Protein AF-0000000074128323 (afdb_homodimer)

pLDDT: mean 73.06, std 26.94, range [18.28, 95.88]

Nearest PDB structures (foldseek):
  7c77-assembly1_B  TM=8.087E-01  e=1.047E-02  Mus musculus
  7cyn-assembly1_D  TM=7.073E-01  e=2.186E-02  Homo sapiens
  8tgk-assembly1_A  TM=5.324E-01  e=2.505E-01  Homo sapiens
  7c77-assembly1_B  TM=8.084E-01  e=1.020E-02  Mus musculus
  8tgk-assembly1_A  TM=5.323E-01  e=2.461E-01  Homo sapiens

Structure (mmCIF, N/CA/C/O backbone):
data_AF-0000000074128323-model_v1
#
loop_
_entity.id
_entity.type
_entity.pdbx_description
1 polymer 'Protein unc-93 homolog A'
#
loop_
_atom_site.group_PDB
_atom_site.id
_atom_site.type_symbol
_atom_site.label_atom_id
_atom_site.label_alt_id
_atom_site.label_comp_id
_atom_site.label_asym_id
_atom_site.label_entity_id
_atom_site.label_seq_id
_atom_site.pdbx_PDB_ins_code
_atom_site.Cartn_x
_atom_site.Cartn_y
_atom_site.Cartn_z
_atom_site.occupancy
_atom_site.B_iso_or_equiv
_atom_site.auth_seq_id
_atom_site.auth_comp_id
_atom_site.auth_asym_id
_atom_site.auth_atom_id
_atom_site.pdbx_PDB_model_num
ATOM 1 N N . MET A 1 1 ? 5.938 23.438 1.589 1 27.8 1 MET A N 1
ATOM 2 C CA . MET A 1 1 ? 4.551 23.266 2.021 1 27.8 1 MET A CA 1
ATOM 3 C C . MET A 1 1 ? 4.172 24.328 3.053 1 27.8 1 MET A C 1
ATOM 5 O O . MET A 1 1 ? 4.77 24.391 4.129 1 27.8 1 MET A O 1
ATOM 9 N N . GLU A 1 2 ? 3.91 25.531 2.658 1 31.08 2 GLU A N 1
ATOM 10 C CA . GLU A 1 2 ? 3.533 26.719 3.428 1 31.08 2 GLU A CA 1
ATOM 11 C C . GLU A 1 2 ? 2.574 26.359 4.559 1 31.08 2 GLU A C 1
ATOM 13 O O . GLU A 1 2 ? 1.582 25.656 4.34 1 31.08 2 GLU A O 1
ATOM 18 N N . GLU A 1 3 ? 3.002 26.141 5.703 1 36.38 3 GLU A N 1
ATOM 19 C CA . GLU A 1 3 ? 2.262 26.062 6.957 1 36.38 3 GLU A CA 1
ATOM 20 C C . GLU A 1 3 ? 1.125 27.078 6.992 1 36.38 3 GLU A C 1
ATOM 22 O O . GLU A 1 3 ? 1.303 28.203 7.473 1 36.38 3 GLU A O 1
ATOM 27 N N . THR A 1 4 ? 0.524 27.5 5.965 1 39.62 4 THR A N 1
ATOM 28 C CA . THR A 1 4 ? -0.474 28.562 6.078 1 39.62 4 THR A CA 1
ATOM 29 C C . THR A 1 4 ? -1.461 28.25 7.203 1 39.62 4 THR A C 1
ATOM 31 O O . THR A 1 4 ? -1.932 27.109 7.332 1 39.62 4 THR A O 1
ATOM 34 N N . LYS A 1 5 ? -1.467 28.875 8.344 1 45.09 5 LYS A N 1
ATOM 35 C CA . LYS A 1 5 ? -2.557 29.047 9.305 1 45.09 5 LYS A CA 1
ATOM 36 C C . LYS A 1 5 ? -3.904 28.719 8.664 1 45.09 5 LYS A C 1
ATOM 38 O O . LYS A 1 5 ? -4.43 29.531 7.883 1 45.09 5 LYS A O 1
ATOM 43 N N . SER A 1 6 ? -4.164 27.547 7.934 1 52.47 6 SER A N 1
ATOM 44 C CA . SER A 1 6 ? -5.266 27.25 7.027 1 52.47 6 SER A CA 1
ATOM 45 C C . SER A 1 6 ? -6.613 27.484 7.691 1 52.47 6 SER A C 1
ATOM 47 O O . SER A 1 6 ? -6.973 26.812 8.656 1 52.47 6 SER A O 1
ATOM 49 N N . GLU A 1 7 ? -6.906 28.625 7.855 1 62.97 7 GLU A N 1
ATOM 50 C CA . GLU A 1 7 ? -8.258 29.047 8.227 1 62.97 7 GLU A CA 1
ATOM 51 C C . GLU A 1 7 ? -9.305 28.203 7.492 1 62.97 7 GLU A C 1
ATOM 53 O O . GLU A 1 7 ? -9.172 27.938 6.301 1 62.97 7 GLU A O 1
ATOM 58 N N . VAL A 1 8 ? -10.078 27.328 8.25 1 74 8 VAL A N 1
ATOM 59 C CA . VAL A 1 8 ? -11.227 26.594 7.734 1 74 8 VAL A CA 1
ATOM 60 C C . VAL A 1 8 ? -12.203 27.547 7.055 1 74 8 VAL A C 1
ATOM 62 O O . VAL A 1 8 ? -12.625 28.547 7.652 1 74 8 VAL A O 1
ATOM 65 N N . SER A 1 9 ? -12.164 27.672 5.742 1 85.56 9 SER A N 1
ATOM 66 C CA . SER A 1 9 ? -13.133 28.406 4.945 1 85.56 9 SER A CA 1
ATOM 67 C C . SER A 1 9 ? -14.062 27.469 4.191 1 85.56 9 SER A C 1
ATOM 69 O O . SER A 1 9 ? -13.703 26.938 3.143 1 85.56 9 SER A O 1
ATOM 71 N N . VAL A 1 10 ? -15.297 27.391 4.734 1 88.25 10 VAL A N 1
ATOM 72 C CA . VAL A 1 10 ? -16.25 26.438 4.164 1 88.25 10 VAL A CA 1
ATOM 73 C C . VAL A 1 10 ? -16.672 26.906 2.775 1 88.25 10 VAL A C 1
ATOM 75 O O . VAL A 1 10 ? -17.172 28.031 2.619 1 88.25 10 VAL A O 1
ATOM 78 N N . ASP A 1 11 ? -16.234 26.156 1.77 1 94.31 11 ASP A N 1
ATOM 79 C CA . ASP A 1 11 ? -16.547 26.406 0.366 1 94.31 11 ASP A CA 1
ATOM 80 C C . ASP A 1 11 ? -16.875 25.109 -0.364 1 94.31 11 ASP A C 1
ATOM 82 O O . ASP A 1 11 ? -15.969 24.422 -0.859 1 94.31 11 ASP A O 1
ATOM 86 N N . PRO A 1 12 ? -18.156 24.859 -0.524 1 92.19 12 PRO A N 1
ATOM 87 C CA . PRO A 1 12 ? -18.562 23.578 -1.119 1 92.19 12 PRO A CA 1
ATOM 88 C C . PRO A 1 12 ? -18.078 23.422 -2.559 1 92.19 12 PRO A C 1
ATOM 90 O O . PRO A 1 12 ? -17.812 22.297 -3.002 1 92.19 12 PRO A O 1
ATOM 93 N N . LYS A 1 13 ? -18 24.484 -3.285 1 94.56 13 LYS A N 1
ATOM 94 C CA . LYS A 1 13 ? -17.516 24.406 -4.66 1 94.56 13 LYS A CA 1
ATOM 95 C C . LYS A 1 13 ? -16.047 24.016 -4.703 1 94.56 13 LYS A C 1
ATOM 97 O O . LYS A 1 13 ? -15.656 23.156 -5.504 1 94.56 13 LYS A O 1
ATOM 102 N N . LYS A 1 14 ? -15.273 24.578 -3.893 1 94.88 14 LYS A N 1
ATOM 103 C CA . LYS A 1 14 ? -13.859 24.234 -3.822 1 94.88 14 LYS A CA 1
ATOM 104 C C . LYS A 1 14 ? -13.656 22.812 -3.299 1 94.88 14 LYS A C 1
ATOM 106 O O . LYS A 1 14 ? -12.758 22.109 -3.752 1 94.88 14 LYS A O 1
ATOM 111 N N . ALA A 1 15 ? -14.484 22.406 -2.367 1 95.25 15 ALA A N 1
ATOM 112 C CA . ALA A 1 15 ? -14.422 21.047 -1.837 1 95.25 15 ALA A CA 1
ATOM 113 C C . ALA A 1 15 ? -14.68 20.016 -2.934 1 95.25 15 ALA A C 1
ATOM 115 O O . ALA A 1 15 ? -13.984 19 -3.018 1 95.25 15 ALA A O 1
ATOM 116 N N . LYS A 1 16 ? -15.656 20.297 -3.742 1 95.06 16 LYS A N 1
ATOM 117 C CA . LYS A 1 16 ? -15.977 19.406 -4.852 1 95.06 16 LYS A CA 1
ATOM 118 C C . LYS A 1 16 ? -14.82 19.328 -5.852 1 95.06 16 LYS A C 1
ATOM 120 O O . LYS A 1 16 ? -14.531 18.266 -6.391 1 95.06 16 LYS A O 1
ATOM 125 N N . LYS A 1 17 ? -14.211 20.438 -6.109 1 95.62 17 LYS A N 1
ATOM 126 C CA . LYS A 1 17 ? -13.078 20.469 -7.027 1 95.62 17 LYS A CA 1
ATOM 127 C C . LYS A 1 17 ? -11.914 19.625 -6.508 1 95.62 17 LYS A C 1
ATOM 129 O O . LYS A 1 17 ? -11.242 18.953 -7.281 1 95.62 17 LYS A O 1
ATOM 134 N N . VAL A 1 18 ? -11.719 19.703 -5.211 1 95.06 18 VAL A N 1
ATOM 135 C CA . VAL A 1 18 ? -10.664 18.922 -4.586 1 95.06 18 VAL A CA 1
ATOM 136 C C . VAL A 1 18 ? -10.953 17.422 -4.762 1 95.06 18 VAL A C 1
ATOM 138 O O . VAL A 1 18 ? -10.062 16.656 -5.137 1 95.06 18 VAL A O 1
ATOM 141 N N . ARG A 1 19 ? -12.133 17.078 -4.5 1 94.25 19 ARG A N 1
ATOM 142 C CA . ARG A 1 19 ? -12.531 15.68 -4.637 1 94.25 19 ARG A CA 1
ATOM 143 C C . ARG A 1 19 ? -12.398 15.211 -6.082 1 94.25 19 ARG A C 1
ATOM 145 O O . ARG A 1 19 ? -11.938 14.094 -6.34 1 94.25 19 ARG A O 1
ATOM 152 N N . MET A 1 20 ? -12.758 16.125 -7.016 1 95.31 20 MET A N 1
ATOM 153 C CA . MET A 1 20 ? -12.703 15.773 -8.438 1 95.31 20 MET A CA 1
ATOM 154 C C . MET A 1 20 ? -11.258 15.641 -8.898 1 95.31 20 MET A C 1
ATOM 156 O O . MET A 1 20 ? -10.938 14.758 -9.695 1 95.31 20 MET A O 1
ATOM 160 N N . HIS A 1 21 ? -10.383 16.438 -8.414 1 94.88 21 HIS A N 1
ATOM 161 C CA . HIS A 1 21 ? -8.961 16.344 -8.75 1 94.88 21 HIS A CA 1
ATOM 162 C C . HIS A 1 21 ? -8.352 15.055 -8.219 1 94.88 21 HIS A C 1
ATOM 164 O O . HIS A 1 21 ? -7.598 14.391 -8.93 1 94.88 21 HIS A O 1
ATOM 170 N N . TYR A 1 22 ? -8.727 14.805 -7.02 1 94.88 22 TYR A N 1
ATOM 171 C CA . TYR A 1 22 ? -8.211 13.578 -6.418 1 94.88 22 TYR A CA 1
ATOM 172 C C . TYR A 1 22 ? -8.711 12.344 -7.172 1 94.88 22 TYR A C 1
ATOM 174 O O . TYR A 1 22 ? -7.953 11.406 -7.414 1 94.88 22 TYR A O 1
ATOM 182 N N . PHE A 1 23 ? -9.93 12.375 -7.551 1 93.94 23 PHE A N 1
ATOM 183 C CA . PHE A 1 23 ? -10.5 11.273 -8.328 1 93.94 23 PHE A CA 1
ATOM 184 C C . PHE A 1 23 ? -9.789 11.125 -9.664 1 93.94 23 PHE A C 1
ATOM 186 O O . PHE A 1 23 ? -9.547 10.008 -10.117 1 93.94 23 PHE A O 1
ATOM 193 N N . GLY A 1 24 ? -9.5 12.203 -10.289 1 93.38 24 GLY A N 1
ATOM 194 C CA . GLY A 1 24 ? -8.734 12.172 -11.531 1 93.38 24 GLY A CA 1
ATOM 195 C C . GLY A 1 24 ? -7.371 11.516 -11.375 1 93.38 24 GLY A C 1
ATOM 196 O O . GLY A 1 24 ? -6.961 10.719 -12.219 1 93.38 24 GLY A O 1
ATOM 197 N N . ILE A 1 25 ? -6.711 11.781 -10.328 1 92 25 ILE A N 1
ATOM 198 C CA . ILE A 1 25 ? -5.414 11.18 -10.031 1 92 25 ILE A CA 1
ATOM 199 C C . ILE A 1 25 ? -5.57 9.672 -9.852 1 92 25 ILE A C 1
ATOM 201 O O . ILE A 1 25 ? -4.781 8.891 -10.383 1 92 25 ILE A O 1
ATOM 205 N N . LEU A 1 26 ? -6.625 9.258 -9.133 1 94.12 26 LEU A N 1
ATOM 206 C CA . LEU A 1 26 ? -6.863 7.844 -8.867 1 94.12 26 LEU A CA 1
ATOM 207 C C . LEU A 1 26 ? -7.133 7.078 -10.156 1 94.12 26 LEU A C 1
ATOM 209 O O . LEU A 1 26 ? -6.652 5.953 -10.328 1 94.12 26 LEU A O 1
ATOM 213 N N . VAL A 1 27 ? -7.82 7.723 -11.047 1 93.06 27 VAL A N 1
ATOM 214 C CA . VAL A 1 27 ? -8.109 7.078 -12.32 1 93.06 27 VAL A CA 1
ATOM 215 C C . VAL A 1 27 ? -6.816 6.863 -13.102 1 93.06 27 VAL A C 1
ATOM 217 O O . VAL A 1 27 ? -6.613 5.809 -13.703 1 93.06 27 VAL A O 1
ATOM 220 N N . GLY A 1 28 ? -5.965 7.887 -13.109 1 92.12 28 GLY A N 1
ATOM 221 C CA . GLY A 1 28 ? -4.656 7.727 -13.734 1 92.12 28 GLY A CA 1
ATOM 222 C C . GLY A 1 28 ? -3.828 6.625 -13.102 1 92.12 28 GLY A C 1
ATOM 223 O O . GLY A 1 28 ? -3.162 5.859 -13.805 1 92.12 28 GLY A O 1
ATOM 224 N N . LEU A 1 29 ? -3.959 6.465 -11.828 1 92.88 29 LEU A N 1
ATOM 225 C CA . LEU A 1 29 ? -3.215 5.445 -11.094 1 92.88 29 LEU A CA 1
ATOM 226 C C . LEU A 1 29 ? -3.725 4.051 -11.438 1 92.88 29 LEU A C 1
ATOM 228 O O . LEU A 1 29 ? -2.936 3.109 -11.562 1 92.88 29 LEU A O 1
ATOM 232 N N . ILE A 1 30 ? -4.988 3.936 -11.602 1 92.44 30 ILE A N 1
ATOM 233 C CA . ILE A 1 30 ? -5.559 2.637 -11.938 1 92.44 30 ILE A CA 1
ATOM 234 C C . ILE A 1 30 ? -5.031 2.176 -13.297 1 92.44 30 ILE A C 1
ATOM 236 O O . ILE A 1 30 ? -4.652 1.013 -13.461 1 92.44 30 ILE A O 1
ATOM 240 N N . LEU A 1 31 ? -4.984 3.084 -14.211 1 90.81 31 LEU A N 1
ATOM 241 C CA . LEU A 1 31 ? -4.52 2.75 -15.547 1 90.81 31 LEU A CA 1
ATOM 242 C C . LEU A 1 31 ? -3.047 2.355 -15.531 1 90.81 31 LEU A C 1
ATOM 244 O O . LEU A 1 31 ? -2.656 1.369 -16.156 1 90.81 31 LEU A O 1
ATOM 248 N N . LEU A 1 32 ? -2.277 3.074 -14.812 1 92.06 32 LEU A N 1
ATOM 249 C CA . LEU A 1 32 ? -0.848 2.799 -14.727 1 92.06 32 LEU A CA 1
ATOM 250 C C . LEU A 1 32 ? -0.594 1.457 -14.047 1 92.06 32 LEU A C 1
ATOM 252 O O . LEU A 1 32 ? 0.169 0.633 -14.555 1 92.06 32 LEU A O 1
ATOM 256 N N . PHE A 1 33 ? -1.333 1.178 -13.016 1 93 33 PHE A N 1
ATOM 257 C CA . PHE A 1 33 ? -1.011 0.018 -12.195 1 93 33 PHE A CA 1
ATOM 258 C C . PHE A 1 33 ? -1.726 -1.226 -12.703 1 93 33 PHE A C 1
ATOM 260 O O . PHE A 1 33 ? -1.356 -2.35 -12.359 1 93 33 PHE A O 1
ATOM 267 N N . SER A 1 34 ? -2.77 -0.998 -13.508 1 88.81 34 SER A N 1
ATOM 268 C CA . SER A 1 34 ? -3.404 -2.168 -14.109 1 88.81 34 SER A CA 1
ATOM 269 C C . SER A 1 34 ? -2.416 -2.951 -14.969 1 88.81 34 SER A C 1
ATOM 271 O O . SER A 1 34 ? -2.342 -4.176 -14.875 1 88.81 34 SER A O 1
ATOM 273 N N . GLY A 1 35 ? -1.647 -2.225 -15.766 1 86.88 35 GLY A N 1
ATOM 274 C CA . GLY A 1 35 ? -0.629 -2.873 -16.578 1 86.88 35 GLY A CA 1
ATOM 275 C C . GLY A 1 35 ? 0.506 -3.455 -15.758 1 86.88 35 GLY A C 1
ATOM 276 O O . GLY A 1 35 ? 0.918 -4.594 -15.984 1 86.88 35 GLY A O 1
ATOM 277 N N . TYR A 1 36 ? 0.965 -2.805 -14.789 1 90.25 36 TYR A N 1
ATOM 278 C CA . TYR A 1 36 ? 2.092 -3.229 -13.961 1 90.25 36 TYR A CA 1
ATOM 279 C C . TYR A 1 36 ? 1.734 -4.461 -13.141 1 90.25 36 TYR A C 1
ATOM 281 O O . TYR A 1 36 ? 2.488 -5.434 -13.109 1 90.25 36 TYR A O 1
ATOM 289 N N . THR A 1 37 ? 0.59 -4.328 -12.5 1 86.62 37 THR A N 1
ATOM 290 C CA . THR A 1 37 ? 0.191 -5.41 -11.609 1 86.62 37 THR A CA 1
ATOM 291 C C . THR A 1 37 ? -0.086 -6.688 -12.398 1 86.62 37 THR A C 1
ATOM 293 O O . THR A 1 37 ? 0.208 -7.789 -11.93 1 86.62 37 THR A O 1
ATOM 296 N N . SER A 1 38 ? -0.667 -6.555 -13.562 1 83.69 38 SER A N 1
ATOM 297 C CA . SER A 1 38 ? -0.938 -7.719 -14.398 1 83.69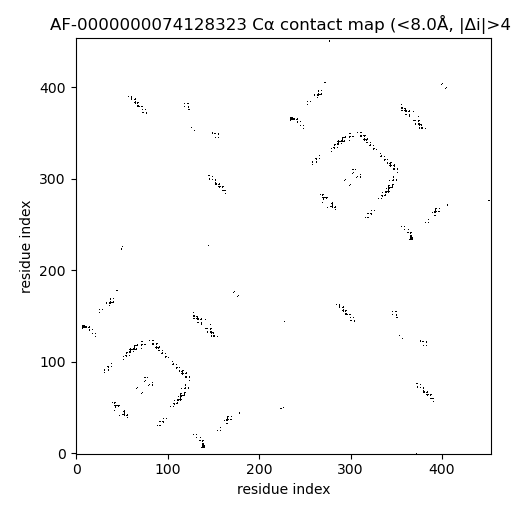 38 SER A CA 1
ATOM 298 C C . SER A 1 38 ? 0.352 -8.438 -14.781 1 83.69 38 SER A C 1
ATOM 300 O O . SER A 1 38 ? 0.438 -9.664 -14.672 1 83.69 38 SER A O 1
ATOM 302 N N . ILE A 1 39 ? 1.334 -7.668 -15.18 1 84 39 ILE A N 1
ATOM 303 C CA . ILE A 1 39 ? 2.615 -8.242 -15.578 1 84 39 ILE A CA 1
ATOM 304 C C . ILE A 1 39 ? 3.311 -8.836 -14.352 1 84 39 ILE A C 1
ATOM 306 O O . ILE A 1 39 ? 3.912 -9.914 -14.43 1 84 39 ILE A O 1
ATOM 310 N N . LEU A 1 40 ? 3.193 -8.133 -13.211 1 82.12 40 LEU A N 1
ATOM 311 C CA . LEU A 1 40 ? 3.865 -8.555 -11.984 1 82.12 40 LEU A CA 1
ATOM 312 C C . LEU A 1 40 ? 3.326 -9.898 -11.508 1 82.12 40 LEU A C 1
ATOM 314 O O . LEU A 1 40 ? 4.094 -10.773 -11.094 1 82.12 40 LEU A O 1
ATOM 318 N N . VAL A 1 41 ? 2.039 -10.078 -11.602 1 74.75 41 VAL A N 1
ATOM 319 C CA . VAL A 1 41 ? 1.408 -11.297 -11.102 1 74.75 41 VAL A CA 1
ATOM 320 C C . VAL A 1 41 ? 1.692 -12.453 -12.047 1 74.75 41 VAL A C 1
ATOM 322 O O . VAL A 1 41 ? 1.797 -13.609 -11.617 1 74.75 41 VAL A O 1
ATOM 325 N N . LEU A 1 42 ? 2.018 -12.188 -13.328 1 74.69 42 LEU A N 1
ATOM 326 C CA . LEU A 1 42 ? 2.238 -13.211 -14.344 1 74.69 42 LEU A CA 1
ATOM 327 C C . LEU A 1 42 ? 3.725 -13.508 -14.508 1 74.69 42 LEU A C 1
ATOM 329 O O . LEU A 1 42 ? 4.102 -14.484 -15.156 1 74.69 42 LEU A O 1
ATOM 333 N N . GLN A 1 43 ? 4.504 -12.773 -13.828 1 79.62 43 GLN A N 1
ATOM 334 C CA . GLN A 1 43 ? 5.938 -12.789 -14.102 1 79.62 43 GLN A CA 1
ATOM 335 C C . GLN A 1 43 ? 6.512 -14.195 -13.914 1 79.62 43 GLN A C 1
ATOM 337 O O . GLN A 1 43 ? 7.258 -14.68 -14.766 1 79.62 43 GLN A O 1
ATOM 342 N N . SER A 1 44 ? 6.191 -14.883 -12.852 1 69.38 44 SER A N 1
ATOM 343 C CA . SER A 1 44 ? 6.773 -16.188 -12.578 1 69.38 44 SER A CA 1
ATOM 344 C C . SER A 1 44 ? 6.184 -17.266 -13.484 1 69.38 44 SER A C 1
ATOM 346 O O . SER A 1 44 ? 6.801 -18.297 -13.711 1 69.38 44 SER A O 1
ATOM 348 N N . SER A 1 45 ? 5.035 -17 -14.094 1 66.06 45 SER A N 1
ATOM 349 C CA . SER A 1 45 ? 4.348 -17.984 -14.93 1 66.06 45 SER A CA 1
ATOM 350 C C . SER A 1 45 ? 4.691 -17.781 -16.406 1 66.06 45 SER A C 1
ATOM 352 O O . SER A 1 45 ? 4.797 -18.766 -17.156 1 66.06 45 SER A O 1
ATOM 354 N N . ILE A 1 46 ? 4.961 -16.625 -16.812 1 71.44 46 ILE A N 1
ATOM 355 C CA . ILE A 1 46 ? 5.145 -16.359 -18.25 1 71.44 46 ILE A CA 1
ATOM 356 C C . ILE A 1 46 ? 6.629 -16.422 -18.594 1 71.44 46 ILE A C 1
ATOM 358 O O . ILE A 1 46 ? 7 -16.828 -19.688 1 71.44 46 ILE A O 1
ATOM 362 N N . ASN A 1 47 ? 7.43 -15.969 -17.672 1 75 47 ASN A N 1
ATOM 363 C CA . ASN A 1 47 ? 8.875 -16.047 -17.875 1 75 47 ASN A CA 1
ATOM 364 C C . ASN A 1 47 ? 9.492 -17.188 -17.062 1 75 47 ASN A C 1
ATOM 366 O O . ASN A 1 47 ? 10.398 -16.953 -16.25 1 75 47 ASN A O 1
ATOM 370 N N . ILE A 1 48 ? 9.008 -18.328 -17.344 1 67 48 ILE A N 1
ATOM 371 C CA . ILE A 1 48 ? 9.352 -19.516 -16.562 1 67 48 ILE A CA 1
ATOM 372 C C . ILE A 1 48 ? 10.719 -20.031 -16.984 1 67 48 ILE A C 1
ATOM 374 O O . ILE A 1 48 ? 11.422 -20.656 -16.188 1 67 48 ILE A O 1
ATOM 378 N N . LYS A 1 49 ? 11.062 -19.641 -18.172 1 70.12 49 LYS A N 1
ATOM 379 C CA . LYS A 1 49 ? 12.328 -20.172 -18.672 1 70.12 49 LYS A CA 1
ATOM 380 C C . LYS A 1 49 ? 13.484 -19.797 -17.766 1 70.12 49 LYS A C 1
ATOM 382 O O . LYS A 1 49 ? 13.719 -18.609 -17.5 1 70.12 49 LYS A O 1
ATOM 387 N N . GLU A 1 50 ? 14.117 -20.781 -17.203 1 75 50 GLU A N 1
ATOM 388 C CA . GLU A 1 50 ? 15.281 -20.625 -16.328 1 75 50 GLU A CA 1
ATOM 389 C C . GLU A 1 50 ? 14.922 -19.797 -15.094 1 75 50 GLU A C 1
ATOM 391 O O . GLU A 1 50 ? 15.812 -19.266 -14.414 1 75 50 GLU A O 1
ATOM 396 N N . GLY A 1 51 ? 13.633 -19.594 -14.828 1 78.38 51 GLY A N 1
ATOM 397 C CA . GLY A 1 51 ? 13.219 -18.844 -13.648 1 78.38 51 GLY A CA 1
ATOM 398 C C . GLY A 1 51 ? 13.414 -17.344 -13.805 1 78.38 51 GLY A C 1
ATOM 399 O O . GLY A 1 51 ? 13.617 -16.625 -12.812 1 78.38 51 GLY A O 1
ATOM 400 N N . LEU A 1 52 ? 13.492 -16.984 -15.055 1 83.5 52 LEU A N 1
ATOM 401 C CA . LEU A 1 52 ? 13.797 -15.586 -15.367 1 83.5 52 LEU A CA 1
ATOM 402 C C . LEU A 1 52 ? 12.789 -14.648 -14.711 1 83.5 52 LEU A C 1
ATOM 404 O O . LEU A 1 52 ? 13.156 -13.594 -14.188 1 83.5 52 LEU A O 1
ATOM 408 N N . GLY A 1 53 ? 11.578 -14.992 -14.711 1 83.12 53 GLY A N 1
ATOM 409 C CA . GLY A 1 53 ? 10.539 -14.18 -14.094 1 83.12 53 GLY A CA 1
ATOM 410 C C . GLY A 1 53 ? 10.703 -14.031 -12.594 1 83.12 53 GLY A C 1
ATOM 411 O O . GLY A 1 53 ? 10.633 -12.922 -12.062 1 83.12 53 GLY A O 1
ATOM 412 N N . SER A 1 54 ? 10.945 -15.125 -11.93 1 81.06 54 SER A N 1
ATOM 413 C CA . SER A 1 54 ? 11.148 -15.109 -10.484 1 81.06 54 SER A CA 1
ATOM 414 C C . SER A 1 54 ? 12.398 -14.32 -10.117 1 81.06 54 SER A C 1
ATOM 416 O O . SER A 1 54 ? 12.422 -13.633 -9.086 1 81.06 54 SER A O 1
ATOM 418 N N . GLN A 1 55 ? 13.352 -14.477 -10.953 1 86.31 55 GLN A N 1
ATOM 419 C CA . GLN A 1 55 ? 14.578 -13.719 -10.703 1 86.31 55 GLN A CA 1
ATOM 420 C C . GLN A 1 55 ? 14.336 -12.219 -10.852 1 86.31 55 GLN A C 1
ATOM 422 O O . GLN A 1 55 ? 14.789 -11.422 -10.031 1 86.31 55 GLN A O 1
ATOM 427 N N . MET A 1 56 ? 13.633 -11.867 -11.906 1 88.75 56 MET A N 1
ATOM 428 C CA . MET A 1 56 ? 13.312 -10.453 -12.125 1 88.75 56 MET A CA 1
ATOM 429 C C . MET A 1 56 ? 12.508 -9.891 -10.961 1 88.75 56 MET A C 1
ATOM 431 O O . MET A 1 56 ? 12.766 -8.781 -10.5 1 88.75 56 MET A O 1
ATOM 435 N N . MET A 1 57 ? 11.57 -10.625 -10.5 1 86.88 57 MET A N 1
ATOM 436 C CA . MET A 1 57 ? 10.742 -10.188 -9.383 1 86.88 57 MET A CA 1
ATOM 437 C C . MET A 1 57 ? 11.594 -9.992 -8.125 1 86.88 57 MET A C 1
ATOM 439 O O . MET A 1 57 ? 11.398 -9.023 -7.387 1 86.88 57 MET A O 1
ATOM 443 N N . THR A 1 58 ? 12.469 -10.883 -7.938 1 86.81 58 THR A N 1
ATOM 444 C CA . THR A 1 58 ? 13.352 -10.797 -6.777 1 86.81 58 THR A CA 1
ATOM 445 C C . THR A 1 58 ? 14.203 -9.531 -6.84 1 86.81 58 THR A C 1
ATOM 447 O O . THR A 1 58 ? 14.344 -8.82 -5.844 1 86.81 58 THR A O 1
ATOM 450 N N . ILE A 1 59 ? 14.68 -9.328 -7.98 1 92.38 59 ILE A N 1
ATOM 451 C CA . ILE A 1 59 ? 15.484 -8.125 -8.172 1 92.38 59 ILE A CA 1
ATOM 452 C C . ILE A 1 59 ? 14.641 -6.883 -7.895 1 92.38 59 ILE A C 1
ATOM 454 O O . ILE A 1 59 ? 15.07 -5.969 -7.191 1 92.38 59 ILE A O 1
ATOM 458 N N . THR A 1 60 ? 13.484 -6.871 -8.422 1 93.12 60 THR A N 1
ATOM 459 C CA . THR A 1 60 ? 12.586 -5.738 -8.234 1 93.12 60 THR A CA 1
ATOM 460 C C . THR A 1 60 ? 12.297 -5.516 -6.754 1 93.12 60 THR A C 1
ATOM 462 O O . THR A 1 60 ? 12.398 -4.387 -6.262 1 93.12 60 THR A O 1
ATOM 465 N N . TYR A 1 61 ? 12.086 -6.551 -5.98 1 91.06 61 TYR A N 1
ATOM 466 C CA . TYR A 1 61 ? 11.75 -6.441 -4.562 1 91.06 61 TYR A CA 1
ATOM 467 C C . TYR A 1 61 ? 12.953 -5.969 -3.754 1 91.06 61 TYR A C 1
ATOM 469 O O . TYR A 1 61 ? 12.812 -5.129 -2.861 1 91.06 61 TYR A O 1
ATOM 477 N N . ILE A 1 62 ? 14.062 -6.473 -4.098 1 92.69 62 ILE A N 1
ATOM 478 C CA . ILE A 1 62 ? 15.266 -6.109 -3.365 1 92.69 62 ILE A CA 1
ATOM 479 C C . ILE A 1 62 ? 15.594 -4.641 -3.605 1 92.69 62 ILE A C 1
ATOM 481 O O . ILE A 1 62 ? 15.906 -3.904 -2.666 1 92.69 62 ILE A O 1
ATOM 485 N N . VAL A 1 63 ? 15.5 -4.266 -4.82 1 95.19 63 VAL A N 1
ATOM 486 C CA . VAL A 1 63 ? 15.797 -2.879 -5.16 1 95.19 63 VAL A CA 1
ATOM 487 C C . VAL A 1 63 ? 14.773 -1.953 -4.512 1 95.19 63 VAL A C 1
ATOM 489 O O . VAL A 1 63 ? 15.125 -0.894 -3.99 1 95.19 63 VAL A O 1
ATOM 492 N N . THR A 1 64 ? 13.531 -2.32 -4.609 1 95.19 64 THR A N 1
ATOM 493 C CA . THR A 1 64 ? 12.508 -1.514 -3.959 1 95.19 64 THR A CA 1
ATOM 494 C C . THR A 1 64 ? 12.789 -1.389 -2.465 1 95.19 64 THR A C 1
ATOM 496 O O . THR A 1 64 ? 12.695 -0.296 -1.899 1 95.19 64 THR A O 1
ATOM 499 N N . PHE A 1 65 ? 13.109 -2.459 -1.833 1 93.31 65 PHE A N 1
ATOM 500 C CA . PHE A 1 65 ? 13.375 -2.502 -0.399 1 93.31 65 PHE A CA 1
ATOM 501 C C . PHE A 1 65 ? 14.539 -1.589 -0.037 1 93.31 65 PHE A C 1
ATOM 503 O O . PHE A 1 65 ? 14.406 -0.721 0.83 1 93.31 65 PHE A O 1
ATOM 510 N N . LEU A 1 66 ? 15.586 -1.68 -0.682 1 93.06 66 LEU A N 1
ATOM 511 C CA . LEU A 1 66 ? 16.781 -0.913 -0.371 1 93.06 66 LEU A CA 1
ATOM 512 C C . LEU A 1 66 ? 16.594 0.563 -0.702 1 93.06 66 LEU A C 1
ATOM 514 O O . LEU A 1 66 ? 17.016 1.436 0.055 1 93.06 66 LEU A O 1
ATOM 518 N N . SER A 1 67 ? 15.977 0.83 -1.749 1 94.56 67 SER A N 1
ATOM 519 C CA . SER A 1 67 ? 15.781 2.207 -2.197 1 94.56 67 SER A CA 1
ATOM 520 C C . SER A 1 67 ? 14.789 2.945 -1.304 1 94.56 67 SER A C 1
ATOM 522 O O . SER A 1 67 ? 14.898 4.16 -1.119 1 94.56 67 SER A O 1
ATOM 524 N N . SER A 1 68 ? 13.914 2.232 -0.752 1 93.12 68 SER A N 1
ATOM 525 C CA . SER A 1 68 ? 12.875 2.865 0.058 1 93.12 68 SER A CA 1
ATOM 526 C C . SER A 1 68 ? 13.461 3.488 1.319 1 93.12 68 SER A C 1
ATOM 528 O O . SER A 1 68 ? 12.906 4.445 1.863 1 93.12 68 SER A O 1
ATOM 530 N N . PHE A 1 69 ? 14.578 3.062 1.794 1 87.38 69 PHE A N 1
ATOM 531 C CA . PHE A 1 69 ? 15.164 3.527 3.043 1 87.38 69 PHE A CA 1
ATOM 532 C C . PHE A 1 69 ? 15.977 4.801 2.82 1 87.38 69 PHE A C 1
ATOM 534 O O . PHE A 1 69 ? 15.945 5.715 3.648 1 87.38 69 PHE A O 1
ATOM 541 N N . PHE A 1 70 ? 16.656 4.848 1.75 1 86.94 70 PHE A N 1
ATOM 542 C CA . PHE A 1 70 ? 17.609 5.941 1.648 1 86.94 70 PHE A CA 1
ATOM 543 C C . PHE A 1 70 ? 17.469 6.66 0.31 1 86.94 70 PHE A C 1
ATOM 545 O O . PHE A 1 70 ? 17.25 7.871 0.269 1 86.94 70 PHE A O 1
ATOM 552 N N . ILE A 1 71 ? 17.406 5.957 -0.697 1 89.81 71 ILE A N 1
ATOM 553 C CA . ILE A 1 71 ? 17.5 6.52 -2.039 1 89.81 71 ILE A CA 1
ATOM 554 C C . ILE A 1 71 ? 16.25 7.316 -2.363 1 89.81 71 ILE A C 1
ATOM 556 O O . ILE A 1 71 ? 16.328 8.477 -2.773 1 89.81 71 ILE A O 1
ATOM 560 N N . SER A 1 72 ? 15.125 6.77 -2.086 1 91.81 72 SER A N 1
ATOM 561 C CA . SER A 1 72 ? 13.883 7.367 -2.559 1 91.81 72 SER A CA 1
ATOM 562 C C . SER A 1 72 ? 13.531 8.625 -1.765 1 91.81 72 SER A C 1
ATOM 564 O O . SER A 1 72 ? 13.227 9.664 -2.346 1 91.81 72 SER A O 1
ATOM 566 N N . PRO A 1 73 ? 13.648 8.508 -0.39 1 89.94 73 PRO A N 1
ATOM 567 C CA . PRO A 1 73 ? 13.375 9.742 0.346 1 89.94 73 PRO A CA 1
ATOM 568 C C . PRO A 1 73 ? 14.32 10.875 -0.026 1 89.94 73 PRO A C 1
ATOM 570 O O . PRO A 1 73 ? 13.898 12.031 -0.152 1 89.94 73 PRO A O 1
ATOM 573 N N . LEU A 1 74 ? 15.547 10.602 -0.193 1 88.31 74 LEU A N 1
ATOM 574 C CA . LEU A 1 74 ? 16.531 11.602 -0.597 1 88.31 74 LEU A CA 1
ATOM 575 C C . LEU A 1 74 ? 16.219 12.125 -1.997 1 88.31 74 LEU A C 1
ATOM 577 O O . LEU A 1 74 ? 16.344 13.328 -2.258 1 88.31 74 LEU A O 1
ATOM 581 N N . PHE A 1 75 ? 15.875 11.258 -2.865 1 91.44 75 PHE A N 1
ATOM 582 C CA . PHE A 1 75 ? 15.547 11.625 -4.234 1 91.44 75 PHE A CA 1
ATOM 583 C C . PHE A 1 75 ? 14.359 12.586 -4.262 1 91.44 75 PHE A C 1
ATOM 585 O O . PHE A 1 75 ? 14.383 13.586 -4.984 1 91.44 75 PHE A O 1
ATOM 592 N N . ILE A 1 76 ? 13.398 12.336 -3.52 1 88.56 76 ILE A N 1
ATOM 593 C CA . ILE A 1 76 ? 12.195 13.156 -3.467 1 88.56 76 ILE A CA 1
ATOM 594 C C . ILE A 1 76 ? 12.531 14.531 -2.891 1 88.56 76 ILE A C 1
ATOM 596 O O . ILE A 1 76 ? 12.023 15.547 -3.361 1 88.56 76 ILE A O 1
ATOM 600 N N . ARG A 1 77 ? 13.383 14.523 -1.92 1 85.75 77 ARG A N 1
ATOM 601 C CA . ARG A 1 77 ? 13.805 15.773 -1.303 1 85.75 77 ARG A CA 1
ATOM 602 C C . ARG A 1 77 ? 14.547 16.656 -2.303 1 85.75 77 ARG A C 1
ATOM 604 O O . ARG A 1 77 ? 14.375 17.875 -2.316 1 85.75 77 ARG A O 1
ATOM 611 N N . VAL A 1 78 ? 15.352 16.094 -3.111 1 89 78 VAL A N 1
ATOM 612 C CA . VAL A 1 78 ? 16.25 16.844 -3.992 1 89 78 VAL A CA 1
ATOM 613 C C . VAL A 1 78 ? 15.492 17.281 -5.246 1 89 78 VAL A C 1
ATOM 615 O O . VAL A 1 78 ? 15.648 18.406 -5.711 1 89 78 VAL A O 1
ATOM 618 N N . VAL A 1 79 ? 14.688 16.422 -5.801 1 90.88 79 VAL A N 1
ATOM 619 C CA . VAL A 1 79 ? 14.086 16.688 -7.105 1 90.88 79 VAL A CA 1
ATOM 620 C C . VAL A 1 79 ? 12.688 17.266 -6.93 1 90.88 79 VAL A C 1
ATOM 622 O O . VAL A 1 79 ? 12.156 17.922 -7.832 1 90.88 79 VAL A O 1
ATOM 625 N N . GLY A 1 80 ? 12.062 16.953 -5.801 1 85 80 GLY A N 1
ATOM 626 C CA . GLY A 1 80 ? 10.703 17.391 -5.555 1 85 80 GLY A CA 1
ATOM 627 C C . GLY A 1 80 ? 9.664 16.328 -5.828 1 85 80 GLY A C 1
ATOM 628 O O . GLY A 1 80 ? 9.93 15.359 -6.547 1 85 80 GLY A O 1
ATOM 629 N N . VAL A 1 81 ? 8.539 16.469 -5.332 1 83.75 81 VAL A N 1
ATOM 630 C CA . VAL A 1 81 ? 7.473 15.469 -5.355 1 83.75 81 VAL A CA 1
ATOM 631 C C . VAL A 1 81 ? 6.934 15.32 -6.777 1 83.75 81 VAL A C 1
ATOM 633 O O . VAL A 1 81 ? 6.723 14.211 -7.258 1 83.75 81 VAL A O 1
ATOM 636 N N . LYS A 1 82 ? 6.754 16.438 -7.5 1 86 82 LYS A N 1
ATOM 637 C CA . LYS A 1 82 ? 6.148 16.422 -8.828 1 86 82 LYS A CA 1
ATOM 638 C C . LYS A 1 82 ? 7.031 15.68 -9.82 1 86 82 LYS A C 1
ATOM 640 O O . LYS A 1 82 ? 6.562 14.797 -10.547 1 86 82 LYS A O 1
ATOM 645 N N . LYS A 1 83 ? 8.281 16.016 -9.812 1 92.12 83 LYS A N 1
ATOM 646 C CA . LYS A 1 83 ? 9.219 15.367 -10.734 1 92.12 83 LYS A CA 1
ATOM 647 C C . LYS A 1 83 ? 9.438 13.906 -10.352 1 92.12 83 LYS A C 1
ATOM 649 O O . LYS A 1 83 ? 9.625 13.055 -11.219 1 92.12 83 LYS A O 1
ATOM 654 N N . ALA A 1 84 ? 9.453 13.648 -9.055 1 91.44 84 ALA A N 1
ATOM 655 C CA . ALA A 1 84 ? 9.594 12.273 -8.586 1 91.44 84 ALA A CA 1
ATOM 656 C C . ALA A 1 84 ? 8.445 11.406 -9.086 1 91.44 84 ALA A C 1
ATOM 658 O O . ALA A 1 84 ? 8.672 10.273 -9.531 1 91.44 84 ALA A O 1
ATOM 659 N N . LEU A 1 85 ? 7.254 11.938 -9.078 1 90.94 85 LEU A N 1
ATOM 660 C CA . LEU A 1 85 ? 6.086 11.203 -9.547 1 90.94 85 LEU A CA 1
ATOM 661 C C . LEU A 1 85 ? 6.18 10.93 -11.047 1 90.94 85 LEU A C 1
ATOM 663 O O . LEU A 1 85 ? 5.906 9.812 -11.492 1 90.94 85 LEU A O 1
ATOM 667 N N . MET A 1 86 ? 6.582 11.93 -11.758 1 93.06 86 MET A N 1
ATOM 668 C CA . MET A 1 86 ? 6.691 11.797 -13.211 1 93.06 86 MET A CA 1
ATOM 669 C C . MET A 1 86 ? 7.738 10.758 -13.586 1 93.06 86 MET A C 1
ATOM 671 O O . MET A 1 86 ? 7.5 9.914 -14.453 1 93.06 86 MET A O 1
ATOM 675 N N . LEU A 1 87 ? 8.836 10.836 -12.914 1 94.25 87 LEU A N 1
ATOM 676 C CA . LEU A 1 87 ? 9.914 9.906 -13.211 1 94.25 87 LEU A CA 1
ATOM 677 C C . LEU A 1 87 ? 9.555 8.492 -12.781 1 94.25 87 LEU A C 1
ATOM 679 O O . LEU A 1 87 ? 9.906 7.523 -13.453 1 94.25 87 LEU A O 1
ATOM 683 N N . GLY A 1 88 ? 8.945 8.367 -11.625 1 94.56 88 GLY A N 1
ATOM 684 C CA . GLY A 1 88 ? 8.445 7.066 -11.203 1 94.56 88 GLY A CA 1
ATOM 685 C C . GLY A 1 88 ? 7.477 6.449 -12.195 1 94.56 88 GLY A C 1
ATOM 686 O O . GLY A 1 88 ? 7.578 5.262 -12.508 1 94.56 88 GLY A O 1
ATOM 687 N N . GLU A 1 89 ? 6.57 7.262 -12.719 1 94.69 89 GLU A N 1
ATOM 688 C CA . GLU A 1 89 ? 5.613 6.793 -13.711 1 94.69 89 GLU A CA 1
ATOM 689 C C . GLU A 1 89 ? 6.32 6.309 -14.977 1 94.69 89 GLU A C 1
ATOM 691 O O . GLU A 1 89 ? 5.949 5.277 -15.547 1 94.69 89 GLU A O 1
ATOM 696 N N . LEU A 1 90 ? 7.25 7.07 -15.375 1 95.12 90 LEU A N 1
ATOM 697 C CA . LEU A 1 90 ? 8.016 6.695 -16.562 1 95.12 90 LEU A CA 1
ATOM 698 C C . LEU A 1 90 ? 8.719 5.363 -16.344 1 95.12 90 LEU A C 1
ATOM 700 O O . LEU A 1 90 ? 8.766 4.531 -17.266 1 95.12 90 LEU A O 1
ATOM 704 N N . GLY A 1 91 ? 9.289 5.152 -15.219 1 95.31 91 GLY A N 1
ATOM 705 C CA . GLY A 1 91 ? 9.938 3.885 -14.906 1 95.31 91 GLY A CA 1
ATOM 706 C C . GLY A 1 91 ? 8.984 2.703 -14.961 1 95.31 91 GLY A C 1
ATOM 707 O O . GLY A 1 91 ? 9.344 1.631 -15.445 1 95.31 91 GLY A O 1
ATOM 708 N N . TYR A 1 92 ? 7.738 2.893 -14.5 1 93.88 92 TYR A N 1
ATOM 709 C CA . TYR A 1 92 ? 6.73 1.839 -14.547 1 93.88 92 TYR A CA 1
ATOM 710 C C . TYR A 1 92 ? 6.383 1.487 -15.992 1 93.88 92 TYR A C 1
ATOM 712 O O . TYR A 1 92 ? 6.215 0.312 -16.328 1 93.88 92 TYR A O 1
ATOM 720 N N . VAL A 1 93 ? 6.254 2.504 -16.781 1 94.56 93 VAL A N 1
ATOM 721 C CA . VAL A 1 93 ? 5.91 2.283 -18.188 1 94.56 93 VAL A CA 1
ATOM 722 C C . VAL A 1 93 ? 7.035 1.511 -18.875 1 94.56 93 VAL A C 1
ATOM 724 O O . VAL A 1 93 ? 6.773 0.59 -19.656 1 94.56 93 VAL A O 1
ATOM 727 N N . LEU A 1 94 ? 8.242 1.856 -18.578 1 94.31 94 LEU A N 1
ATOM 728 C CA . LEU A 1 94 ? 9.391 1.173 -19.156 1 94.31 94 LEU A CA 1
ATOM 729 C C . LEU A 1 94 ? 9.477 -0.269 -18.672 1 94.31 94 LEU A C 1
ATOM 731 O O . LEU A 1 94 ? 9.867 -1.164 -19.422 1 94.31 94 LEU A O 1
ATOM 735 N N . TYR A 1 95 ? 9.156 -0.433 -17.406 1 94 95 TYR A N 1
ATOM 736 C CA . TYR A 1 95 ? 9.117 -1.779 -16.844 1 94 95 TYR A CA 1
ATOM 737 C C . TYR A 1 95 ? 8.148 -2.664 -17.625 1 94 95 TYR A C 1
ATOM 739 O O . TYR A 1 95 ? 8.484 -3.793 -17.984 1 94 95 TYR A O 1
ATOM 747 N N . VAL A 1 96 ? 6.961 -2.203 -17.875 1 90.94 96 VAL A N 1
ATOM 748 C CA . VAL A 1 96 ? 5.938 -2.959 -18.594 1 90.94 96 VAL A CA 1
ATOM 749 C C . VAL A 1 96 ? 6.387 -3.191 -20.031 1 90.94 96 VAL A C 1
ATOM 751 O O . VAL A 1 96 ? 6.27 -4.301 -20.562 1 90.94 96 VAL A O 1
ATOM 754 N N . ALA A 1 97 ? 6.949 -2.211 -20.672 1 92.88 97 ALA A N 1
ATOM 755 C CA . ALA A 1 97 ? 7.398 -2.295 -22.062 1 92.88 97 ALA A CA 1
ATOM 756 C C . ALA A 1 97 ? 8.516 -3.318 -22.219 1 92.88 97 ALA A C 1
ATOM 758 O O . ALA A 1 97 ? 8.586 -4.031 -23.219 1 92.88 97 ALA A O 1
ATOM 759 N N . ALA A 1 98 ? 9.375 -3.436 -21.266 1 92.44 98 ALA A N 1
ATOM 760 C CA . ALA A 1 98 ? 10.516 -4.348 -21.297 1 92.44 98 ALA A CA 1
ATOM 761 C C . ALA A 1 98 ? 10.055 -5.805 -21.312 1 92.44 98 ALA A C 1
ATOM 763 O O . ALA A 1 98 ? 10.758 -6.68 -21.828 1 92.44 98 ALA A O 1
ATOM 764 N N . ASN A 1 99 ? 8.883 -6.09 -20.781 1 88.62 99 ASN A N 1
ATOM 765 C CA . ASN A 1 99 ? 8.391 -7.461 -20.688 1 88.62 99 ASN A CA 1
ATOM 766 C C . ASN A 1 99 ? 7.871 -7.969 -22.016 1 88.62 99 ASN A C 1
ATOM 768 O O . ASN A 1 99 ? 7.629 -9.164 -22.188 1 88.62 99 ASN A O 1
ATOM 772 N N . PHE A 1 100 ? 7.836 -7.047 -23.016 1 87.25 100 PHE A N 1
ATOM 773 C CA . PHE A 1 100 ? 7.445 -7.461 -24.359 1 87.25 100 PHE A CA 1
ATOM 774 C C . PHE A 1 100 ? 8.648 -7.988 -25.141 1 87.25 100 PHE A C 1
ATOM 776 O O . PHE A 1 100 ? 8.484 -8.633 -26.172 1 87.25 100 PHE A O 1
ATOM 783 N N . TYR A 1 101 ? 9.812 -7.77 -24.688 1 86.31 101 TYR A N 1
ATOM 784 C CA . TYR A 1 101 ? 11.047 -8.336 -25.219 1 86.31 101 TYR A CA 1
ATOM 785 C C . TYR A 1 101 ? 11.867 -8.984 -24.109 1 86.31 101 TYR A C 1
ATOM 787 O O . TYR A 1 101 ? 12.961 -8.516 -23.781 1 86.31 101 TYR A O 1
ATOM 795 N N . PRO A 1 102 ? 11.398 -10.117 -23.688 1 84.19 102 PRO A N 1
ATOM 796 C CA . PRO A 1 102 ? 11.938 -10.68 -22.453 1 84.19 102 PRO A CA 1
ATOM 797 C C . PRO A 1 102 ? 13.266 -11.406 -22.656 1 84.19 102 PRO A C 1
ATOM 799 O O . PRO A 1 102 ? 13.305 -12.633 -22.719 1 84.19 102 PRO A O 1
ATOM 802 N N . SER A 1 103 ? 14.336 -10.672 -22.672 1 90.12 103 SER A N 1
ATOM 803 C CA . SER A 1 103 ? 15.688 -11.211 -22.578 1 90.12 103 SER A CA 1
ATOM 804 C C . SER A 1 103 ? 16.25 -11.062 -21.156 1 90.12 103 SER A C 1
ATOM 806 O O . SER A 1 103 ? 15.805 -10.195 -20.406 1 90.12 103 SER A O 1
ATOM 808 N N . PRO A 1 104 ? 17.125 -11.969 -20.797 1 91.69 104 PRO A N 1
ATOM 809 C CA . PRO A 1 104 ? 17.641 -11.891 -19.438 1 91.69 104 PRO A CA 1
ATOM 810 C C . PRO A 1 104 ? 18.203 -10.516 -19.094 1 91.69 104 PRO A C 1
ATOM 812 O O . PRO A 1 104 ? 17.875 -9.953 -18.047 1 91.69 104 PRO A O 1
ATOM 815 N N . ALA A 1 105 ? 18.984 -10.031 -19.984 1 92.56 105 ALA A N 1
ATOM 816 C CA . ALA A 1 105 ? 19.594 -8.727 -19.719 1 92.56 105 ALA A CA 1
ATOM 817 C C . ALA A 1 105 ? 18.531 -7.641 -19.594 1 92.56 105 ALA A C 1
ATOM 819 O O . ALA A 1 105 ? 18.609 -6.793 -18.703 1 92.56 105 ALA A O 1
ATOM 820 N N . VAL A 1 106 ? 17.562 -7.645 -20.5 1 93.12 106 VAL A N 1
ATOM 821 C CA . VAL A 1 106 ? 16.484 -6.652 -20.516 1 93.12 106 VAL A CA 1
ATOM 822 C C . VAL A 1 106 ? 15.656 -6.773 -19.234 1 93.12 106 VAL A C 1
ATOM 824 O O . VAL A 1 106 ? 15.336 -5.77 -18.594 1 93.12 106 VAL A O 1
ATOM 827 N N . LEU A 1 107 ? 15.414 -7.969 -18.844 1 92.94 107 LEU A N 1
ATOM 828 C CA . LEU A 1 107 ? 14.555 -8.195 -17.688 1 92.94 107 LEU A CA 1
ATOM 829 C C . LEU A 1 107 ? 15.273 -7.828 -16.391 1 92.94 107 LEU A C 1
ATOM 831 O O . LEU A 1 107 ? 14.664 -7.285 -15.461 1 92.94 107 LEU A O 1
ATOM 835 N N . TYR A 1 108 ? 16.547 -8.086 -16.312 1 94.69 108 TYR A N 1
ATOM 836 C CA . TYR A 1 108 ? 17.297 -7.707 -15.125 1 94.69 108 TYR A CA 1
ATOM 837 C C . TYR A 1 108 ? 17.359 -6.191 -14.984 1 94.69 108 TYR A C 1
ATOM 839 O O . TYR A 1 108 ? 17.172 -5.652 -13.891 1 94.69 108 TYR A O 1
ATOM 847 N N . ILE A 1 109 ? 17.625 -5.539 -16.078 1 95.69 109 ILE A N 1
ATOM 848 C CA . ILE A 1 109 ? 17.672 -4.082 -16.062 1 95.69 109 ILE A CA 1
ATOM 849 C C . ILE A 1 109 ? 16.297 -3.523 -15.734 1 95.69 109 ILE A C 1
ATOM 851 O O . ILE A 1 109 ? 16.172 -2.58 -14.945 1 95.69 109 ILE A O 1
ATOM 855 N N . ALA A 1 110 ? 15.32 -4.121 -16.312 1 94.69 110 ALA A N 1
ATOM 856 C CA . ALA A 1 110 ? 13.945 -3.699 -16.031 1 94.69 110 ALA A CA 1
ATOM 857 C C . ALA A 1 110 ? 13.578 -3.936 -14.57 1 94.69 110 ALA A C 1
ATOM 859 O O . ALA A 1 110 ? 12.844 -3.146 -13.977 1 94.69 110 ALA A O 1
ATOM 860 N N . GLY A 1 111 ? 14.062 -5.039 -14.023 1 94.69 111 GLY A N 1
ATOM 861 C CA . GLY A 1 111 ? 13.828 -5.301 -12.609 1 94.69 111 GLY A CA 1
ATOM 862 C C . GLY A 1 111 ? 14.391 -4.219 -11.703 1 94.69 111 GLY A C 1
ATOM 863 O O . GLY A 1 111 ? 13.727 -3.787 -10.758 1 94.69 111 GLY A O 1
ATOM 864 N N . VAL A 1 112 ? 15.547 -3.787 -12.008 1 95.88 112 VAL A N 1
ATOM 865 C CA . VAL A 1 112 ? 16.188 -2.734 -11.227 1 95.88 112 VAL A CA 1
ATOM 866 C C . VAL A 1 112 ? 15.422 -1.425 -11.398 1 95.88 112 VAL A C 1
ATOM 868 O O . VAL A 1 112 ? 15.109 -0.75 -10.414 1 95.88 112 VAL A O 1
ATOM 871 N N . LEU A 1 113 ? 15.078 -1.09 -12.594 1 95.06 113 LEU A N 1
ATOM 872 C CA . LEU A 1 113 ? 14.344 0.141 -12.883 1 95.06 113 LEU A CA 1
ATOM 873 C C . LEU A 1 113 ? 12.961 0.115 -12.242 1 95.06 113 LEU A C 1
ATOM 875 O O . LEU A 1 113 ? 12.5 1.129 -11.719 1 95.06 113 LEU A O 1
ATOM 879 N N . GLY A 1 114 ? 12.383 -1.023 -12.352 1 94.25 114 GLY A N 1
ATOM 880 C CA . GLY A 1 114 ? 11.078 -1.186 -11.719 1 94.25 114 GLY A CA 1
ATOM 881 C C . GLY A 1 114 ? 11.117 -0.999 -10.219 1 94.25 114 GLY A C 1
ATOM 882 O O . GLY A 1 114 ? 10.258 -0.314 -9.656 1 94.25 114 GLY A O 1
ATOM 883 N N . GLY A 1 115 ? 12.078 -1.564 -9.586 1 94.62 115 GLY A N 1
ATOM 884 C CA . GLY A 1 115 ? 12.227 -1.421 -8.141 1 94.62 115 GLY A CA 1
ATOM 885 C C . GLY A 1 115 ? 12.469 0.012 -7.707 1 94.62 115 GLY A C 1
ATOM 886 O O . GLY A 1 115 ? 11.883 0.479 -6.73 1 94.62 115 GLY A O 1
ATOM 887 N N . LEU A 1 116 ? 13.25 0.727 -8.414 1 95.19 116 LEU A N 1
ATOM 888 C CA . LEU A 1 116 ? 13.508 2.133 -8.125 1 95.19 116 LEU A CA 1
ATOM 889 C C . LEU A 1 116 ? 12.258 2.973 -8.336 1 95.19 116 LEU A C 1
ATOM 891 O O . LEU A 1 116 ? 11.938 3.844 -7.523 1 95.19 116 LEU A O 1
ATOM 895 N N . SER A 1 117 ? 11.586 2.684 -9.383 1 95.19 117 SER A N 1
ATOM 896 C CA . SER A 1 117 ? 10.367 3.414 -9.703 1 95.19 117 SER A CA 1
ATOM 897 C C . SER A 1 117 ? 9.289 3.18 -8.648 1 95.19 117 SER A C 1
ATOM 899 O O . SER A 1 117 ? 8.562 4.105 -8.281 1 95.19 117 SER A O 1
ATOM 901 N N . GLU A 1 118 ? 9.258 1.982 -8.203 1 94 118 GLU A N 1
ATOM 902 C CA . GLU A 1 118 ? 8.273 1.635 -7.184 1 94 118 GLU A CA 1
ATOM 903 C C . GLU A 1 118 ? 8.469 2.463 -5.918 1 94 118 GLU A C 1
ATOM 905 O O . GLU A 1 118 ? 7.516 3.047 -5.398 1 94 118 GLU A O 1
ATOM 910 N N . SER A 1 119 ? 9.656 2.557 -5.457 1 93.44 119 SER A N 1
ATOM 911 C CA . SER A 1 119 ? 9.93 3.277 -4.219 1 93.44 119 SER A CA 1
ATOM 912 C C . SER A 1 119 ? 9.758 4.781 -4.406 1 93.44 119 SER A C 1
ATOM 914 O O . SER A 1 119 ? 9.227 5.469 -3.533 1 93.44 119 SER A O 1
ATOM 916 N N . ILE A 1 120 ? 10.164 5.242 -5.5 1 93.69 120 ILE A N 1
ATOM 917 C CA . ILE A 1 120 ? 10.094 6.672 -5.777 1 93.69 120 ILE A CA 1
ATOM 918 C C . ILE A 1 120 ? 8.641 7.098 -5.953 1 93.69 120 ILE A C 1
ATOM 920 O O . ILE A 1 120 ? 8.258 8.211 -5.574 1 93.69 120 ILE A O 1
ATOM 924 N N . TYR A 1 121 ? 7.898 6.223 -6.418 1 93.69 121 TYR A N 1
ATOM 925 C CA . TYR A 1 121 ? 6.527 6.566 -6.777 1 93.69 121 TYR A CA 1
ATOM 926 C C . TYR A 1 121 ? 5.594 6.402 -5.582 1 93.69 121 TYR A C 1
ATOM 928 O O . TYR A 1 121 ? 4.727 7.246 -5.344 1 93.69 121 TYR A O 1
ATOM 936 N N . TRP A 1 122 ? 5.738 5.391 -4.773 1 90.81 122 TRP A N 1
ATOM 937 C CA . TRP A 1 122 ? 4.754 5.051 -3.75 1 90.81 122 TRP A CA 1
ATOM 938 C C . TRP A 1 122 ? 4.914 5.941 -2.523 1 90.81 122 TRP A C 1
ATOM 940 O O . TRP A 1 122 ? 3.953 6.168 -1.782 1 90.81 122 TRP A O 1
ATOM 950 N N . ILE A 1 123 ? 6.051 6.492 -2.279 1 88.69 123 ILE A N 1
ATOM 951 C CA . ILE A 1 123 ? 6.211 7.383 -1.137 1 88.69 123 ILE A CA 1
ATOM 952 C C . ILE A 1 123 ? 5.383 8.648 -1.351 1 88.69 123 ILE A C 1
ATOM 954 O O . ILE A 1 123 ? 4.523 8.984 -0.53 1 88.69 123 ILE A O 1
ATOM 958 N N . PRO A 1 124 ? 5.5 9.328 -2.473 1 87.88 124 PRO A N 1
ATOM 959 C CA . PRO A 1 124 ? 4.648 10.5 -2.697 1 87.88 124 PRO A CA 1
ATOM 960 C C . PRO A 1 124 ? 3.17 10.141 -2.818 1 87.88 124 PRO A C 1
ATOM 962 O O . PRO A 1 124 ? 2.303 10.914 -2.414 1 87.88 124 PRO A O 1
ATOM 965 N N . VAL A 1 125 ? 2.883 9.023 -3.398 1 87.88 125 VAL A N 1
ATOM 966 C CA . VAL A 1 125 ? 1.494 8.586 -3.5 1 87.88 125 VAL A CA 1
ATOM 967 C C . VAL A 1 125 ? 0.906 8.398 -2.102 1 87.88 125 VAL A C 1
ATOM 969 O O . VAL A 1 125 ? -0.273 8.688 -1.876 1 87.88 125 VAL A O 1
ATOM 972 N N . GLY A 1 126 ? 1.772 8.047 -1.191 1 82.5 126 GLY A N 1
ATOM 973 C CA . GLY A 1 126 ? 1.331 7.848 0.18 1 82.5 126 GLY A CA 1
ATOM 974 C C . GLY A 1 126 ? 1.056 9.148 0.91 1 82.5 126 GLY A C 1
ATOM 975 O O . GLY A 1 126 ? 0.421 9.148 1.967 1 82.5 126 GLY A O 1
ATOM 976 N N . ILE A 1 127 ? 1.441 10.219 0.319 1 81.44 127 ILE A N 1
ATOM 977 C CA . ILE A 1 127 ? 1.266 11.5 0.995 1 81.44 127 ILE A CA 1
ATOM 978 C C . ILE A 1 127 ? 0.168 12.305 0.3 1 81.44 127 ILE A C 1
ATOM 980 O O . ILE A 1 127 ? -0.363 13.258 0.868 1 81.44 127 ILE A O 1
ATOM 984 N N . ILE A 1 128 ? -0.198 11.828 -0.891 1 85.5 128 ILE A N 1
ATOM 985 C CA . ILE A 1 128 ? -1.124 12.633 -1.677 1 85.5 128 ILE A CA 1
ATOM 986 C C . ILE A 1 128 ? -2.502 12.625 -1.021 1 85.5 128 ILE A C 1
ATOM 988 O O . ILE A 1 128 ? -3.217 13.633 -1.05 1 85.5 128 ILE A O 1
ATOM 992 N N . TYR A 1 129 ? -2.91 11.5 -0.505 1 88.31 129 TYR A N 1
ATOM 993 C CA . TYR A 1 129 ? -4.246 11.453 0.085 1 88.31 129 TYR A CA 1
ATOM 994 C C . TYR A 1 129 ? -4.316 12.328 1.334 1 88.31 129 TYR A C 1
ATOM 996 O O . TYR A 1 129 ? -5.379 12.859 1.669 1 88.31 129 TYR A O 1
ATOM 1004 N N . VAL A 1 130 ? -3.18 12.5 2.006 1 84.81 130 VAL A N 1
ATOM 1005 C CA . VAL A 1 130 ? -3.143 13.391 3.158 1 84.81 130 VAL A CA 1
ATOM 1006 C C . VAL A 1 130 ? -3.316 14.836 2.697 1 84.81 130 VAL A C 1
ATOM 1008 O O . VAL A 1 130 ? -4.109 15.586 3.271 1 84.81 130 VAL A O 1
ATOM 1011 N N . HIS A 1 131 ? -2.564 15.156 1.686 1 86.25 131 HIS A N 1
ATOM 1012 C CA . HIS A 1 131 ? -2.627 16.516 1.14 1 86.25 131 HIS A CA 1
ATOM 1013 C C . HIS A 1 131 ? -4.047 16.859 0.709 1 86.25 131 HIS A C 1
ATOM 1015 O O . HIS A 1 131 ? -4.582 17.906 1.114 1 86.25 131 HIS A O 1
ATOM 1021 N N . TYR A 1 132 ? -4.664 16.031 -0.047 1 92.12 132 TYR A N 1
ATOM 1022 C CA . TYR A 1 132 ? -6.004 16.312 -0.553 1 92.12 132 TYR A CA 1
ATOM 1023 C C . TYR A 1 132 ? -7.039 16.203 0.56 1 92.12 132 TYR A C 1
ATOM 1025 O O . TYR A 1 132 ? -8.039 16.938 0.563 1 92.12 132 TYR A O 1
ATOM 1033 N N . GLY A 1 133 ? -6.828 15.297 1.483 1 90.75 133 GLY A N 1
ATOM 1034 C CA . GLY A 1 133 ? -7.711 15.203 2.635 1 90.75 133 GLY A CA 1
ATOM 1035 C C . GLY A 1 133 ? -7.719 16.469 3.48 1 90.75 133 GLY A C 1
ATOM 1036 O O . GLY A 1 133 ? -8.773 16.906 3.928 1 90.75 133 GLY A O 1
ATOM 1037 N N . MET A 1 134 ? -6.539 17.016 3.688 1 88.56 134 MET A N 1
ATOM 1038 C CA . MET A 1 134 ? -6.418 18.234 4.469 1 88.56 134 MET A CA 1
ATOM 1039 C C . MET A 1 134 ? -7.051 19.422 3.734 1 88.56 134 MET A C 1
ATOM 1041 O O . MET A 1 134 ? -7.691 20.266 4.352 1 88.56 134 MET A O 1
ATOM 1045 N N . LYS A 1 135 ? -6.773 19.5 2.457 1 92.56 135 LYS A N 1
ATOM 1046 C CA . LYS A 1 135 ? -7.414 20.531 1.663 1 92.56 135 LYS A CA 1
ATOM 1047 C C . LYS A 1 135 ? -8.938 20.422 1.734 1 92.56 135 LYS A C 1
ATOM 1049 O O . LYS A 1 135 ? -9.633 21.438 1.849 1 92.56 135 LYS A O 1
ATOM 1054 N N . TYR A 1 136 ? -9.414 19.219 1.62 1 94.31 136 TYR A N 1
ATOM 1055 C CA . TYR A 1 136 ? -10.852 18.953 1.709 1 94.31 136 TYR A CA 1
ATOM 1056 C C . TYR A 1 136 ? -11.391 19.359 3.074 1 94.31 136 TYR A C 1
ATOM 1058 O O . TYR A 1 136 ? -12.492 19.906 3.174 1 94.31 136 TYR A O 1
ATOM 1066 N N . HIS A 1 137 ? -10.641 19.062 4.121 1 92.5 137 HIS A N 1
ATOM 1067 C CA . HIS A 1 137 ? -10.992 19.469 5.473 1 92.5 137 HIS A CA 1
ATOM 1068 C C . HIS A 1 137 ? -11.125 21 5.57 1 92.5 137 HIS A C 1
ATOM 1070 O O . HIS A 1 137 ? -12.047 21.5 6.207 1 92.5 137 HIS A O 1
ATOM 1076 N N . ARG A 1 138 ? -10.289 21.719 4.953 1 92.56 138 ARG A N 1
ATOM 1077 C CA . ARG A 1 138 ? -10.273 23.172 5.004 1 92.56 138 ARG A CA 1
ATOM 1078 C C . ARG A 1 138 ? -11.516 23.766 4.34 1 92.56 138 ARG A C 1
ATOM 1080 O O . ARG A 1 138 ? -12.047 24.781 4.785 1 92.56 138 ARG A O 1
ATOM 1087 N N . TYR A 1 139 ? -11.938 23.047 3.342 1 94.62 139 TYR A N 1
ATOM 1088 C CA . TYR A 1 139 ? -13.039 23.594 2.566 1 94.62 139 TYR A CA 1
ATOM 1089 C C . TYR A 1 139 ? -14.383 23.094 3.092 1 94.62 139 TYR A C 1
ATOM 1091 O O . TYR A 1 139 ? -15.43 23.641 2.76 1 94.62 139 TYR A O 1
ATOM 1099 N N . THR A 1 140 ? -14.469 22.047 3.828 1 93.44 140 THR A N 1
ATOM 1100 C CA . THR A 1 140 ? -15.727 21.484 4.312 1 93.44 140 THR A CA 1
ATOM 1101 C C . THR A 1 140 ? -15.906 21.766 5.801 1 93.44 140 THR A C 1
ATOM 1103 O O . THR A 1 140 ? -17.031 21.719 6.316 1 93.44 140 THR A O 1
ATOM 1106 N N . GLY A 1 141 ? -14.844 21.938 6.527 1 91.25 141 GLY A N 1
ATOM 1107 C CA . GLY A 1 141 ? -14.914 22.156 7.965 1 91.25 141 GLY A CA 1
ATOM 1108 C C . GLY A 1 141 ? -15.078 20.859 8.75 1 91.25 141 GLY A C 1
ATOM 1109 O O . GLY A 1 141 ? -15.211 20.891 9.977 1 91.25 141 GLY A O 1
ATOM 1110 N N . ARG A 1 142 ? -15.078 19.812 8.055 1 89.12 142 ARG A N 1
ATOM 1111 C CA . ARG A 1 142 ? -15.156 18.5 8.711 1 89.12 142 ARG A CA 1
ATOM 1112 C C . ARG A 1 142 ? -13.836 18.172 9.406 1 89.12 142 ARG A C 1
ATOM 1114 O O . ARG A 1 142 ? -12.797 18.734 9.07 1 89.12 142 ARG A O 1
ATOM 1121 N N . PRO A 1 143 ? -13.906 17.328 10.406 1 86.88 143 PRO A N 1
ATOM 1122 C CA . PRO A 1 143 ? -12.656 16.969 11.094 1 86.88 143 PRO A CA 1
ATOM 1123 C C . PRO A 1 143 ? -11.594 16.422 10.141 1 86.88 143 PRO A C 1
ATOM 1125 O O . PRO A 1 143 ? -11.914 15.633 9.242 1 86.88 143 PRO A O 1
ATOM 1128 N N . ALA A 1 144 ? -10.398 16.844 10.297 1 85.94 144 ALA A N 1
ATOM 1129 C CA . ALA A 1 144 ? -9.273 16.516 9.43 1 85.94 144 ALA A CA 1
ATOM 1130 C C . ALA A 1 144 ? -9.062 15.008 9.367 1 85.94 144 ALA A C 1
ATOM 1132 O O . ALA A 1 144 ? -8.82 14.453 8.289 1 85.94 144 ALA A O 1
ATOM 1133 N N . GLU A 1 145 ? -9.195 14.383 10.5 1 81.94 145 GLU A N 1
ATOM 1134 C CA . GLU A 1 145 ? -8.961 12.945 10.578 1 81.94 145 GLU A CA 1
ATOM 1135 C C . GLU A 1 145 ? -9.961 12.18 9.711 1 81.94 145 GLU A C 1
ATOM 1137 O O . GLU A 1 145 ? -9.609 11.195 9.062 1 81.94 145 GLU A O 1
ATOM 1142 N N . GLN A 1 146 ? -11.125 12.664 9.742 1 84.94 146 GLN A N 1
ATOM 1143 C CA . GLN A 1 146 ? -12.172 12.016 8.953 1 84.94 146 GLN A CA 1
ATOM 1144 C C . GLN A 1 146 ? -11.922 12.203 7.457 1 84.94 146 GLN A C 1
ATOM 1146 O O . GLN A 1 146 ? -12.094 11.266 6.676 1 84.94 146 GLN A O 1
ATOM 1151 N N . CYS A 1 147 ? -11.609 13.367 7.062 1 89.69 147 CYS A N 1
ATOM 1152 C CA . CYS A 1 147 ? -11.359 13.656 5.656 1 89.69 147 CYS A CA 1
ATOM 1153 C C . CYS A 1 147 ? -10.172 12.867 5.129 1 89.69 147 CYS A C 1
ATOM 1155 O O . CYS A 1 147 ? -10.242 12.273 4.051 1 89.69 147 CYS A O 1
ATOM 1157 N N . VAL A 1 148 ? -9.148 12.812 5.91 1 88.19 148 VAL A N 1
ATOM 1158 C CA . VAL A 1 148 ? -7.945 12.086 5.5 1 88.19 148 VAL A CA 1
ATOM 1159 C C . VAL A 1 148 ? -8.242 10.594 5.41 1 88.19 148 VAL A C 1
ATOM 1161 O O . VAL A 1 148 ? -7.809 9.922 4.469 1 88.19 148 VAL A O 1
ATOM 1164 N N . ALA A 1 149 ? -9.023 10.125 6.328 1 86.81 149 ALA A N 1
ATOM 1165 C CA . ALA A 1 149 ? -9.391 8.711 6.32 1 86.81 149 ALA A CA 1
ATOM 1166 C C . ALA A 1 149 ? -10.219 8.359 5.082 1 86.81 149 ALA A C 1
ATOM 1168 O O . ALA A 1 149 ? -10.055 7.285 4.504 1 86.81 149 ALA A O 1
ATOM 1169 N N . GLU A 1 150 ? -11.062 9.234 4.738 1 90.25 150 GLU A N 1
ATOM 1170 C CA . GLU A 1 150 ? -11.883 9.016 3.553 1 90.25 150 GLU A CA 1
ATOM 1171 C C . GLU A 1 150 ? -11.031 8.961 2.289 1 90.25 150 GLU A C 1
ATOM 1173 O O . GLU A 1 150 ? -11.25 8.117 1.42 1 90.25 150 GLU A O 1
ATOM 1178 N N . PHE A 1 151 ? -10.125 9.812 2.17 1 93 151 PHE A N 1
ATOM 1179 C CA . PHE A 1 151 ? -9.273 9.852 0.988 1 93 151 PHE A CA 1
ATOM 1180 C C . PHE A 1 151 ? -8.297 8.68 0.989 1 93 151 PHE A C 1
ATOM 1182 O O . PHE A 1 151 ? -7.953 8.148 -0.07 1 93 151 PHE A O 1
ATOM 1189 N N . ALA A 1 152 ? -7.902 8.281 2.133 1 90.5 152 ALA A N 1
ATOM 1190 C CA . ALA A 1 152 ? -7.086 7.078 2.25 1 90.5 152 ALA A CA 1
ATOM 1191 C C . ALA A 1 152 ? -7.867 5.844 1.81 1 90.5 152 ALA A C 1
ATOM 1193 O O . ALA A 1 152 ? -7.312 4.949 1.162 1 90.5 152 ALA A O 1
ATOM 1194 N N . GLY A 1 153 ? -9.094 5.875 2.207 1 90.31 153 GLY A N 1
ATOM 1195 C CA . GLY A 1 153 ? -9.945 4.77 1.804 1 90.31 153 GLY A CA 1
ATOM 1196 C C . GLY A 1 153 ? -10.117 4.668 0.3 1 90.31 153 GLY A C 1
ATOM 1197 O O . GLY A 1 153 ? -10.141 3.564 -0.255 1 90.31 153 GLY A O 1
ATOM 1198 N N . LEU A 1 154 ? -10.195 5.758 -0.35 1 92.62 154 LEU A N 1
ATOM 1199 C CA . LEU A 1 154 ? -10.312 5.781 -1.804 1 92.62 154 LEU A CA 1
ATOM 1200 C C . LEU A 1 154 ? -9.055 5.242 -2.465 1 92.62 154 LEU A C 1
ATOM 1202 O O . LEU A 1 154 ? -9.125 4.5 -3.445 1 92.62 154 LEU A O 1
ATOM 1206 N N . LEU A 1 155 ? -7.965 5.609 -1.94 1 92.62 155 LEU A N 1
ATOM 1207 C CA . LEU A 1 155 ? -6.703 5.102 -2.469 1 92.62 155 LEU A CA 1
ATOM 1208 C C . LEU A 1 155 ? -6.582 3.598 -2.24 1 92.62 155 LEU A C 1
ATOM 1210 O O . LEU A 1 155 ? -6.145 2.865 -3.129 1 92.62 155 LEU A O 1
ATOM 1214 N N . LEU A 1 156 ? -6.977 3.191 -1.086 1 90.38 156 LEU A N 1
ATOM 1215 C CA . LEU A 1 156 ? -6.957 1.765 -0.782 1 90.38 156 LEU A CA 1
ATOM 1216 C C . LEU A 1 156 ? -7.879 0.995 -1.721 1 90.38 156 LEU A C 1
ATOM 1218 O O . LEU A 1 156 ? -7.539 -0.1 -2.174 1 90.38 156 LEU A O 1
ATOM 1222 N N . GLY A 1 157 ? -8.992 1.569 -1.885 1 89.5 157 GLY A N 1
ATOM 1223 C CA . GLY A 1 157 ? -9.898 0.95 -2.838 1 89.5 157 GLY A CA 1
ATOM 1224 C C . GLY A 1 157 ? -9.289 0.779 -4.215 1 89.5 157 GLY A C 1
ATOM 1225 O O . GLY A 1 157 ? -9.453 -0.269 -4.848 1 89.5 157 GLY A O 1
ATOM 1226 N N . LEU A 1 158 ? -8.617 1.714 -4.672 1 89.62 158 LEU A N 1
ATOM 1227 C CA . LEU A 1 158 ? -7.93 1.654 -5.957 1 89.62 158 LEU A CA 1
ATOM 1228 C C . LEU A 1 158 ? -6.855 0.573 -5.949 1 89.62 158 LEU A C 1
ATOM 1230 O O . LEU A 1 158 ? -6.672 -0.13 -6.945 1 89.62 158 LEU A O 1
ATOM 1234 N N . PHE A 1 159 ? -6.199 0.508 -4.918 1 88.19 159 PHE A N 1
ATOM 1235 C CA . PHE A 1 159 ? -5.176 -0.523 -4.789 1 88.19 159 PHE A CA 1
ATOM 1236 C C . PHE A 1 159 ? -5.785 -1.912 -4.934 1 88.19 159 PHE A C 1
ATOM 1238 O O . PHE A 1 159 ? -5.227 -2.773 -5.617 1 88.19 159 PHE A O 1
ATOM 1245 N N . VAL A 1 160 ? -6.867 -2.121 -4.32 1 88 160 VAL A N 1
ATOM 1246 C CA . VAL A 1 160 ? -7.527 -3.422 -4.34 1 88 160 VAL A CA 1
ATOM 1247 C C . VAL A 1 160 ? -8.055 -3.717 -5.742 1 88 160 VAL A C 1
ATOM 1249 O O . VAL A 1 160 ? -7.973 -4.852 -6.215 1 88 160 VAL A O 1
ATOM 1252 N N . ILE A 1 161 ? -8.57 -2.729 -6.367 1 88.88 161 ILE A N 1
ATOM 1253 C CA . ILE A 1 161 ? -9.047 -2.893 -7.738 1 88.88 161 ILE A CA 1
ATOM 1254 C C . ILE A 1 161 ? -7.906 -3.395 -8.625 1 88.88 161 ILE A C 1
ATOM 1256 O O . ILE A 1 161 ? -8.102 -4.289 -9.445 1 88.88 161 ILE A O 1
ATOM 1260 N N . ASN A 1 162 ? -6.762 -2.867 -8.43 1 88.75 162 ASN A N 1
ATOM 1261 C CA . ASN A 1 162 ? -5.617 -3.285 -9.234 1 88.75 162 ASN A CA 1
ATOM 1262 C C . ASN A 1 162 ? -5.195 -4.715 -8.906 1 88.75 162 ASN A C 1
ATOM 1264 O O . ASN A 1 162 ? -4.742 -5.449 -9.781 1 88.75 162 ASN A O 1
ATOM 1268 N N . GLN A 1 163 ? -5.32 -5.09 -7.641 1 83 163 GLN A N 1
ATOM 1269 C CA . GLN A 1 163 ? -5.02 -6.469 -7.273 1 83 163 GLN A CA 1
ATOM 1270 C C . GLN A 1 163 ? -5.996 -7.438 -7.938 1 83 163 GLN A C 1
ATOM 1272 O O . GLN A 1 163 ? -5.598 -8.516 -8.383 1 83 163 GLN A O 1
ATOM 1277 N N . ILE A 1 164 ? -7.191 -7.012 -7.98 1 82.62 164 ILE A N 1
ATOM 1278 C CA . ILE A 1 164 ? -8.219 -7.828 -8.617 1 82.62 164 ILE A CA 1
ATOM 1279 C C . ILE A 1 164 ? -7.922 -7.957 -10.109 1 82.62 164 ILE A C 1
ATOM 1281 O O . ILE A 1 164 ? -7.941 -9.062 -10.664 1 82.62 164 ILE A O 1
ATOM 1285 N N . ILE A 1 165 ? -7.625 -6.852 -10.703 1 83.06 165 ILE A N 1
ATOM 1286 C CA . ILE A 1 165 ? -7.316 -6.84 -12.125 1 83.06 165 ILE A CA 1
ATOM 1287 C C . ILE A 1 165 ? -6.109 -7.734 -12.406 1 83.06 165 ILE A C 1
ATOM 1289 O O . ILE A 1 165 ? -6.125 -8.539 -13.336 1 83.06 165 ILE A O 1
ATOM 1293 N N . GLY A 1 166 ? -5.09 -7.641 -11.633 1 79.44 166 GLY A N 1
ATOM 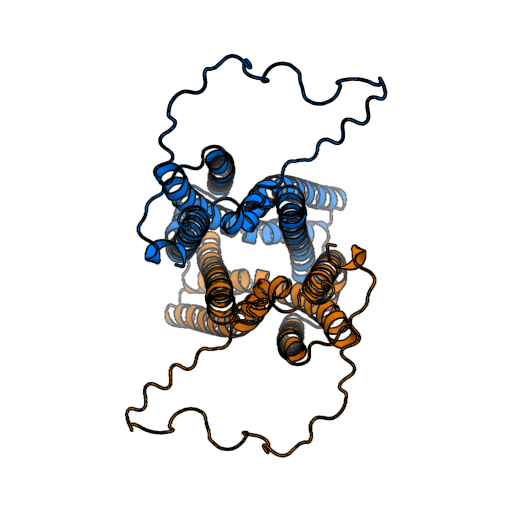1294 C CA . GLY A 1 166 ? -3.902 -8.461 -11.812 1 79.44 166 GLY A CA 1
ATOM 1295 C C . GLY A 1 166 ? -4.188 -9.945 -11.727 1 79.44 166 GLY A C 1
ATOM 1296 O O . GLY A 1 166 ? -3.746 -10.719 -12.578 1 79.44 166 GLY A O 1
ATOM 1297 N N . ASN A 1 167 ? -4.945 -10.367 -10.758 1 73.62 167 ASN A N 1
ATOM 1298 C CA . ASN A 1 167 ? -5.254 -11.781 -10.57 1 73.62 167 ASN A CA 1
ATOM 1299 C C . ASN A 1 167 ? -6.188 -12.305 -11.656 1 73.62 167 ASN A C 1
ATOM 1301 O O . ASN A 1 167 ? -6.066 -13.445 -12.094 1 73.62 167 ASN A O 1
ATOM 1305 N N . LEU A 1 168 ? -7.102 -11.438 -12.031 1 74.06 168 LEU A N 1
ATOM 1306 C CA . LEU A 1 168 ? -8 -11.805 -13.117 1 74.06 168 LEU A CA 1
ATOM 1307 C C . LEU A 1 168 ? -7.23 -12.008 -14.422 1 74.06 168 LEU A C 1
ATOM 1309 O O . LEU A 1 168 ? -7.504 -12.953 -15.164 1 74.06 168 LEU A O 1
ATOM 1313 N N . PHE A 1 169 ? -6.324 -11.133 -14.648 1 76.69 169 PHE A N 1
ATOM 1314 C CA . PHE A 1 169 ? -5.496 -11.266 -15.844 1 76.69 169 PHE A CA 1
ATOM 1315 C C . PHE A 1 169 ? -4.656 -12.539 -15.781 1 76.69 169 PHE A C 1
ATOM 1317 O O . PHE A 1 169 ? -4.488 -13.227 -16.797 1 76.69 169 PHE A O 1
ATOM 1324 N N . SER A 1 170 ? -4.086 -12.812 -14.641 1 70.88 170 SER A N 1
ATOM 1325 C CA . SER A 1 170 ? -3.326 -14.047 -14.469 1 70.88 170 SER A CA 1
ATOM 1326 C C . SER A 1 170 ? -4.199 -15.273 -14.719 1 70.88 170 SER A C 1
ATOM 1328 O O . SER A 1 170 ? -3.773 -16.219 -15.383 1 70.88 170 SER A O 1
ATOM 1330 N N . PHE A 1 171 ? -5.352 -15.219 -14.258 1 67.81 171 PHE A N 1
ATOM 1331 C CA . PHE A 1 171 ? -6.293 -16.312 -14.438 1 67.81 171 PHE A CA 1
ATOM 1332 C C . PHE A 1 171 ? -6.625 -16.5 -15.914 1 67.81 171 PHE A C 1
ATOM 1334 O O . PHE A 1 171 ? -6.586 -17.625 -16.422 1 67.81 171 PHE A O 1
ATOM 1341 N N . VAL A 1 172 ? -6.867 -15.461 -16.594 1 71.56 172 VAL A N 1
ATOM 1342 C CA . VAL A 1 172 ? -7.297 -15.5 -18 1 71.56 172 VAL A CA 1
ATOM 1343 C C . VAL A 1 172 ? -6.137 -15.945 -18.875 1 71.56 172 VAL A C 1
ATOM 1345 O O . VAL A 1 172 ? -6.305 -16.797 -19.75 1 71.56 172 VAL A O 1
ATOM 1348 N N . VAL A 1 173 ? -4.953 -15.438 -18.703 1 71.62 173 VAL A N 1
ATOM 1349 C CA . VAL A 1 173 ? -3.795 -15.734 -19.531 1 71.62 173 VAL A CA 1
ATOM 1350 C C . VAL A 1 173 ? -3.367 -17.188 -19.312 1 71.62 173 VAL A C 1
ATOM 1352 O O . VAL A 1 173 ? -3.078 -17.906 -20.281 1 71.62 173 VAL A O 1
ATOM 1355 N N . LEU A 1 174 ? -3.348 -17.656 -18.141 1 67.12 174 LEU A N 1
ATOM 1356 C CA . LEU A 1 174 ? -2.873 -19 -17.844 1 67.12 174 LEU A CA 1
ATOM 1357 C C . LEU A 1 174 ? -3.91 -20.047 -18.266 1 67.12 174 LEU A C 1
ATOM 1359 O O . LEU A 1 174 ? -3.561 -21.172 -18.578 1 67.12 174 LEU A O 1
ATOM 1363 N N . HIS A 1 175 ? -5.094 -19.656 -18.188 1 66.81 175 HIS A N 1
ATOM 1364 C CA . HIS A 1 175 ? -6.137 -20.594 -18.594 1 66.81 175 HIS A CA 1
ATOM 1365 C C . HIS A 1 175 ? -6.316 -20.594 -20.109 1 66.81 175 HIS A C 1
ATOM 1367 O O . HIS A 1 175 ? -6.562 -21.641 -20.719 1 66.81 175 HIS A O 1
ATOM 1373 N N . LEU A 1 176 ? -6.195 -19.5 -20.625 1 65.31 176 LEU A N 1
ATOM 1374 C CA . LEU A 1 176 ? -6.402 -19.406 -22.078 1 65.31 176 LEU A CA 1
ATOM 1375 C C . LEU A 1 176 ? -5.117 -19.734 -22.828 1 65.31 176 LEU A C 1
ATOM 1377 O O . LEU A 1 176 ? -5.164 -20.203 -23.969 1 65.31 176 LEU A O 1
ATOM 1381 N N . PHE A 1 177 ? -3.975 -19.5 -22.203 1 62.34 177 PHE A N 1
ATOM 1382 C CA . PHE A 1 177 ? -2.676 -19.734 -22.812 1 62.34 177 PHE A CA 1
ATOM 1383 C C . PHE A 1 177 ? -1.761 -20.516 -21.875 1 62.34 177 PHE A C 1
ATOM 1385 O O . PHE A 1 177 ? -0.781 -19.969 -21.375 1 62.34 177 PHE A O 1
ATOM 1392 N N . PRO A 1 178 ? -2.1 -21.859 -21.516 1 57.06 178 PRO A N 1
ATOM 1393 C CA . PRO A 1 178 ? -1.275 -22.625 -20.578 1 57.06 178 PRO A CA 1
ATOM 1394 C C . PRO A 1 178 ? 0.179 -22.734 -21.016 1 57.06 178 PRO A C 1
ATOM 1396 O O . PRO A 1 178 ? 0.452 -22.859 -22.219 1 57.06 178 PRO A O 1
ATOM 1399 N N . PRO A 1 179 ? 1.058 -22.422 -20.109 1 54.47 179 PRO A N 1
ATOM 1400 C CA . PRO A 1 179 ? 2.463 -22.422 -20.531 1 54.47 179 PRO A CA 1
ATOM 1401 C C . PRO A 1 179 ? 2.861 -23.703 -21.25 1 54.47 179 PRO A C 1
ATOM 1403 O O . PRO A 1 179 ? 3.645 -23.656 -22.203 1 54.47 179 PRO A O 1
ATOM 1406 N N . ASN A 1 180 ? 2.842 -25.078 -20.578 1 44.44 180 ASN A N 1
ATOM 1407 C CA . ASN A 1 180 ? 3.301 -26.312 -21.188 1 44.44 180 ASN A CA 1
ATOM 1408 C C . ASN A 1 180 ? 2.305 -26.844 -22.219 1 44.44 180 ASN A C 1
ATOM 1410 O O . ASN A 1 180 ? 2.404 -27.984 -22.672 1 44.44 180 ASN A O 1
ATOM 1414 N N . SER A 1 181 ? 1.208 -26.469 -22.438 1 39.09 181 SER A N 1
ATOM 1415 C CA . SER A 1 181 ? 0.402 -27.125 -23.453 1 39.09 181 SER A CA 1
ATOM 1416 C C . SER A 1 181 ? 1.108 -27.125 -24.797 1 39.09 181 SER A C 1
ATOM 1418 O O . SER A 1 181 ? 1.38 -26.047 -25.359 1 39.09 181 SER A O 1
ATOM 1420 N N . THR A 1 182 ? 1.948 -28.125 -25.094 1 31.72 182 THR A N 1
ATOM 1421 C CA . THR A 1 182 ? 2.049 -28.703 -26.422 1 31.72 182 THR A CA 1
ATOM 1422 C C . THR A 1 182 ? 0.673 -28.812 -27.078 1 31.72 182 THR A C 1
ATOM 1424 O O . THR A 1 182 ? 0.49 -29.562 -28.031 1 31.72 182 THR A O 1
ATOM 1427 N N . ALA A 1 183 ? -0.468 -28.891 -26.406 1 32.94 183 ALA A N 1
ATOM 1428 C CA . ALA A 1 183 ? -1.676 -29.109 -27.203 1 32.94 183 ALA A CA 1
ATOM 1429 C C . ALA A 1 183 ? -1.753 -28.125 -28.375 1 32.94 183 ALA A C 1
ATOM 1431 O O . ALA A 1 183 ? -1.289 -27 -28.266 1 32.94 183 ALA A O 1
ATOM 1432 N N . THR A 1 184 ? -2.012 -28.734 -29.562 1 28.12 184 THR A N 1
ATOM 1433 C CA . THR A 1 184 ? -2.74 -28.469 -30.797 1 28.12 184 THR A CA 1
ATOM 1434 C C . THR A 1 184 ? -3.969 -27.609 -30.516 1 28.12 184 THR A C 1
ATOM 1436 O O . THR A 1 184 ? -4.867 -28.016 -29.766 1 28.12 184 THR A O 1
ATOM 1439 N N . ILE A 1 185 ? -3.934 -26.375 -30.375 1 28.91 185 ILE A N 1
ATOM 1440 C CA . ILE A 1 185 ? -5.121 -25.594 -30.688 1 28.91 185 ILE A CA 1
ATOM 1441 C C . ILE A 1 185 ? -5.965 -26.344 -31.719 1 28.91 185 ILE A C 1
ATOM 1443 O O . ILE A 1 185 ? -5.551 -26.5 -32.875 1 28.91 185 ILE A O 1
ATOM 1447 N N . ASN A 1 186 ? -6.512 -27.453 -31.344 1 23.89 186 ASN A N 1
ATOM 1448 C CA . ASN A 1 186 ? -7.562 -27.891 -32.25 1 23.89 186 ASN A CA 1
ATOM 1449 C C . ASN A 1 186 ? -8.547 -26.766 -32.562 1 23.89 186 ASN A C 1
ATOM 1451 O O . ASN A 1 186 ? -9.297 -26.344 -31.672 1 23.89 186 ASN A O 1
ATOM 1455 N N . THR A 1 187 ? -8.125 -25.875 -33.406 1 25.36 187 THR A N 1
ATOM 1456 C CA . THR A 1 187 ? -8.891 -25.078 -34.375 1 25.36 187 THR A CA 1
ATOM 1457 C C . THR A 1 187 ? -10.039 -25.906 -34.969 1 25.36 187 THR A C 1
ATOM 1459 O O . THR A 1 187 ? -9.812 -26.797 -35.781 1 25.36 187 THR A O 1
ATOM 1462 N N . THR A 1 188 ? -10.867 -26.531 -34.188 1 24.52 188 THR A N 1
ATOM 1463 C CA . THR A 1 188 ? -12.047 -26.828 -35 1 24.52 188 THR A CA 1
ATOM 1464 C C . THR A 1 188 ? -12.547 -25.594 -35.719 1 24.52 188 THR A C 1
ATOM 1466 O O . THR A 1 188 ? -12.953 -24.609 -35.094 1 24.52 188 THR A O 1
ATOM 1469 N N . ILE A 1 189 ? -12.031 -25.438 -36.906 1 24.03 189 ILE A N 1
ATOM 1470 C CA . ILE A 1 189 ? -12.531 -24.859 -38.156 1 24.03 189 ILE A CA 1
ATOM 1471 C C . ILE A 1 189 ? -14.008 -25.188 -38.312 1 24.03 189 ILE A C 1
ATOM 1473 O O . ILE A 1 189 ? -14.367 -26.328 -38.625 1 24.03 189 ILE A O 1
ATOM 1477 N N . ARG A 1 190 ? -14.867 -24.797 -37.25 1 26.2 190 ARG A N 1
ATOM 1478 C CA . ARG A 1 190 ? -16.172 -24.719 -37.938 1 26.2 190 ARG A CA 1
ATOM 1479 C C . ARG A 1 190 ? -16.094 -23.828 -39.156 1 26.2 190 ARG A C 1
ATOM 1481 O O . ARG A 1 190 ? -15.625 -22.688 -39.094 1 26.2 190 ARG A O 1
ATOM 1488 N N . THR A 1 191 ? -16.078 -24.297 -40.438 1 24.27 191 THR A N 1
ATOM 1489 C CA . THR A 1 191 ? -16.359 -23.875 -41.812 1 24.27 191 THR A CA 1
ATOM 1490 C C . THR A 1 191 ? -17.547 -22.922 -41.844 1 24.27 191 THR A C 1
ATOM 1492 O O . THR A 1 191 ? -18.047 -22.578 -42.906 1 24.27 191 THR A O 1
ATOM 1495 N N . THR A 1 192 ? -18.359 -22.656 -40.875 1 24.3 192 THR A N 1
ATOM 1496 C CA . THR A 1 192 ? -19.266 -21.766 -41.594 1 24.3 192 THR A CA 1
ATOM 1497 C C . THR A 1 192 ? -18.547 -20.484 -42 1 24.3 192 THR A C 1
ATOM 1499 O O . THR A 1 192 ? -17.531 -20.109 -41.375 1 24.3 192 THR A O 1
ATOM 1502 N N . ASP A 1 193 ? -18.891 -19.531 -42.969 1 23.66 193 ASP A N 1
ATOM 1503 C CA . ASP A 1 193 ? -18.641 -18.359 -43.812 1 23.66 193 ASP A CA 1
ATOM 1504 C C . ASP A 1 193 ? -18.25 -17.156 -42.938 1 23.66 193 ASP A C 1
ATOM 1506 O O . ASP A 1 193 ? -17.797 -16.141 -43.438 1 23.66 193 ASP A O 1
ATOM 1510 N N . ASP A 1 194 ? -18.828 -16.797 -41.875 1 23.39 194 ASP A N 1
ATOM 1511 C CA . ASP A 1 194 ? -18.844 -15.359 -41.656 1 23.39 194 ASP A CA 1
ATOM 1512 C C . ASP A 1 194 ? -17.484 -14.852 -41.219 1 23.39 194 ASP A C 1
ATOM 1514 O O . ASP A 1 194 ? -16.719 -15.578 -40.562 1 23.39 194 ASP A O 1
ATOM 1518 N N . GLN A 1 195 ? -16.891 -13.586 -41.438 1 22.47 195 GLN A N 1
ATOM 1519 C CA . GLN A 1 195 ? -15.828 -12.602 -41.625 1 22.47 195 GLN A CA 1
ATOM 1520 C C . GLN A 1 195 ? -14.898 -12.547 -40.406 1 22.47 195 GLN A C 1
ATOM 1522 O O . GLN A 1 195 ? -15.273 -12.961 -39.312 1 22.47 195 GLN A O 1
ATOM 1527 N N . PHE A 1 196 ? -13.484 -11.812 -40.562 1 25 196 PHE A N 1
ATOM 1528 C CA . PHE A 1 196 ? -12.141 -11.258 -40.562 1 25 196 PHE A CA 1
ATOM 1529 C C . PHE A 1 196 ? -11.953 -10.305 -39.375 1 25 196 PHE A C 1
ATOM 1531 O O . PHE A 1 196 ? -10.883 -9.711 -39.219 1 25 196 PHE A O 1
ATOM 1538 N N . LEU A 1 197 ? -12.898 -9.789 -38.75 1 23.92 197 LEU A N 1
ATOM 1539 C CA . LEU A 1 197 ? -12.734 -8.367 -38.5 1 23.92 197 LEU A CA 1
ATOM 1540 C C . LEU A 1 197 ? -11.594 -8.117 -37.5 1 23.92 197 LEU A C 1
ATOM 1542 O O . LEU A 1 197 ? -10.852 -7.141 -37.625 1 23.92 197 LEU A O 1
ATOM 1546 N N . TYR A 1 198 ? -11.555 -8.508 -36.25 1 25.16 198 TYR A N 1
ATOM 1547 C CA . TYR A 1 198 ? -11.094 -7.379 -35.438 1 25.16 198 TYR A CA 1
ATOM 1548 C C . TYR A 1 198 ? -9.57 -7.32 -35.406 1 25.16 198 TYR A C 1
ATOM 1550 O O . TYR A 1 198 ? -8.984 -6.5 -34.719 1 25.16 198 TYR A O 1
ATOM 1558 N N . CYS A 1 199 ? -8.797 -8.383 -35.625 1 25.98 199 CYS A N 1
ATOM 1559 C CA . CYS A 1 199 ? -7.398 -8.008 -35.469 1 25.98 199 CYS A CA 1
ATOM 1560 C C . CYS A 1 199 ? -6.984 -7.02 -36.562 1 25.98 199 CYS A C 1
ATOM 1562 O O . CYS A 1 199 ? -7.449 -7.109 -37.688 1 25.98 199 CYS A O 1
ATOM 1564 N N . GLY A 1 200 ? -6.5 -5.871 -36.312 1 23.25 200 GLY A N 1
ATOM 1565 C CA . GLY A 1 200 ? -5.945 -5.117 -37.406 1 23.25 200 GLY A CA 1
ATOM 1566 C C . GLY A 1 200 ? -5.047 -5.945 -38.312 1 23.25 200 GLY A C 1
ATOM 1567 O O . GLY A 1 200 ? -4.492 -6.957 -37.875 1 23.25 200 GLY A O 1
ATOM 1568 N N . ALA A 1 201 ? -5.176 -6.145 -39.719 1 24.83 201 ALA A N 1
ATOM 1569 C CA . ALA A 1 201 ? -4.566 -6.691 -40.938 1 24.83 201 ALA A CA 1
ATOM 1570 C C . ALA A 1 201 ? -3.045 -6.688 -40.844 1 24.83 201 ALA A C 1
ATOM 1572 O O . ALA A 1 201 ? -2.385 -7.637 -41.281 1 24.83 201 ALA A O 1
ATOM 1573 N N . ASN A 1 202 ? -2.4 -5.543 -40.688 1 25.48 202 ASN A N 1
ATOM 1574 C CA . ASN A 1 202 ? -1.073 -5.309 -41.25 1 25.48 202 ASN A CA 1
ATOM 1575 C C . ASN A 1 202 ? -0.01 -6.137 -40.531 1 25.48 202 ASN A C 1
ATOM 1577 O O . ASN A 1 202 ? 1.127 -6.23 -41 1 25.48 202 ASN A O 1
ATOM 1581 N N . ASP A 1 203 ? 0.013 -6.164 -39.219 1 25.52 203 ASP A N 1
ATOM 1582 C CA . ASP A 1 203 ? 1.337 -6.582 -38.75 1 25.52 203 ASP A CA 1
ATOM 1583 C C . ASP A 1 203 ? 1.485 -8.102 -38.844 1 25.52 203 ASP A C 1
ATOM 1585 O O . ASP A 1 203 ? 2.324 -8.68 -38.125 1 25.52 203 ASP A O 1
ATOM 1589 N N . CYS A 1 204 ? 0.57 -8.82 -39.5 1 28.17 204 CYS A N 1
ATOM 1590 C CA . CYS A 1 204 ? 0.686 -10.227 -39.875 1 28.17 204 CYS A CA 1
ATOM 1591 C C . CYS A 1 204 ? 1.942 -10.477 -40.719 1 28.17 204 CYS A C 1
ATOM 1593 O O . CYS A 1 204 ? 2.047 -10 -41.844 1 28.17 204 CYS A O 1
ATOM 1595 N N . GLN A 1 205 ? 3.16 -10.383 -40.125 1 25.47 205 GLN A N 1
ATOM 1596 C CA . GLN A 1 205 ? 4.316 -10.719 -40.938 1 25.47 205 GLN A CA 1
ATOM 1597 C C . GLN A 1 205 ? 4.055 -11.961 -41.781 1 25.47 205 GLN A C 1
ATOM 1599 O O . GLN A 1 205 ? 3.174 -12.758 -41.469 1 25.47 205 GLN A O 1
ATOM 1604 N N . ASP A 1 206 ? 4.723 -12.086 -42.969 1 26.16 206 ASP A N 1
ATOM 1605 C CA . ASP A 1 206 ? 4.746 -12.938 -44.125 1 26.16 206 ASP A CA 1
ATOM 1606 C C . ASP A 1 206 ? 4.93 -14.398 -43.75 1 26.16 206 ASP A C 1
ATOM 1608 O O . ASP A 1 206 ? 5.711 -14.727 -42.875 1 26.16 206 ASP A O 1
ATOM 1612 N N . PRO A 1 207 ? 4.129 -15.328 -44.125 1 27.22 207 PRO A N 1
ATOM 1613 C CA . PRO A 1 207 ? 4.141 -16.797 -44.094 1 27.22 207 PRO A CA 1
ATOM 1614 C C . PRO A 1 207 ? 5.477 -17.375 -44.562 1 27.22 207 PRO A C 1
ATOM 1616 O O . PRO A 1 207 ? 5.723 -18.578 -44.375 1 27.22 207 PRO A O 1
ATOM 1619 N N . ASN A 1 208 ? 6.168 -16.781 -45.5 1 26.66 208 ASN A N 1
ATOM 1620 C CA . ASN A 1 208 ? 7.184 -17.516 -46.25 1 26.66 208 ASN A CA 1
ATOM 1621 C C . ASN A 1 208 ? 8.43 -17.781 -45.406 1 26.66 208 ASN A C 1
ATOM 1623 O O . ASN A 1 208 ? 9.492 -18.109 -45.969 1 26.66 208 ASN A O 1
ATOM 1627 N N . VAL A 1 209 ? 8.672 -17.125 -44.281 1 26.62 209 VAL A N 1
ATOM 1628 C CA . VAL A 1 209 ? 10.062 -17.359 -43.906 1 26.62 209 VAL A CA 1
ATOM 1629 C C . VAL A 1 209 ? 10.266 -18.828 -43.594 1 26.62 209 VAL A C 1
ATOM 1631 O O . VAL A 1 209 ? 9.438 -19.438 -42.906 1 26.62 209 VAL A O 1
ATOM 1634 N N . THR A 1 210 ? 11.133 -19.562 -44.281 1 24.38 210 THR A N 1
ATOM 1635 C CA . THR A 1 210 ? 11.727 -20.891 -44.375 1 24.38 210 THR A CA 1
ATOM 1636 C C . THR A 1 210 ? 12.125 -21.406 -43 1 24.38 210 THR A C 1
ATOM 1638 O O . THR A 1 210 ? 12.391 -20.625 -42.094 1 24.38 210 THR A O 1
ATOM 1641 N N . THR A 1 211 ? 12.031 -22.734 -42.719 1 25.62 211 THR A N 1
ATOM 1642 C CA . THR A 1 211 ? 12.172 -23.797 -41.75 1 25.62 211 THR A CA 1
ATOM 1643 C C . THR A 1 211 ? 13.547 -23.734 -41.094 1 25.62 211 THR A C 1
ATOM 1645 O O . THR A 1 211 ? 13.961 -24.672 -40.406 1 25.62 211 THR A O 1
ATOM 1648 N N . ALA A 1 212 ? 14.414 -22.75 -41.375 1 24.02 212 ALA A N 1
ATOM 1649 C CA . ALA A 1 212 ? 15.766 -23.125 -40.969 1 24.02 212 ALA A CA 1
ATOM 1650 C C . ALA A 1 212 ? 15.805 -23.531 -39.5 1 24.02 212 ALA A C 1
ATOM 1652 O O . ALA A 1 212 ? 14.898 -23.219 -38.719 1 24.02 212 ALA A O 1
ATOM 1653 N N . HIS A 1 213 ? 17.062 -24.156 -39.062 1 23.95 213 HIS A N 1
ATOM 1654 C CA . HIS A 1 213 ? 17.625 -24.969 -38 1 23.95 213 HIS A CA 1
ATOM 1655 C C . HIS A 1 213 ? 17.5 -24.281 -36.625 1 23.95 213 HIS A C 1
ATOM 1657 O O . HIS A 1 213 ? 18.312 -23.422 -36.281 1 23.95 213 HIS A O 1
ATOM 1663 N N . ILE A 1 214 ? 16.469 -23.719 -36.344 1 23.77 214 ILE A N 1
ATOM 1664 C CA . ILE A 1 214 ? 16.562 -23.109 -35.031 1 23.77 214 ILE A CA 1
ATOM 1665 C C . ILE A 1 214 ? 16.938 -24.188 -34 1 23.77 214 ILE A C 1
ATOM 1667 O O . ILE A 1 214 ? 16.172 -25.125 -33.781 1 23.77 214 ILE A O 1
ATOM 1671 N N . ASP A 1 215 ? 18.25 -24.453 -33.938 1 23.17 215 ASP A N 1
ATOM 1672 C CA . ASP A 1 215 ? 18.906 -25.297 -32.938 1 23.17 215 ASP A CA 1
ATOM 1673 C C . ASP A 1 215 ? 18.312 -25.062 -31.531 1 23.17 215 ASP A C 1
ATOM 1675 O O . ASP A 1 215 ? 18.406 -23.953 -31 1 23.17 215 ASP A O 1
ATOM 1679 N N . GLN A 1 216 ? 17.219 -25.531 -31.328 1 24.44 216 GLN A N 1
ATOM 1680 C CA . GLN A 1 216 ? 16.594 -25.656 -30.031 1 24.44 216 GLN A CA 1
ATOM 1681 C C . GLN A 1 216 ? 17.547 -26.25 -29 1 24.44 216 GLN A C 1
ATOM 1683 O O . GLN A 1 216 ? 17.922 -27.422 -29.109 1 24.44 216 GLN A O 1
ATOM 1688 N N . TYR A 1 217 ? 18.672 -25.484 -28.688 1 24.62 217 TYR A N 1
ATOM 1689 C CA . TYR A 1 217 ? 19.578 -25.969 -27.656 1 24.62 217 TYR A CA 1
ATOM 1690 C C . TYR A 1 217 ? 18.797 -26.453 -26.438 1 24.62 217 TYR A C 1
ATOM 1692 O O . TYR A 1 217 ? 18.125 -25.672 -25.766 1 24.62 217 TYR A O 1
ATOM 1700 N N . VAL A 1 218 ? 18.344 -27.656 -26.453 1 25.88 218 VAL A N 1
ATOM 1701 C CA . VAL A 1 218 ? 17.844 -28.469 -25.359 1 25.88 218 VAL A CA 1
ATOM 1702 C C . VAL A 1 218 ? 18.922 -28.625 -24.297 1 25.88 218 VAL A C 1
ATOM 1704 O O . VAL A 1 218 ? 19.984 -29.203 -24.547 1 25.88 218 VAL A O 1
ATOM 1707 N N . PRO A 1 219 ? 19.188 -27.562 -23.516 1 24.16 219 PRO A N 1
ATOM 1708 C CA . PRO A 1 219 ? 20.25 -27.953 -22.578 1 24.16 219 PRO A CA 1
ATOM 1709 C C . PRO A 1 219 ? 19.922 -29.234 -21.844 1 24.16 219 PRO A C 1
ATOM 1711 O O . PRO A 1 219 ? 18.766 -29.531 -21.562 1 24.16 219 PRO A O 1
ATOM 1714 N N . THR A 1 220 ? 20.734 -30.281 -22.016 1 23.22 220 THR A N 1
ATOM 1715 C CA . THR A 1 220 ? 20.781 -31.625 -21.438 1 23.22 220 THR A CA 1
ATOM 1716 C C . THR A 1 220 ? 20.703 -31.562 -19.906 1 23.22 220 THR A C 1
ATOM 1718 O O . THR A 1 220 ? 20.469 -32.562 -19.25 1 23.22 220 THR A O 1
ATOM 1721 N N . ASN A 1 221 ? 21.5 -30.625 -19.266 1 23.17 221 ASN A N 1
ATOM 1722 C CA . ASN A 1 221 ? 21.734 -30.984 -17.859 1 23.17 221 ASN A CA 1
ATOM 1723 C C . ASN A 1 221 ? 20.453 -30.844 -17.047 1 23.17 221 ASN A C 1
ATOM 1725 O O . ASN A 1 221 ? 19.859 -29.766 -16.984 1 23.17 221 ASN A O 1
ATOM 1729 N N . PRO A 1 222 ? 19.797 -31.938 -16.578 1 23.16 222 PRO A N 1
ATOM 1730 C CA . PRO A 1 222 ? 18.547 -32.188 -15.875 1 23.16 222 PRO A CA 1
ATOM 1731 C C . PRO A 1 222 ? 18.359 -31.312 -14.641 1 23.16 222 PRO A C 1
ATOM 1733 O O . PRO A 1 222 ? 17.234 -31.156 -14.156 1 23.16 222 PRO A O 1
ATOM 1736 N N . VAL A 1 223 ? 19.438 -31.141 -13.867 1 23.91 223 VAL A N 1
ATOM 1737 C CA . VAL A 1 223 ? 19.344 -30.641 -12.5 1 23.91 223 VAL A CA 1
ATOM 1738 C C . VAL A 1 223 ? 18.812 -29.203 -12.508 1 23.91 223 VAL A C 1
ATOM 1740 O O . VAL A 1 223 ? 18.391 -28.688 -11.469 1 23.91 223 VAL A O 1
ATOM 1743 N N . ALA A 1 224 ? 19.188 -28.406 -13.477 1 22.02 224 ALA A N 1
ATOM 1744 C CA . ALA A 1 224 ? 19.047 -26.953 -13.43 1 22.02 224 ALA A CA 1
ATOM 1745 C C . ALA A 1 224 ? 17.594 -26.516 -13.492 1 22.02 224 ALA A C 1
ATOM 1747 O O . ALA A 1 224 ? 17.281 -25.328 -13.625 1 22.02 224 ALA A O 1
ATOM 1748 N N . LEU A 1 225 ? 16.703 -27.359 -13.891 1 22.12 225 LEU A N 1
ATOM 1749 C CA . LEU A 1 225 ? 15.305 -27.016 -14.141 1 22.12 225 LEU A CA 1
ATOM 1750 C C . LEU A 1 225 ? 14.617 -26.547 -12.859 1 22.12 225 LEU A C 1
ATOM 1752 O O . LEU A 1 225 ? 13.609 -25.844 -12.906 1 22.12 225 LEU A O 1
ATOM 1756 N N . TYR A 1 226 ? 14.75 -27.25 -11.688 1 20.19 226 TYR A N 1
ATOM 1757 C CA . TYR A 1 226 ? 13.859 -27.219 -10.531 1 20.19 226 TYR A CA 1
ATOM 1758 C C . TYR A 1 226 ? 14.125 -25.984 -9.68 1 20.19 226 TYR A C 1
ATOM 1760 O O . TYR A 1 226 ? 13.508 -25.812 -8.625 1 20.19 226 TYR A O 1
ATOM 1768 N N . VAL A 1 227 ? 15.297 -25.312 -9.805 1 18.28 227 VAL A N 1
ATOM 1769 C CA . VAL A 1 227 ? 15.383 -24.219 -8.859 1 18.28 227 VAL A CA 1
ATOM 1770 C C . VAL A 1 227 ? 14.477 -23.062 -9.312 1 18.28 227 VAL A C 1
ATOM 1772 O O . VAL A 1 227 ? 14.516 -22.672 -10.477 1 18.28 227 VAL A O 1
ATOM 1775 N N . MET B 1 1 ? -7.09 15.289 17.281 1 28.22 1 MET B N 1
ATOM 1776 C CA . MET B 1 1 ? -5.715 15.609 16.922 1 28.22 1 MET B CA 1
ATOM 1777 C C . MET B 1 1 ? -5.434 17.094 17.141 1 28.22 1 MET B C 1
ATOM 1779 O O . MET B 1 1 ? -6.062 17.953 16.5 1 28.22 1 MET B O 1
ATOM 1783 N N . GLU B 1 2 ? -5.234 17.547 18.344 1 31.09 2 GLU B N 1
ATOM 1784 C CA . GLU B 1 2 ? -4.965 18.891 18.828 1 31.09 2 GLU B CA 1
ATOM 1785 C C . GLU B 1 2 ? -4.016 19.625 17.875 1 31.09 2 GLU B C 1
ATOM 1787 O O . GLU B 1 2 ? -2.969 19.094 17.5 1 31.09 2 GLU B O 1
ATOM 1792 N N . GLU B 1 3 ? -4.457 20.375 16.984 1 36.44 3 GLU B N 1
ATOM 1793 C CA . GLU B 1 3 ? -3.76 21.375 16.188 1 36.44 3 GLU B CA 1
ATOM 1794 C C . GLU B 1 3 ? -2.705 22.109 17 1 36.44 3 GLU B C 1
ATOM 1796 O O . GLU B 1 3 ? -2.979 23.172 17.562 1 36.44 3 GLU B O 1
ATOM 1801 N N . THR B 1 4 ? -2.111 21.609 18 1 39.53 4 THR B N 1
ATOM 1802 C CA . THR B 1 4 ? -1.2 22.438 18.781 1 39.53 4 THR B CA 1
ATOM 1803 C C . THR B 1 4 ? -0.22 23.172 17.875 1 39.53 4 THR B C 1
ATOM 1805 O O . THR B 1 4 ? 0.355 22.578 16.953 1 39.53 4 THR B O 1
ATOM 1808 N N . LYS B 1 5 ? -0.277 24.438 17.625 1 45.25 5 LYS B N 1
ATOM 1809 C CA . LYS B 1 5 ? 0.777 25.344 17.188 1 45.25 5 LYS B CA 1
ATOM 1810 C C . LYS B 1 5 ? 2.158 24.734 17.406 1 45.25 5 LYS B C 1
ATOM 1812 O O . LYS B 1 5 ? 2.643 24.672 18.547 1 45.25 5 LYS B O 1
ATOM 1817 N N . SER B 1 6 ? 2.482 23.438 17 1 52.38 6 SER B N 1
ATOM 1818 C CA . SER B 1 6 ? 3.623 22.625 17.422 1 52.38 6 SER B CA 1
ATOM 1819 C C . SER B 1 6 ? 4.938 23.359 17.203 1 52.38 6 SER B C 1
ATOM 1821 O O . SER B 1 6 ? 5.312 23.656 16.062 1 52.38 6 SER B O 1
ATOM 1823 N N . GLU B 1 7 ? 5.188 24.234 17.953 1 63.5 7 GLU B N 1
ATOM 1824 C CA . GLU B 1 7 ? 6.496 24.859 18.062 1 63.5 7 GLU B CA 1
ATOM 1825 C C . GLU B 1 7 ? 7.621 23.844 17.891 1 63.5 7 GLU B C 1
ATOM 1827 O O . GLU B 1 7 ? 7.547 22.734 18.422 1 63.5 7 GLU B O 1
ATOM 1832 N N . VAL B 1 8 ? 8.414 23.938 16.75 1 74.25 8 VAL B N 1
ATOM 1833 C CA . VAL B 1 8 ? 9.625 23.141 16.531 1 74.25 8 VAL B CA 1
ATOM 1834 C C . VAL B 1 8 ? 10.562 23.266 17.719 1 74.25 8 VAL B C 1
ATOM 1836 O O . VAL B 1 8 ? 10.898 24.375 18.141 1 74.25 8 VAL B O 1
ATOM 1839 N N . SER B 1 9 ? 10.57 22.312 18.625 1 85.44 9 SER B N 1
ATOM 1840 C CA . SER B 1 9 ? 11.523 22.203 19.734 1 85.44 9 SER B CA 1
ATOM 1841 C C . SER B 1 9 ? 12.531 21.094 19.484 1 85.44 9 SER B C 1
ATOM 1843 O O . SER B 1 9 ? 12.227 19.922 19.688 1 85.44 9 SER B O 1
ATOM 1845 N N . VAL B 1 10 ? 13.766 21.547 19.125 1 88.19 10 VAL B N 1
ATOM 1846 C CA . VAL B 1 10 ? 14.789 20.562 18.766 1 88.19 10 VAL B CA 1
ATOM 1847 C C . VAL B 1 10 ? 15.227 19.797 20 1 88.19 10 VAL B C 1
ATOM 1849 O O . VAL B 1 10 ? 15.664 20.391 20.984 1 88.19 10 VAL B O 1
ATOM 1852 N N . ASP B 1 11 ? 14.852 18.516 20.031 1 94.19 11 ASP B N 1
ATOM 1853 C CA . ASP B 1 11 ? 15.195 17.578 21.094 1 94.19 11 ASP B CA 1
ATOM 1854 C C . ASP B 1 11 ? 15.617 16.234 20.547 1 94.19 11 ASP B C 1
ATOM 1856 O O . ASP B 1 11 ? 14.781 15.367 20.281 1 94.19 11 ASP B O 1
ATOM 1860 N N . PRO B 1 12 ? 16.922 16.031 20.484 1 92.12 12 PRO B N 1
ATOM 1861 C CA . PRO B 1 12 ? 17.438 14.797 19.859 1 92.12 12 PRO B CA 1
ATOM 1862 C C . PRO B 1 12 ? 17 13.547 20.625 1 92.12 12 PRO B C 1
ATOM 1864 O O . PRO B 1 12 ? 16.812 12.484 20.016 1 92.12 12 PRO B O 1
ATOM 1867 N N . LYS B 1 13 ? 16.891 13.617 21.906 1 94.75 13 LYS B N 1
ATOM 1868 C CA . LYS B 1 13 ? 16.453 12.461 22.688 1 94.75 13 LYS B CA 1
ATOM 1869 C C . LYS B 1 13 ? 15.008 12.094 22.359 1 94.75 13 LYS B C 1
ATOM 1871 O O . LYS B 1 13 ? 14.688 10.914 22.188 1 94.75 13 LYS B O 1
ATOM 1876 N N . LYS B 1 14 ? 14.172 13.023 22.281 1 94.75 14 LYS B N 1
ATOM 1877 C CA . LYS B 1 14 ?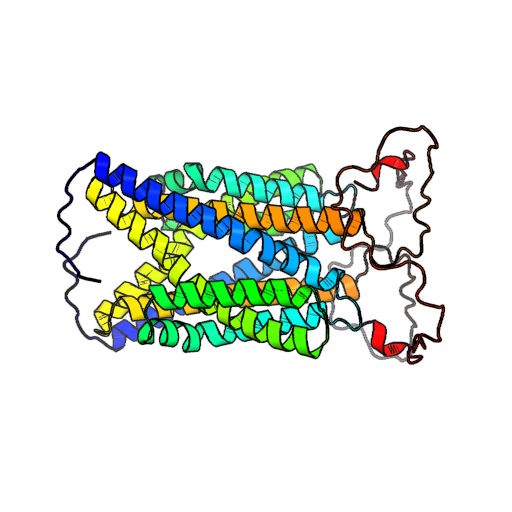 12.773 12.781 21.922 1 94.75 14 LYS B CA 1
ATOM 1878 C C . LYS B 1 14 ? 12.641 12.305 20.484 1 94.75 14 LYS B C 1
ATOM 1880 O O . LYS B 1 14 ? 11.805 11.453 20.188 1 94.75 14 LYS B O 1
ATOM 1885 N N . ALA B 1 15 ? 13.461 12.836 19.609 1 95.19 15 ALA B N 1
ATOM 1886 C CA . ALA B 1 15 ? 13.469 12.406 18.219 1 95.19 15 ALA B CA 1
ATOM 1887 C C . ALA B 1 15 ? 13.82 10.93 18.094 1 95.19 15 ALA B C 1
ATOM 1889 O O . ALA B 1 15 ? 13.195 10.188 17.328 1 95.19 15 ALA B O 1
ATOM 1890 N N . LYS B 1 16 ? 14.805 10.531 18.844 1 95 16 LYS B N 1
ATOM 1891 C CA . LYS B 1 16 ? 15.219 9.133 18.844 1 95 16 LYS B CA 1
ATOM 1892 C C . LYS B 1 16 ? 14.102 8.234 19.375 1 95 16 LYS B C 1
ATOM 1894 O O . LYS B 1 16 ? 13.891 7.129 18.859 1 95 16 LYS B O 1
ATOM 1899 N N . LYS B 1 17 ? 13.43 8.672 20.375 1 95.62 17 LYS B N 1
ATOM 1900 C CA . LYS B 1 17 ? 12.32 7.91 20.938 1 95.62 17 LYS B CA 1
ATOM 1901 C C . LYS B 1 17 ? 11.195 7.727 19.938 1 95.62 17 LYS B C 1
ATOM 1903 O O . LYS B 1 17 ? 10.586 6.656 19.859 1 95.62 17 LYS B O 1
ATOM 1908 N N . VAL B 1 18 ? 10.977 8.773 19.188 1 95.12 18 VAL B N 1
ATOM 1909 C CA . VAL B 1 18 ? 9.945 8.711 18.141 1 95.12 18 VAL B CA 1
ATOM 1910 C C . VAL B 1 18 ? 10.32 7.668 17.094 1 95.12 18 VAL B C 1
ATOM 1912 O O . VAL B 1 18 ? 9.492 6.844 16.703 1 95.12 18 VAL B O 1
ATOM 1915 N N . ARG B 1 19 ? 11.508 7.719 16.703 1 94.25 19 ARG B N 1
ATOM 1916 C CA . ARG B 1 19 ? 11.992 6.77 15.703 1 94.25 19 ARG B CA 1
ATOM 1917 C C . ARG B 1 19 ? 11.93 5.34 16.234 1 94.25 19 ARG B C 1
ATOM 1919 O O . ARG B 1 19 ? 11.555 4.418 15.508 1 94.25 19 ARG B O 1
ATOM 1926 N N . MET B 1 20 ? 12.266 5.199 17.531 1 95.25 20 MET B N 1
ATOM 1927 C CA . MET B 1 20 ? 12.273 3.871 18.141 1 95.25 20 MET B CA 1
ATOM 1928 C C . MET B 1 20 ? 10.852 3.332 18.281 1 95.25 20 MET B C 1
ATOM 1930 O O . MET B 1 20 ? 10.609 2.141 18.078 1 95.25 20 MET B O 1
ATOM 1934 N N . HIS B 1 21 ? 9.922 4.156 18.578 1 94.88 21 HIS B N 1
ATOM 1935 C CA . HIS B 1 21 ? 8.523 3.754 18.688 1 94.88 21 HIS B CA 1
ATOM 1936 C C . HIS B 1 21 ? 7.973 3.33 17.328 1 94.88 21 HIS B C 1
ATOM 1938 O O . HIS B 1 21 ? 7.285 2.311 17.219 1 94.88 21 HIS B O 1
ATOM 1944 N N . TYR B 1 22 ? 8.312 4.137 16.391 1 94.81 22 TYR B N 1
ATOM 1945 C CA . TYR B 1 22 ? 7.863 3.816 15.039 1 94.81 22 TYR B CA 1
ATOM 1946 C C . TYR B 1 22 ? 8.461 2.498 14.562 1 94.81 22 TYR B C 1
ATOM 1948 O O . TYR B 1 22 ? 7.766 1.682 13.953 1 94.81 22 TYR B O 1
ATOM 1956 N N . PHE B 1 23 ? 9.688 2.299 14.859 1 94 23 PHE B N 1
ATOM 1957 C CA . PHE B 1 23 ? 10.352 1.049 14.5 1 94 23 PHE B CA 1
ATOM 1958 C C . PHE B 1 23 ? 9.68 -0.134 15.195 1 94 23 PHE B C 1
ATOM 1960 O O . PHE B 1 23 ? 9.523 -1.201 14.602 1 94 23 PHE B O 1
ATOM 1967 N N . GLY B 1 24 ? 9.336 0.024 16.422 1 93.25 24 GLY B N 1
ATOM 1968 C CA . GLY B 1 24 ? 8.617 -1.012 17.141 1 93.25 24 GLY B CA 1
ATOM 1969 C C . GLY B 1 24 ? 7.293 -1.374 16.5 1 93.25 24 GLY B C 1
ATOM 1970 O O . GLY B 1 24 ? 6.953 -2.553 16.375 1 93.25 24 GLY B O 1
ATOM 1971 N N . ILE B 1 25 ? 6.59 -0.443 16.031 1 91.94 25 ILE B N 1
ATOM 1972 C CA . ILE B 1 25 ? 5.324 -0.661 15.336 1 91.94 25 ILE B CA 1
ATOM 1973 C C . ILE B 1 25 ? 5.566 -1.442 14.047 1 91.94 25 ILE B C 1
ATOM 1975 O O . ILE B 1 25 ? 4.84 -2.391 13.742 1 91.94 25 ILE B O 1
ATOM 1979 N N . LEU B 1 26 ? 6.625 -1.076 13.312 1 94 26 LEU B N 1
ATOM 1980 C CA . LEU B 1 26 ? 6.941 -1.725 12.039 1 94 26 LEU B CA 1
ATOM 1981 C C . LEU B 1 26 ? 7.293 -3.193 12.258 1 94 26 LEU B C 1
ATOM 1983 O O . LEU B 1 26 ? 6.891 -4.055 11.469 1 94 26 LEU B O 1
ATOM 1987 N N . VAL B 1 27 ? 7.969 -3.453 13.336 1 92.94 27 VAL B N 1
ATOM 1988 C CA . VAL B 1 27 ? 8.336 -4.832 13.633 1 92.94 27 VAL B CA 1
ATOM 1989 C C . VAL B 1 27 ? 7.078 -5.656 13.906 1 92.94 27 VAL B C 1
ATOM 1991 O O . VAL B 1 27 ? 6.961 -6.793 13.453 1 92.94 27 VAL B O 1
ATOM 1994 N N . GLY B 1 28 ? 6.168 -5.078 14.688 1 92.12 28 GLY B N 1
ATOM 1995 C CA . GLY B 1 28 ? 4.891 -5.742 14.906 1 92.12 28 GLY B CA 1
ATOM 1996 C C . GLY B 1 28 ? 4.113 -5.977 13.625 1 92.12 28 GLY B C 1
ATOM 1997 O O . GLY B 1 28 ? 3.518 -7.043 13.438 1 92.12 28 GLY B O 1
ATOM 1998 N N . LEU B 1 29 ? 4.215 -5.082 12.719 1 92.88 29 LEU B N 1
ATOM 1999 C CA . LEU B 1 29 ? 3.518 -5.188 11.445 1 92.88 29 LEU B CA 1
ATOM 2000 C C . LEU B 1 29 ? 4.121 -6.289 10.586 1 92.88 29 LEU B C 1
ATOM 2002 O O . LEU B 1 29 ? 3.396 -7.016 9.898 1 92.88 29 LEU B O 1
ATOM 2006 N N . ILE B 1 30 ? 5.395 -6.398 10.633 1 92.44 30 ILE B N 1
ATOM 2007 C CA . ILE B 1 30 ? 6.059 -7.43 9.844 1 92.44 30 ILE B CA 1
ATOM 2008 C C . ILE B 1 30 ? 5.598 -8.812 10.305 1 92.44 30 ILE B C 1
ATOM 2010 O O . ILE B 1 30 ? 5.297 -9.68 9.484 1 92.44 30 ILE B O 1
ATOM 2014 N N . LEU B 1 31 ? 5.527 -8.969 11.586 1 90.88 31 LEU B N 1
ATOM 2015 C CA . LEU B 1 31 ? 5.125 -10.258 12.148 1 90.88 31 LEU B CA 1
ATOM 2016 C C . LEU B 1 31 ? 3.68 -10.578 11.781 1 90.88 31 LEU B C 1
ATOM 2018 O O . LEU B 1 31 ? 3.369 -11.703 11.391 1 90.88 31 LEU B O 1
ATOM 2022 N N . LEU B 1 32 ? 2.844 -9.625 11.867 1 92.19 32 LEU B N 1
ATOM 2023 C CA . LEU B 1 32 ? 1.433 -9.812 11.555 1 92.19 32 LEU B CA 1
ATOM 2024 C C . LEU B 1 32 ? 1.245 -10.133 10.07 1 92.19 32 LEU B C 1
ATOM 2026 O O . LEU B 1 32 ? 0.553 -11.086 9.719 1 92.19 32 LEU B O 1
ATOM 2030 N N . PHE B 1 33 ? 1.969 -9.445 9.234 1 93 33 PHE B N 1
ATOM 2031 C CA . PHE B 1 33 ? 1.699 -9.539 7.805 1 93 33 PHE B CA 1
ATOM 2032 C C . PHE B 1 33 ? 2.506 -10.672 7.172 1 93 33 PHE B C 1
ATOM 2034 O O . PHE B 1 33 ? 2.199 -11.117 6.066 1 93 33 PHE B O 1
ATOM 2041 N N . SER B 1 34 ? 3.555 -11.094 7.891 1 88.81 34 SER B N 1
ATOM 2042 C CA . SER B 1 34 ? 4.277 -12.25 7.371 1 88.81 34 SER B CA 1
ATOM 2043 C C . SER B 1 34 ? 3.367 -13.469 7.266 1 88.81 34 SER B C 1
ATOM 2045 O O . SER B 1 34 ? 3.373 -14.164 6.25 1 88.81 34 SER B O 1
ATOM 2047 N N . GLY B 1 35 ? 2.58 -13.68 8.297 1 87.06 35 GLY B N 1
ATOM 2048 C CA . GLY B 1 35 ? 1.628 -14.781 8.266 1 87.06 35 GLY B CA 1
ATOM 2049 C C . GLY B 1 35 ? 0.507 -14.57 7.262 1 87.06 35 GLY B C 1
ATOM 2050 O O . GLY B 1 35 ? 0.173 -15.477 6.496 1 87.06 35 GLY B O 1
ATOM 2051 N N . TYR B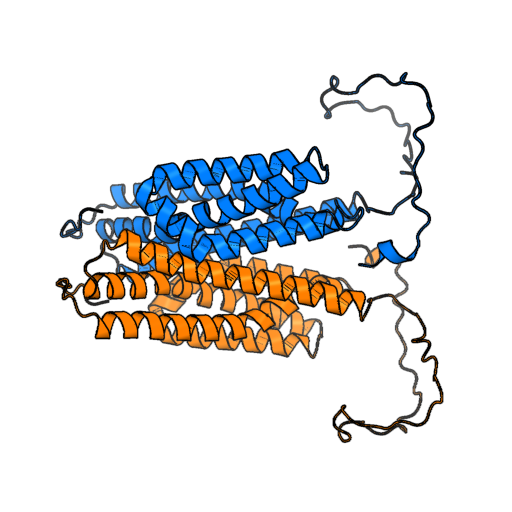 1 36 ? -0.024 -13.438 7.152 1 90.31 36 TYR B N 1
ATOM 2052 C CA . TYR B 1 36 ? -1.148 -13.133 6.273 1 90.31 36 TYR B CA 1
ATOM 2053 C C . TYR B 1 36 ? -0.74 -13.227 4.809 1 90.31 36 TYR B C 1
ATOM 2055 O O . TYR B 1 36 ? -1.434 -13.852 4.004 1 90.31 36 TYR B O 1
ATOM 2063 N N . THR B 1 37 ? 0.369 -12.57 4.551 1 86.75 37 THR B N 1
ATOM 2064 C CA . THR B 1 37 ? 0.807 -12.516 3.16 1 86.75 37 THR B CA 1
ATOM 2065 C C . THR B 1 37 ? 1.192 -13.906 2.662 1 86.75 37 THR B C 1
ATOM 2067 O O . THR B 1 37 ? 0.958 -14.242 1.498 1 86.75 37 THR B O 1
ATOM 2070 N N . SER B 1 38 ? 1.802 -14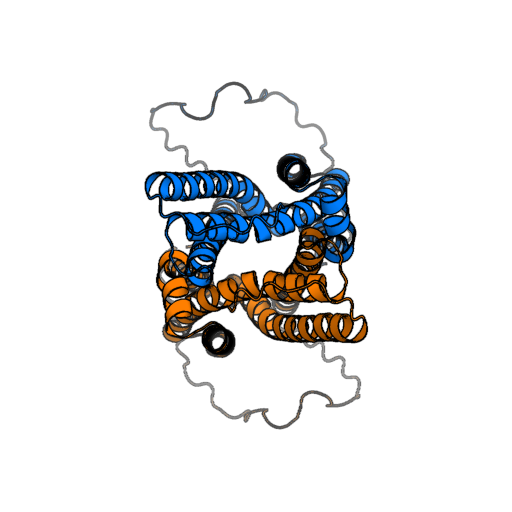.703 3.506 1 83.81 38 SER B N 1
ATOM 2071 C CA . SER B 1 38 ? 2.174 -16.062 3.125 1 83.81 38 SER B CA 1
ATOM 2072 C C . SER B 1 38 ? 0.946 -16.891 2.758 1 83.81 38 SER B C 1
ATOM 2074 O O . SER B 1 38 ? 0.933 -17.562 1.728 1 83.81 38 SER B O 1
ATOM 2076 N N . ILE B 1 39 ? -0.068 -16.781 3.588 1 84.06 39 ILE B N 1
ATOM 2077 C CA . ILE B 1 39 ? -1.296 -17.531 3.342 1 84.06 39 ILE B CA 1
ATOM 2078 C C . ILE B 1 39 ? -1.991 -16.984 2.096 1 84.06 39 ILE B C 1
ATOM 2080 O O . ILE B 1 39 ? -2.521 -17.75 1.288 1 84.06 39 ILE B O 1
ATOM 2084 N N . LEU B 1 40 ? -1.954 -15.656 1.944 1 82.31 40 LEU B N 1
ATOM 2085 C CA . LEU B 1 40 ? -2.635 -15 0.832 1 82.31 40 LEU B CA 1
ATOM 2086 C C . LEU B 1 40 ? -2.031 -15.43 -0.501 1 82.31 40 LEU B C 1
ATOM 2088 O O . LEU B 1 40 ? -2.758 -15.695 -1.461 1 82.31 40 LEU B O 1
ATOM 2092 N N . VAL B 1 41 ? -0.741 -15.531 -0.555 1 74.88 41 VAL B N 1
ATOM 2093 C CA . VAL B 1 41 ? -0.051 -15.852 -1.801 1 74.88 41 VAL B CA 1
ATOM 2094 C C . VAL B 1 41 ? -0.233 -17.328 -2.127 1 74.88 41 VAL B C 1
ATOM 2096 O O . VAL B 1 41 ? -0.285 -17.719 -3.299 1 74.88 41 VAL B O 1
ATOM 2099 N N . LEU B 1 42 ? -0.52 -18.188 -1.118 1 74.69 42 LEU B N 1
ATOM 2100 C CA . LEU B 1 42 ? -0.645 -19.641 -1.288 1 74.69 42 LEU B CA 1
ATOM 2101 C C . LEU B 1 42 ? -2.105 -20.031 -1.473 1 74.69 42 LEU B C 1
ATOM 2103 O O . LEU B 1 42 ? -2.398 -21.172 -1.842 1 74.69 42 LEU B O 1
ATOM 2107 N N . GLN B 1 43 ? -2.943 -19.094 -1.34 1 79.62 43 GLN B N 1
ATOM 2108 C CA . GLN B 1 43 ? -4.363 -19.406 -1.229 1 79.62 43 GLN B CA 1
ATOM 2109 C C . GLN B 1 43 ? -4.859 -20.172 -2.457 1 79.62 43 GLN B C 1
ATOM 2111 O O . GLN B 1 43 ? -5.547 -21.188 -2.332 1 79.62 43 GLN B O 1
ATOM 2116 N N . SER B 1 44 ? -4.52 -19.75 -3.658 1 69.5 44 SER B N 1
ATOM 2117 C CA . SER B 1 44 ? -5.031 -20.391 -4.871 1 69.5 44 SER B CA 1
ATOM 2118 C C . SER B 1 44 ? -4.348 -21.719 -5.129 1 69.5 44 SER B C 1
ATOM 2120 O O . SER B 1 44 ? -4.891 -22.578 -5.832 1 69.5 44 SER B O 1
ATOM 2122 N N . SER B 1 45 ? -3.195 -21.969 -4.504 1 66.06 45 SER B N 1
ATOM 2123 C CA . SER B 1 45 ? -2.424 -23.188 -4.734 1 66.06 45 SER B CA 1
ATOM 2124 C C . SER B 1 45 ? -2.732 -24.234 -3.682 1 66.06 45 SER B C 1
ATOM 2126 O O . SER B 1 45 ? -2.744 -25.438 -3.979 1 66.06 45 SER B O 1
ATOM 2128 N N . ILE B 1 46 ? -3.07 -2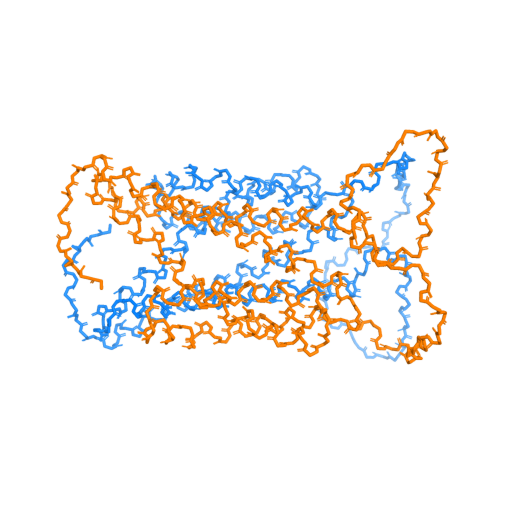3.859 -2.506 1 71.62 46 ILE B N 1
ATOM 2129 C CA . ILE B 1 46 ? -3.225 -24.828 -1.431 1 71.62 46 ILE B CA 1
ATOM 2130 C C . ILE B 1 46 ? -4.691 -25.234 -1.304 1 71.62 46 ILE B C 1
ATOM 2132 O O . ILE B 1 46 ? -5.004 -26.375 -0.947 1 71.62 46 ILE B O 1
ATOM 2136 N N . ASN B 1 47 ? -5.547 -24.281 -1.537 1 74.94 47 ASN B N 1
ATOM 2137 C CA . ASN B 1 47 ? -6.977 -24.578 -1.516 1 74.94 47 ASN B CA 1
ATOM 2138 C C . ASN B 1 47 ? -7.547 -24.672 -2.926 1 74.94 47 ASN B C 1
ATOM 2140 O O . ASN B 1 47 ? -8.484 -23.953 -3.273 1 74.94 47 ASN B O 1
ATOM 2144 N N . ILE B 1 48 ? -7 -25.594 -3.631 1 67.19 48 ILE B N 1
ATOM 2145 C CA . ILE B 1 48 ? -7.289 -25.734 -5.051 1 67.19 48 ILE B CA 1
ATOM 2146 C C . ILE B 1 48 ? -8.609 -26.484 -5.234 1 67.19 48 ILE B C 1
ATOM 2148 O O . ILE B 1 48 ? -9.305 -26.297 -6.238 1 67.19 48 ILE B O 1
ATOM 2152 N N . LYS B 1 49 ? -8.93 -27.188 -4.207 1 70.56 49 LYS B N 1
ATOM 2153 C CA . LYS B 1 49 ? -10.141 -27.984 -4.336 1 70.56 49 LYS B CA 1
ATOM 2154 C C . LYS B 1 49 ? -11.352 -27.109 -4.645 1 70.56 49 LYS B C 1
ATOM 2156 O O . LYS B 1 49 ? -11.664 -26.188 -3.887 1 70.56 49 LYS B O 1
ATOM 2161 N N . GLU B 1 50 ? -11.938 -27.328 -5.777 1 75.12 50 GLU B N 1
ATOM 2162 C CA . GLU B 1 50 ? -13.133 -26.625 -6.23 1 75.12 50 GLU B CA 1
ATOM 2163 C C . GLU B 1 50 ? -12.867 -25.125 -6.352 1 75.12 50 GLU B C 1
ATOM 2165 O O . GLU B 1 50 ? -13.797 -24.312 -6.375 1 75.12 50 GLU B O 1
ATOM 2170 N N . GLY B 1 51 ? -11.586 -24.703 -6.32 1 78.5 51 GLY B N 1
ATOM 2171 C CA . GLY B 1 51 ? -11.258 -23.281 -6.453 1 78.5 51 GLY B CA 1
ATOM 2172 C C . GLY B 1 51 ? -11.539 -22.484 -5.195 1 78.5 51 GLY B C 1
ATOM 2173 O O . GLY B 1 51 ? -11.805 -21.281 -5.266 1 78.5 51 GLY B O 1
ATOM 2174 N N . LEU B 1 52 ? -11.609 -23.234 -4.129 1 83.56 52 LEU B N 1
ATOM 2175 C CA . LEU B 1 52 ? -11.984 -22.641 -2.855 1 83.56 52 LEU B CA 1
ATOM 2176 C C . LEU B 1 52 ? -11.055 -21.484 -2.5 1 83.56 52 LEU B C 1
ATOM 2178 O O . LEU B 1 52 ? -11.508 -20.438 -2.016 1 83.56 52 LEU B O 1
ATOM 2182 N N . GLY B 1 53 ? -9.828 -21.625 -2.738 1 83.19 53 GLY B N 1
ATOM 2183 C CA . GLY B 1 53 ? -8.859 -20.578 -2.459 1 83.19 53 GLY B CA 1
ATOM 2184 C C . GLY B 1 53 ? -9.078 -19.328 -3.281 1 83.19 53 GLY B C 1
ATOM 2185 O O . GLY B 1 53 ? -9.086 -18.219 -2.742 1 83.19 53 GLY B O 1
ATOM 2186 N N . SER B 1 54 ? -9.273 -19.5 -4.555 1 81.25 54 SER B N 1
ATOM 2187 C CA . SER B 1 54 ? -9.516 -18.375 -5.445 1 81.25 54 SER B CA 1
ATOM 2188 C C . SER B 1 54 ? -10.82 -17.672 -5.098 1 81.25 54 SER B C 1
ATOM 2190 O O . SER B 1 54 ? -10.914 -16.438 -5.199 1 81.25 54 SER B O 1
ATOM 2192 N N . GLN B 1 55 ? -11.742 -18.469 -4.723 1 86.44 55 GLN B N 1
ATOM 2193 C CA . GLN B 1 55 ? -13.016 -17.891 -4.32 1 86.44 55 GLN B CA 1
ATOM 2194 C C . GLN B 1 55 ? -12.859 -17.062 -3.049 1 86.44 55 GLN B C 1
ATOM 2196 O O . GLN B 1 55 ? -13.391 -15.953 -2.957 1 86.44 55 GLN B O 1
ATOM 2201 N N . MET B 1 56 ? -12.148 -17.609 -2.098 1 89 56 MET B N 1
ATOM 2202 C CA . MET B 1 56 ? -11.914 -16.891 -0.853 1 89 56 MET B CA 1
ATOM 2203 C C . MET B 1 56 ? -11.18 -15.57 -1.117 1 89 56 MET B C 1
ATOM 2205 O O . MET B 1 56 ? -11.516 -14.539 -0.539 1 89 56 MET B O 1
ATOM 2209 N N . MET B 1 57 ? -10.219 -15.617 -1.941 1 86.94 57 MET B N 1
ATOM 2210 C CA . MET B 1 57 ? -9.453 -14.414 -2.277 1 86.94 57 MET B CA 1
ATOM 2211 C C . MET B 1 57 ? -10.344 -13.367 -2.932 1 86.94 57 MET B C 1
ATOM 2213 O O . MET B 1 57 ? -10.242 -12.18 -2.627 1 86.94 57 MET B O 1
ATOM 2217 N N . THR B 1 58 ? -11.172 -13.828 -3.777 1 86.81 58 THR B N 1
ATOM 2218 C CA . THR B 1 58 ? -12.094 -12.922 -4.457 1 86.81 58 THR B CA 1
ATOM 2219 C C . THR B 1 58 ? -13.023 -12.242 -3.457 1 86.81 58 THR B C 1
ATOM 2221 O O . THR B 1 58 ? -13.242 -11.031 -3.525 1 86.81 58 THR B O 1
ATOM 2224 N N . ILE B 1 59 ? -13.477 -13.031 -2.594 1 92.5 59 ILE B N 1
ATOM 2225 C CA . ILE B 1 59 ? -14.352 -12.484 -1.562 1 92.5 59 ILE B CA 1
ATOM 2226 C C . ILE B 1 59 ? -13.594 -11.445 -0.737 1 92.5 59 ILE B C 1
ATOM 2228 O O . ILE B 1 59 ? -14.102 -10.359 -0.47 1 92.5 59 ILE B O 1
ATOM 2232 N N . THR B 1 60 ? -12.422 -11.773 -0.366 1 93.12 60 THR B N 1
ATOM 2233 C CA . THR B 1 60 ? -11.602 -10.867 0.431 1 93.12 60 THR B CA 1
ATOM 2234 C C . THR B 1 60 ? -11.375 -9.547 -0.306 1 93.12 60 THR B C 1
ATOM 2236 O O . THR B 1 60 ? -11.555 -8.477 0.266 1 93.12 60 THR B O 1
ATOM 2239 N N . TYR B 1 61 ? -11.125 -9.578 -1.595 1 91.06 61 TYR B N 1
ATOM 2240 C CA . TYR B 1 61 ? -10.844 -8.383 -2.379 1 91.06 61 TYR B CA 1
ATOM 2241 C C . TYR B 1 61 ? -12.094 -7.531 -2.551 1 91.06 61 TYR B C 1
ATOM 2243 O O . TYR B 1 61 ? -12.039 -6.305 -2.447 1 91.06 61 TYR B O 1
ATOM 2251 N N . ILE B 1 62 ? -13.164 -8.188 -2.764 1 92.69 62 ILE B N 1
ATOM 2252 C CA . ILE B 1 62 ? -14.414 -7.461 -2.975 1 92.69 62 ILE B CA 1
ATOM 2253 C C . ILE B 1 62 ? -14.828 -6.762 -1.684 1 92.69 62 ILE B C 1
ATOM 2255 O O . ILE B 1 62 ? -15.219 -5.59 -1.703 1 92.69 62 ILE B O 1
ATOM 2259 N N . VAL B 1 63 ? -14.711 -7.469 -0.638 1 95.12 63 VAL B N 1
ATOM 2260 C CA . VAL B 1 63 ? -15.086 -6.895 0.65 1 95.12 63 VAL B CA 1
ATOM 2261 C C . VAL B 1 63 ? -14.141 -5.75 1.003 1 95.12 63 VAL B C 1
ATOM 2263 O O . VAL B 1 63 ? -14.578 -4.707 1.496 1 95.12 63 VAL B O 1
ATOM 2266 N N . THR B 1 64 ? -12.883 -5.969 0.813 1 95.06 64 THR B N 1
ATOM 2267 C CA . THR B 1 64 ? -11.93 -4.895 1.07 1 95.06 64 THR B CA 1
ATOM 2268 C C . THR B 1 64 ? -12.258 -3.664 0.231 1 95.06 64 THR B C 1
ATOM 2270 O O . THR B 1 64 ? -12.258 -2.541 0.737 1 95.06 64 THR B O 1
ATOM 2273 N N . PHE B 1 65 ? -12.539 -3.859 -1.008 1 93.25 65 PHE B N 1
ATOM 2274 C CA . PHE B 1 65 ? -12.844 -2.779 -1.938 1 93.25 65 PHE B CA 1
ATOM 2275 C C . PHE B 1 65 ? -14.078 -2.006 -1.479 1 93.25 65 PHE B C 1
ATOM 2277 O O . PHE B 1 65 ? -14.031 -0.782 -1.336 1 93.25 65 PHE B O 1
ATOM 2284 N N . LEU B 1 66 ? -15.094 -2.629 -1.184 1 93 66 LEU B N 1
ATOM 2285 C CA . LEU B 1 66 ? -16.344 -1.989 -0.809 1 93 66 LEU B CA 1
ATOM 2286 C C . LEU B 1 66 ? -16.234 -1.32 0.557 1 93 66 LEU B C 1
ATOM 2288 O O . LEU B 1 66 ? -16.734 -0.217 0.758 1 93 66 LEU B O 1
ATOM 2292 N N . SER B 1 67 ? -15.594 -1.937 1.436 1 94.44 67 SER B N 1
ATOM 2293 C CA . SER B 1 67 ? -15.469 -1.422 2.795 1 94.44 67 SER B CA 1
ATOM 2294 C C . SER B 1 67 ? -14.555 -0.201 2.842 1 94.44 67 SER B C 1
ATOM 2296 O O . SER B 1 67 ? -14.75 0.69 3.672 1 94.44 67 SER B O 1
ATOM 2298 N N . SER B 1 68 ? -13.648 -0.158 1.969 1 93.06 68 SER B N 1
ATOM 2299 C CA . SER B 1 68 ? -12.68 0.936 1.982 1 93.06 68 SER B CA 1
ATOM 2300 C C . SER B 1 68 ? -13.352 2.27 1.668 1 93.06 68 SER B C 1
ATOM 2302 O O . SER B 1 68 ? -12.883 3.324 2.098 1 93.06 68 SER B O 1
ATOM 2304 N N . PHE B 1 69 ? -14.453 2.299 1.002 1 87.31 69 PHE B N 1
ATOM 2305 C CA . PHE B 1 69 ? -15.109 3.523 0.569 1 87.31 69 PHE B CA 1
ATOM 2306 C C . PHE B 1 69 ? -15.992 4.086 1.681 1 87.31 69 PHE B C 1
ATOM 2308 O O . PHE B 1 69 ? -16.047 5.301 1.882 1 87.31 69 PHE B O 1
ATOM 2315 N N . PHE B 1 70 ? -16.641 3.234 2.369 1 86.62 70 PHE B N 1
ATOM 2316 C CA . PHE B 1 70 ? -17.672 3.771 3.262 1 86.62 70 PHE B CA 1
ATOM 2317 C C . PHE B 1 70 ? -17.531 3.182 4.66 1 86.62 70 PHE B C 1
ATOM 2319 O O . PHE B 1 70 ? -17.375 3.918 5.637 1 86.62 70 PHE B O 1
ATOM 2326 N N . ILE B 1 71 ? -17.359 1.961 4.738 1 89.62 71 ILE B N 1
ATOM 2327 C CA . ILE B 1 71 ? -17.469 1.259 6.016 1 89.62 71 ILE B CA 1
ATOM 2328 C C . ILE B 1 71 ? -16.25 1.581 6.875 1 89.62 71 ILE B C 1
ATOM 2330 O O . ILE B 1 71 ? -16.375 1.979 8.031 1 89.62 71 ILE B O 1
ATOM 2334 N N . SER B 1 72 ? -15.102 1.53 6.312 1 91.75 72 SER B N 1
ATOM 2335 C CA . SER B 1 72 ? -13.883 1.616 7.113 1 91.75 72 SER B CA 1
ATOM 2336 C C . SER B 1 72 ? -13.648 3.037 7.613 1 91.75 72 SER B C 1
ATOM 2338 O O . SER B 1 72 ? -13.391 3.25 8.797 1 91.75 72 SER B O 1
ATOM 2340 N N . PRO B 1 73 ? -13.805 4.035 6.664 1 89.75 73 PRO B N 1
ATOM 2341 C CA . PRO B 1 73 ? -13.633 5.395 7.184 1 89.75 73 PRO B CA 1
ATOM 2342 C C . PRO B 1 73 ? -14.641 5.742 8.273 1 89.75 73 PRO B C 1
ATOM 2344 O O . PRO B 1 73 ? -14.289 6.387 9.266 1 89.75 73 PRO B O 1
ATOM 2347 N N . LEU B 1 74 ? -15.852 5.359 8.125 1 88.19 74 LEU B N 1
ATOM 2348 C CA . LEU B 1 74 ? -16.875 5.602 9.133 1 88.19 74 LEU B CA 1
ATOM 2349 C C . LEU B 1 74 ? -16.562 4.852 10.422 1 88.19 74 LEU B C 1
ATOM 2351 O O . LEU B 1 74 ? -16.75 5.383 11.516 1 88.19 74 LEU B O 1
ATOM 2355 N N . PHE B 1 75 ? -16.125 3.654 10.281 1 91.44 75 PHE B N 1
ATOM 2356 C CA . PHE B 1 75 ? -15.766 2.834 11.438 1 91.44 75 PHE B CA 1
ATOM 2357 C C . PHE B 1 75 ? -14.648 3.486 12.242 1 91.44 75 PHE B C 1
ATOM 2359 O O . PHE B 1 75 ? -14.711 3.543 13.469 1 91.44 75 PHE B O 1
ATOM 2366 N N . ILE B 1 76 ? -13.688 3.977 11.602 1 88.56 76 ILE B N 1
ATOM 2367 C CA . ILE B 1 76 ? -12.539 4.605 12.25 1 88.56 76 ILE B CA 1
ATOM 2368 C C . ILE B 1 76 ? -12.984 5.887 12.953 1 88.56 76 ILE B C 1
ATOM 2370 O O . ILE B 1 76 ? -12.523 6.184 14.062 1 88.56 76 ILE B O 1
ATOM 2374 N N . ARG B 1 77 ? -13.875 6.586 12.32 1 85.5 77 ARG B N 1
ATOM 2375 C CA . ARG B 1 77 ? -14.391 7.82 12.906 1 85.5 77 ARG B CA 1
ATOM 2376 C C . ARG B 1 77 ? -15.156 7.531 14.195 1 85.5 77 ARG B C 1
ATOM 2378 O O . ARG B 1 77 ? -15.062 8.289 15.156 1 85.5 77 ARG B O 1
ATOM 2385 N N . VAL B 1 78 ? -15.891 6.504 14.234 1 89 78 VAL B N 1
ATOM 2386 C CA . VAL B 1 78 ? -16.797 6.215 15.336 1 89 78 VAL B CA 1
ATOM 2387 C C . VAL B 1 78 ? -16.031 5.555 16.484 1 89 78 VAL B C 1
ATOM 2389 O O . VAL B 1 78 ? -16.25 5.883 17.656 1 89 78 VAL B O 1
ATOM 2392 N N . VAL B 1 79 ? -15.164 4.648 16.188 1 90.81 79 VAL B N 1
ATOM 2393 C CA . VAL B 1 79 ? -14.539 3.826 17.219 1 90.81 79 VAL B CA 1
ATOM 2394 C C . VAL B 1 79 ? -13.188 4.414 17.609 1 90.81 79 VAL B C 1
ATOM 2396 O O . VAL B 1 79 ? -12.664 4.145 18.688 1 90.81 79 VAL B O 1
ATOM 2399 N N . GLY B 1 80 ? -12.578 5.137 16.672 1 85.06 80 GLY B N 1
ATOM 2400 C CA . GLY B 1 80 ? -11.258 5.695 16.906 1 85.06 80 GLY B CA 1
ATOM 2401 C C . GLY B 1 80 ? -10.141 4.887 16.281 1 85.06 80 GLY B C 1
ATOM 2402 O O . GLY B 1 80 ? -10.328 3.713 15.945 1 85.06 80 GLY B O 1
ATOM 2403 N N . VAL B 1 81 ? -9.047 5.426 16.109 1 83.75 81 VAL B N 1
ATOM 2404 C CA . VAL B 1 81 ? -7.918 4.863 15.375 1 83.75 81 VAL B CA 1
ATOM 2405 C C . VAL B 1 81 ? -7.324 3.695 16.156 1 83.75 81 VAL B C 1
ATOM 2407 O O . VAL B 1 81 ? -7.031 2.641 15.594 1 83.75 81 VAL B O 1
ATOM 2410 N N . LYS B 1 82 ? -7.195 3.834 17.484 1 86 82 LYS B N 1
ATOM 2411 C CA . LYS B 1 82 ? -6.551 2.818 18.312 1 86 82 LYS B CA 1
ATOM 2412 C C . LYS B 1 82 ? -7.359 1.523 18.328 1 86 82 LYS B C 1
ATOM 2414 O O . LYS B 1 82 ? -6.812 0.443 18.094 1 86 82 LYS B O 1
ATOM 2419 N N . LYS B 1 83 ? -8.625 1.659 18.547 1 92.12 83 LYS B N 1
ATOM 2420 C CA . LYS B 1 83 ? -9.484 0.484 18.578 1 92.12 83 LYS B CA 1
ATOM 2421 C C . LYS B 1 83 ? -9.625 -0.138 17.188 1 92.12 83 LYS B C 1
ATOM 2423 O O . LYS B 1 83 ? -9.742 -1.359 17.062 1 92.12 83 LYS B O 1
ATOM 2428 N N . ALA B 1 84 ? -9.664 0.714 16.188 1 91.44 84 ALA B N 1
ATOM 2429 C CA . ALA B 1 84 ? -9.734 0.221 14.812 1 91.44 84 ALA B CA 1
ATOM 2430 C C . ALA B 1 84 ? -8.523 -0.639 14.477 1 91.44 84 ALA B C 1
ATOM 2432 O O . ALA B 1 84 ? -8.656 -1.701 13.867 1 91.44 84 ALA B O 1
ATOM 2433 N N . LEU B 1 85 ? -7.367 -0.228 14.93 1 90.81 85 LEU B N 1
ATOM 2434 C CA . LEU B 1 85 ? -6.141 -0.975 14.68 1 90.81 85 LEU B CA 1
ATOM 2435 C C . LEU B 1 85 ? -6.172 -2.322 15.398 1 90.81 85 LEU B C 1
ATOM 2437 O O . LEU B 1 85 ? -5.816 -3.348 14.812 1 90.81 85 LEU B O 1
ATOM 2441 N N . MET B 1 86 ? -6.613 -2.283 16.609 1 93.06 86 MET B N 1
ATOM 2442 C CA . MET B 1 86 ? -6.668 -3.506 17.406 1 93.06 86 MET B CA 1
ATOM 2443 C C . MET B 1 86 ? -7.637 -4.512 16.797 1 93.06 86 MET B C 1
ATOM 2445 O O . MET B 1 86 ? -7.32 -5.695 16.688 1 93.06 86 MET B O 1
ATOM 2449 N N . LEU B 1 87 ? -8.758 -4.004 16.422 1 94.19 87 LEU B N 1
ATOM 2450 C CA . LEU B 1 87 ? -9.773 -4.883 15.844 1 94.19 87 LEU B CA 1
ATOM 2451 C C . LEU B 1 87 ? -9.336 -5.398 14.477 1 94.19 87 LEU B C 1
ATOM 2453 O O . LEU B 1 87 ? -9.609 -6.551 14.125 1 94.19 87 LEU B O 1
ATOM 2457 N N . GLY B 1 88 ? -8.75 -4.535 13.68 1 94.5 88 GLY B N 1
ATOM 2458 C CA . GLY B 1 88 ? -8.188 -4.984 12.414 1 94.5 88 GLY B CA 1
ATOM 2459 C C . GLY B 1 88 ? -7.152 -6.082 12.578 1 94.5 88 GLY B C 1
ATOM 2460 O O . GLY B 1 88 ? -7.168 -7.07 11.844 1 94.5 88 GLY B O 1
ATOM 2461 N N . GLU B 1 89 ? -6.281 -5.934 13.57 1 94.62 89 GLU B N 1
ATOM 2462 C CA . GLU B 1 89 ? -5.266 -6.941 13.852 1 94.62 89 GLU B CA 1
ATOM 2463 C C . GLU B 1 89 ? -5.902 -8.273 14.242 1 94.62 89 GLU B C 1
ATOM 2465 O O . GLU B 1 89 ? -5.453 -9.336 13.797 1 94.62 89 GLU B O 1
ATOM 2470 N N . LEU B 1 90 ? -6.867 -8.172 15.055 1 95.06 90 LEU B N 1
ATOM 2471 C CA . LEU B 1 90 ? -7.57 -9.375 15.477 1 95.06 90 LEU B CA 1
ATOM 2472 C C . LEU B 1 90 ? -8.195 -10.086 14.273 1 95.06 90 LEU B C 1
ATOM 2474 O O . LEU B 1 90 ? -8.164 -11.32 14.195 1 95.06 90 LEU B O 1
ATOM 2478 N N . GLY B 1 91 ? -8.781 -9.375 13.391 1 95.25 91 GLY B N 1
ATOM 2479 C CA . GLY B 1 91 ? -9.359 -9.961 12.188 1 95.25 91 GLY B CA 1
ATOM 2480 C C . GLY B 1 91 ? -8.336 -10.672 11.328 1 95.25 91 GLY B C 1
ATOM 2481 O O . GLY B 1 91 ? -8.617 -11.742 10.781 1 95.25 91 GLY B O 1
ATOM 2482 N N . TYR B 1 92 ? -7.117 -10.117 11.219 1 93.88 92 TYR B N 1
ATOM 2483 C CA . TYR B 1 92 ? -6.043 -10.742 10.461 1 93.88 92 TYR B CA 1
ATOM 2484 C C . TYR B 1 92 ? -5.637 -12.07 11.086 1 93.88 92 TYR B C 1
ATOM 2486 O O . TYR B 1 92 ? -5.387 -13.055 10.383 1 93.88 92 TYR B O 1
ATOM 2494 N N . VAL B 1 93 ? -5.547 -12.062 12.383 1 94.62 93 VAL B N 1
ATOM 2495 C CA . VAL B 1 93 ? -5.152 -13.281 13.086 1 94.62 93 VAL B CA 1
ATOM 2496 C C . VAL B 1 93 ? -6.203 -14.367 12.875 1 94.62 93 VAL B C 1
ATOM 2498 O O . VAL B 1 93 ? -5.863 -15.531 12.641 1 94.62 93 VAL B O 1
ATOM 2501 N N . LEU B 1 94 ? -7.441 -13.984 12.922 1 94.31 94 LEU B N 1
ATOM 2502 C CA . LEU B 1 94 ? -8.531 -14.938 12.711 1 94.31 94 LEU B CA 1
ATOM 2503 C C . LEU B 1 94 ? -8.531 -15.453 11.281 1 94.31 94 LEU B C 1
ATOM 2505 O O . LEU B 1 94 ? -8.844 -16.625 11.031 1 94.31 94 LEU B O 1
ATOM 2509 N N . TYR B 1 95 ? -8.25 -14.539 10.383 1 94 95 TYR B N 1
ATOM 2510 C CA . TYR B 1 95 ? -8.141 -14.938 8.977 1 94 95 TYR B CA 1
ATOM 2511 C C . TYR B 1 95 ? -7.094 -16.031 8.797 1 94 95 TYR B C 1
ATOM 2513 O O . TYR B 1 95 ? -7.344 -17.031 8.133 1 94 95 TYR B O 1
ATOM 2521 N N . VAL B 1 96 ? -5.926 -15.867 9.359 1 90.94 96 VAL B N 1
ATOM 2522 C CA . VAL B 1 96 ? -4.84 -16.828 9.242 1 90.94 96 VAL B CA 1
ATOM 2523 C C . VAL B 1 96 ? -5.227 -18.125 9.945 1 90.94 96 VAL B C 1
ATOM 2525 O O . VAL B 1 96 ? -5.031 -19.219 9.398 1 90.94 96 VAL B O 1
ATOM 2528 N N . ALA B 1 97 ? -5.84 -18.062 11.094 1 92.94 97 ALA B N 1
ATOM 2529 C CA . ALA B 1 97 ? -6.238 -19.234 11.875 1 92.94 97 ALA B CA 1
ATOM 2530 C C . ALA B 1 97 ? -7.285 -20.062 11.141 1 92.94 97 ALA B C 1
ATOM 2532 O O . ALA B 1 97 ? -7.277 -21.281 11.203 1 92.94 97 ALA B O 1
ATOM 2533 N N . ALA B 1 98 ? -8.156 -19.438 10.43 1 92.44 98 ALA B N 1
ATOM 2534 C CA . ALA B 1 98 ? -9.234 -20.109 9.703 1 92.44 98 ALA B CA 1
ATOM 2535 C C . ALA B 1 98 ? -8.68 -20.984 8.586 1 92.44 98 ALA B C 1
ATOM 2537 O O . ALA B 1 98 ? -9.32 -21.969 8.195 1 92.44 98 ALA B O 1
ATOM 2538 N N . ASN B 1 99 ? -7.52 -20.688 8.062 1 88.69 99 ASN B N 1
ATOM 2539 C CA . ASN B 1 99 ? -6.949 -21.422 6.941 1 88.69 99 ASN B CA 1
ATOM 2540 C C . ASN B 1 99 ? -6.359 -22.75 7.398 1 88.69 99 ASN B C 1
ATOM 2542 O O . ASN B 1 99 ? -6.039 -23.609 6.57 1 88.69 99 ASN B O 1
ATOM 2546 N N . PHE B 1 100 ? -6.34 -22.953 8.734 1 87.19 100 PHE B N 1
ATOM 2547 C CA . PHE B 1 100 ? -5.879 -24.234 9.258 1 87.19 100 PHE B CA 1
ATOM 2548 C C . PHE B 1 100 ? -7.02 -25.25 9.305 1 87.19 100 PHE B C 1
ATOM 2550 O O . PHE B 1 100 ? -6.785 -26.453 9.453 1 87.19 100 PHE B O 1
ATOM 2557 N N . TYR B 1 101 ? -8.219 -24.844 9.164 1 86.31 101 TYR B N 1
ATOM 2558 C CA . TYR B 1 101 ? -9.398 -25.688 9.016 1 86.31 101 TYR B CA 1
ATOM 2559 C C . TYR B 1 101 ? -10.211 -25.266 7.801 1 86.31 101 TYR B C 1
ATOM 2561 O O . TYR B 1 101 ? -11.344 -24.797 7.934 1 86.31 101 TYR B O 1
ATOM 2569 N N . PRO B 1 102 ? -9.695 -25.609 6.672 1 84.31 102 PRO B N 1
ATOM 2570 C CA . PRO B 1 102 ? -10.242 -25.031 5.449 1 84.31 102 PRO B CA 1
ATOM 2571 C C . PRO B 1 102 ? -11.516 -25.719 4.98 1 84.31 102 PRO B C 1
ATOM 2573 O O . PRO B 1 102 ? -11.477 -26.531 4.047 1 84.31 102 PRO B O 1
ATOM 2576 N N . SER B 1 103 ? -12.625 -25.328 5.512 1 90.19 103 SER B N 1
ATOM 2577 C CA . SER B 1 103 ? -13.945 -25.672 4.988 1 90.19 103 SER B CA 1
ATOM 2578 C C . SER B 1 103 ? -14.547 -24.5 4.207 1 90.19 103 SER B C 1
ATOM 2580 O O . SER B 1 103 ? -14.18 -23.344 4.422 1 90.19 103 SER B O 1
ATOM 2582 N N . PRO B 1 104 ? -15.375 -24.844 3.252 1 91.75 104 PRO B N 1
ATOM 2583 C CA . PRO B 1 104 ? -15.938 -23.75 2.443 1 91.75 104 PRO B CA 1
ATOM 2584 C C . PRO B 1 104 ? -16.594 -22.672 3.291 1 91.75 104 PRO B C 1
ATOM 2586 O O . PRO B 1 104 ? -16.344 -21.484 3.09 1 91.75 104 PRO B O 1
ATOM 2589 N N . ALA B 1 105 ? -17.375 -23.109 4.195 1 92.56 105 ALA B N 1
ATOM 2590 C CA . ALA B 1 105 ? -18.062 -22.125 5.035 1 92.56 105 ALA B CA 1
ATOM 2591 C C . ALA B 1 105 ? -17.078 -21.297 5.84 1 92.56 105 ALA B C 1
ATOM 2593 O O . ALA B 1 105 ? -17.234 -20.078 5.945 1 92.56 105 ALA B O 1
ATOM 2594 N N . VAL B 1 106 ? -16.094 -21.938 6.418 1 93.12 106 VAL B N 1
ATOM 2595 C CA . VAL B 1 106 ? -15.086 -21.266 7.238 1 93.12 106 VAL B CA 1
ATOM 2596 C C . VAL B 1 106 ? -14.281 -20.297 6.375 1 93.12 106 VAL B C 1
ATOM 2598 O O . VAL B 1 106 ? -14.039 -19.156 6.773 1 93.12 106 VAL B O 1
ATOM 2601 N N . LEU B 1 107 ? -13.977 -20.719 5.199 1 93 107 LEU B N 1
ATOM 2602 C CA . LEU B 1 107 ? -13.133 -19.906 4.328 1 93 107 LEU B CA 1
ATOM 2603 C C . LEU B 1 107 ? -13.914 -18.719 3.791 1 93 107 LEU B C 1
ATOM 2605 O O . LEU B 1 107 ? -13.359 -17.625 3.658 1 93 107 LEU B O 1
ATOM 2609 N N . TYR B 1 108 ? -15.172 -18.891 3.506 1 94.75 108 TYR B N 1
ATOM 2610 C CA . TYR B 1 108 ? -15.984 -17.766 3.039 1 94.75 108 TYR B CA 1
ATOM 2611 C C . TYR B 1 108 ? -16.156 -16.719 4.137 1 94.75 108 TYR B C 1
ATOM 2613 O O . TYR B 1 108 ? -16.016 -15.523 3.885 1 94.75 108 TYR B O 1
ATOM 2621 N N . ILE B 1 109 ? -16.422 -17.203 5.32 1 95.62 109 ILE B N 1
ATOM 2622 C CA . ILE B 1 109 ? -16.562 -16.281 6.449 1 95.62 109 ILE B CA 1
ATOM 2623 C C . ILE B 1 109 ? -15.227 -15.586 6.723 1 95.62 109 ILE B C 1
ATOM 2625 O O . ILE B 1 109 ? -15.188 -14.383 6.977 1 95.62 109 ILE B O 1
ATOM 2629 N N . ALA B 1 110 ? -14.195 -16.344 6.641 1 94.75 110 ALA B N 1
ATOM 2630 C CA . ALA B 1 110 ? -12.859 -15.789 6.844 1 94.75 110 ALA B CA 1
ATOM 2631 C C . ALA B 1 110 ? -12.516 -14.766 5.762 1 94.75 110 ALA B C 1
ATOM 2633 O O . ALA B 1 110 ? -11.844 -13.766 6.031 1 94.75 110 ALA B O 1
ATOM 2634 N N . GLY B 1 111 ? -12.945 -15.047 4.535 1 94.75 111 GLY B N 1
ATOM 2635 C CA . GLY B 1 111 ? -12.742 -14.086 3.461 1 94.75 111 GLY B CA 1
ATOM 2636 C C . GLY B 1 111 ? -13.391 -12.742 3.727 1 94.75 111 GLY B C 1
ATOM 2637 O O . GLY B 1 111 ? -12.781 -11.695 3.498 1 94.75 111 GLY B O 1
ATOM 2638 N N . VAL B 1 112 ? -14.57 -12.789 4.223 1 95.88 112 VAL B N 1
ATOM 2639 C CA . VAL B 1 112 ? -15.297 -11.562 4.539 1 95.88 112 VAL B CA 1
ATOM 2640 C C . VAL B 1 112 ? -14.609 -10.836 5.691 1 95.88 112 VAL B C 1
ATOM 2642 O O . VAL B 1 112 ? -14.367 -9.625 5.617 1 95.88 112 VAL B O 1
ATOM 2645 N N . LEU B 1 113 ? -14.25 -11.547 6.707 1 95.06 113 LEU B N 1
ATOM 2646 C CA . LEU B 1 113 ? -13.586 -10.969 7.871 1 95.06 113 LEU B CA 1
ATOM 2647 C C . LEU B 1 113 ? -12.227 -10.398 7.496 1 95.06 113 LEU B C 1
ATOM 2649 O O . LEU B 1 113 ? -11.844 -9.328 7.973 1 95.06 113 LEU B O 1
ATOM 2653 N N . GLY B 1 114 ? -11.57 -11.148 6.688 1 94.31 114 GLY B N 1
ATOM 2654 C CA . GLY B 1 114 ? -10.281 -10.68 6.211 1 94.31 114 GLY B CA 1
ATOM 2655 C C . GLY B 1 114 ? -10.375 -9.383 5.418 1 94.31 114 GLY B C 1
ATOM 2656 O O . GLY B 1 114 ? -9.578 -8.461 5.633 1 94.31 114 GLY B O 1
ATOM 2657 N N . GLY B 1 115 ? -11.32 -9.305 4.551 1 94.62 115 GLY B N 1
ATOM 2658 C CA . GLY B 1 115 ? -11.516 -8.094 3.762 1 94.62 115 GLY B CA 1
ATOM 2659 C C . GLY B 1 115 ? -11.867 -6.883 4.605 1 94.62 115 GLY B C 1
ATOM 2660 O O . GLY B 1 115 ? -11.336 -5.793 4.375 1 94.62 115 GLY B O 1
ATOM 2661 N N . LEU B 1 116 ? -12.672 -7.047 5.578 1 95.06 116 LEU B N 1
ATOM 2662 C CA . LEU B 1 116 ? -13.023 -5.965 6.492 1 95.06 116 LEU B CA 1
ATOM 2663 C C . LEU B 1 116 ? -11.82 -5.531 7.32 1 95.06 116 LEU B C 1
ATOM 2665 O O . LEU B 1 116 ? -11.586 -4.336 7.504 1 95.06 116 LEU B O 1
ATOM 2669 N N . SER B 1 117 ? -11.109 -6.488 7.758 1 95.19 117 SER B N 1
ATOM 2670 C CA . SER B 1 117 ? -9.922 -6.207 8.562 1 95.19 117 SER B CA 1
ATOM 2671 C C . SER B 1 117 ? -8.867 -5.461 7.758 1 95.19 117 SER B C 1
ATOM 2673 O O . SER B 1 117 ? -8.211 -4.555 8.273 1 95.19 117 SER B O 1
ATOM 2675 N N . GLU B 1 118 ? -8.781 -5.84 6.539 1 93.88 118 GLU B N 1
ATOM 2676 C CA . GLU B 1 118 ? -7.805 -5.199 5.664 1 93.88 118 GLU B CA 1
ATOM 2677 C C . GLU B 1 118 ? -8.094 -3.707 5.52 1 93.88 118 GLU B C 1
ATOM 2679 O O . GLU B 1 118 ? -7.195 -2.879 5.684 1 93.88 118 GLU B O 1
ATOM 2684 N N . SER B 1 119 ? -9.289 -3.377 5.277 1 93.38 119 SER B N 1
ATOM 2685 C CA . SER B 1 119 ? -9.641 -1.978 5.062 1 93.38 119 SER B CA 1
ATOM 2686 C C . SER B 1 119 ? -9.57 -1.182 6.359 1 93.38 119 SER B C 1
ATOM 2688 O O . SER B 1 119 ? -9.109 -0.039 6.367 1 93.38 119 SER B O 1
ATOM 2690 N N . ILE B 1 120 ? -9.961 -1.774 7.387 1 93.69 120 ILE B N 1
ATOM 2691 C CA . ILE B 1 120 ? -9.977 -1.096 8.68 1 93.69 120 ILE B CA 1
ATOM 2692 C C . ILE B 1 120 ? -8.547 -0.878 9.164 1 93.69 120 ILE B C 1
ATOM 2694 O O . ILE B 1 120 ? -8.25 0.129 9.812 1 93.69 120 ILE B O 1
ATOM 2698 N N . TYR B 1 121 ? -7.73 -1.74 8.797 1 93.56 121 TYR B N 1
ATOM 2699 C CA . TYR B 1 121 ? -6.371 -1.717 9.336 1 93.56 121 TYR B CA 1
ATOM 2700 C C . TYR B 1 121 ? -5.469 -0.828 8.484 1 93.56 121 TYR B C 1
ATOM 2702 O O . TYR B 1 121 ? -4.66 -0.066 9.023 1 93.56 121 TYR B O 1
ATOM 2710 N N . TRP B 1 122 ? -5.59 -0.827 7.184 1 90.75 122 TRP B N 1
ATOM 2711 C CA . TRP B 1 122 ? -4.617 -0.175 6.312 1 90.75 122 TRP B CA 1
ATOM 2712 C C . TRP B 1 122 ? -4.867 1.328 6.246 1 90.75 122 TRP B C 1
ATOM 2714 O O . TRP B 1 122 ? -3.943 2.107 6 1 90.75 122 TRP B O 1
ATOM 2724 N N . ILE B 1 123 ? -6.039 1.791 6.496 1 88.75 123 ILE B N 1
ATOM 2725 C CA . ILE B 1 123 ? -6.289 3.229 6.48 1 88.75 123 ILE B CA 1
ATOM 2726 C C . ILE B 1 123 ? -5.539 3.895 7.629 1 88.75 123 ILE B C 1
ATOM 2728 O O . ILE B 1 123 ? -4.73 4.801 7.41 1 88.75 123 ILE B O 1
ATOM 2732 N N . PRO B 1 124 ? -5.672 3.424 8.859 1 88 124 PRO B N 1
ATOM 2733 C CA . PRO B 1 124 ? -4.891 4.023 9.938 1 88 124 PRO B CA 1
ATOM 2734 C C . PRO B 1 124 ? -3.389 3.803 9.773 1 88 124 PRO B C 1
ATOM 2736 O O . PRO B 1 124 ? -2.588 4.656 10.164 1 88 124 PRO B O 1
ATOM 2739 N N . VAL B 1 125 ? -3.01 2.688 9.258 1 87.94 125 VAL B N 1
ATOM 2740 C CA . VAL B 1 125 ? -1.593 2.434 9.023 1 87.94 125 VAL B CA 1
ATOM 2741 C C . VAL B 1 125 ? -1.039 3.465 8.039 1 87.94 125 VAL B C 1
ATOM 2743 O O . VAL B 1 125 ? 0.112 3.893 8.164 1 87.94 125 VAL B O 1
ATOM 2746 N N . GLY B 1 126 ? -1.911 3.914 7.168 1 82.75 126 GLY B N 1
ATOM 2747 C CA . GLY B 1 126 ? -1.506 4.914 6.195 1 82.75 126 GLY B CA 1
ATOM 2748 C C . GLY B 1 126 ? -1.344 6.301 6.797 1 82.75 126 GLY B C 1
ATOM 2749 O O . GLY B 1 126 ? -0.742 7.184 6.18 1 82.75 126 GLY B O 1
ATOM 2750 N N . ILE B 1 127 ? -1.763 6.445 7.977 1 81.75 127 ILE B N 1
ATOM 2751 C CA . ILE B 1 127 ? -1.704 7.762 8.602 1 81.75 127 ILE B CA 1
ATOM 2752 C C . ILE B 1 127 ? -0.613 7.773 9.672 1 81.75 127 ILE B C 1
ATOM 2754 O O . ILE B 1 127 ? -0.134 8.844 10.062 1 81.75 127 ILE B O 1
ATOM 2758 N N . ILE B 1 128 ? -0.197 6.582 10.047 1 85.69 128 ILE B N 1
ATOM 2759 C CA . ILE B 1 128 ? 0.717 6.508 11.18 1 85.69 128 ILE B CA 1
ATOM 2760 C C . ILE B 1 128 ? 2.072 7.09 10.789 1 85.69 128 ILE B C 1
ATOM 2762 O O . ILE B 1 128 ? 2.738 7.734 11.609 1 85.69 128 ILE B O 1
ATOM 2766 N N . TYR B 1 129 ? 2.537 6.824 9.609 1 88.38 129 TYR B N 1
ATOM 2767 C CA . TYR B 1 129 ? 3.852 7.34 9.242 1 88.38 129 TYR B CA 1
ATOM 2768 C C . TYR B 1 129 ? 3.832 8.859 9.141 1 88.38 129 TYR B C 1
ATOM 2770 O O . TYR B 1 129 ? 4.848 9.516 9.367 1 88.38 129 TYR B O 1
ATOM 2778 N N . VAL B 1 130 ? 2.656 9.422 8.82 1 84.62 130 VAL B N 1
ATOM 2779 C CA . VAL B 1 130 ? 2.529 10.875 8.797 1 84.62 130 VAL B CA 1
ATOM 2780 C C . VAL B 1 130 ? 2.631 11.43 10.211 1 84.62 130 VAL B C 1
ATOM 2782 O O . VAL B 1 130 ? 3.359 12.391 10.461 1 84.62 130 VAL B O 1
ATOM 2785 N N . HIS B 1 131 ? 1.893 10.789 11.07 1 86.25 131 HIS B N 1
ATOM 2786 C CA . HIS B 1 131 ? 1.891 11.203 12.469 1 86.25 131 HIS B CA 1
ATOM 2787 C C . HIS B 1 131 ? 3.299 11.18 13.055 1 86.25 131 HIS B C 1
ATOM 2789 O O . HIS B 1 131 ? 3.758 12.164 13.633 1 86.25 131 HIS B O 1
ATOM 2795 N N . TYR B 1 132 ? 3.982 10.109 12.898 1 92.12 132 TYR B N 1
ATOM 2796 C CA . TYR B 1 132 ? 5.32 9.969 13.469 1 92.12 132 TYR B CA 1
ATOM 2797 C C . TYR B 1 132 ? 6.324 10.836 12.727 1 92.12 132 TYR B C 1
ATOM 2799 O O . TYR B 1 132 ? 7.27 11.352 13.32 1 92.12 132 TYR B O 1
ATOM 2807 N N . GLY B 1 133 ? 6.137 10.977 11.438 1 90.75 133 GLY B N 1
ATOM 2808 C CA . GLY B 1 133 ? 6.988 11.875 10.672 1 90.75 133 GLY B CA 1
ATOM 2809 C C . GLY B 1 133 ? 6.891 13.32 11.141 1 90.75 133 GLY B C 1
ATOM 2810 O O . GLY B 1 133 ? 7.906 14.008 11.242 1 90.75 133 GLY B O 1
ATOM 2811 N N . MET B 1 134 ? 5.688 13.75 11.406 1 88.44 134 MET B N 1
ATOM 2812 C CA . MET B 1 134 ? 5.465 15.109 11.883 1 88.44 134 MET B CA 1
ATOM 2813 C C . MET B 1 134 ? 6.047 15.305 13.273 1 88.44 134 MET B C 1
ATOM 2815 O O . MET B 1 134 ? 6.613 16.359 13.578 1 88.44 134 MET B O 1
ATOM 2819 N N . LYS B 1 135 ? 5.801 14.336 14.109 1 92.56 135 LYS B N 1
ATOM 2820 C CA . LYS B 1 135 ? 6.398 14.398 15.438 1 92.56 135 LYS B CA 1
ATOM 2821 C C . LYS B 1 135 ? 7.922 14.484 15.352 1 92.56 135 LYS B C 1
ATOM 2823 O O . LYS B 1 135 ? 8.547 15.242 16.094 1 92.56 135 LYS B O 1
ATOM 2828 N N . TYR B 1 136 ? 8.477 13.68 14.5 1 94.19 136 TYR B N 1
ATOM 2829 C CA . TYR B 1 136 ? 9.922 13.68 14.289 1 94.19 136 TYR B CA 1
ATOM 2830 C C . TYR B 1 136 ? 10.398 15.039 13.773 1 94.19 136 TYR B C 1
ATOM 2832 O O . TYR B 1 136 ? 11.453 15.523 14.172 1 94.19 136 TYR B O 1
ATOM 2840 N N . HIS B 1 137 ? 9.641 15.609 12.859 1 92.44 137 HIS B N 1
ATOM 2841 C CA . HIS B 1 137 ? 9.922 16.953 12.352 1 92.44 137 HIS B CA 1
ATOM 2842 C C . HIS B 1 137 ? 9.945 17.969 13.484 1 92.44 137 HIS B C 1
ATOM 2844 O O . HIS B 1 137 ? 10.82 18.844 13.523 1 92.44 137 HIS B O 1
ATOM 2850 N N . ARG B 1 138 ? 9.094 17.891 14.406 1 92.56 138 ARG B N 1
ATOM 2851 C CA . ARG B 1 138 ? 8.984 18.828 15.516 1 92.56 138 ARG B CA 1
ATOM 2852 C C . ARG B 1 138 ? 10.203 18.75 16.422 1 92.56 138 ARG B C 1
ATOM 2854 O O . ARG B 1 138 ? 10.648 19.766 16.969 1 92.56 138 ARG B O 1
ATOM 2861 N N . TYR B 1 139 ? 10.695 17.547 16.5 1 94.62 139 TYR B N 1
ATOM 2862 C CA . TYR B 1 139 ? 11.781 17.359 17.438 1 94.62 139 TYR B CA 1
ATOM 2863 C C . TYR B 1 139 ? 13.133 17.531 16.766 1 94.62 139 TYR B C 1
ATOM 2865 O O . TYR B 1 139 ? 14.164 17.688 17.438 1 94.62 139 TYR B O 1
ATOM 2873 N N . THR B 1 140 ? 13.273 17.484 15.5 1 93.38 140 THR B N 1
ATOM 2874 C CA . THR B 1 140 ? 14.547 17.578 14.797 1 93.38 140 THR B CA 1
ATOM 2875 C C . THR B 1 140 ? 14.664 18.938 14.086 1 93.38 140 THR B C 1
ATOM 2877 O O . THR B 1 140 ? 15.766 19.375 13.766 1 93.38 140 THR B O 1
ATOM 2880 N N . GLY B 1 141 ? 13.57 19.547 13.742 1 91.19 141 GLY B N 1
ATOM 2881 C CA . GLY B 1 141 ? 13.586 20.797 13.016 1 91.19 141 GLY B CA 1
ATOM 2882 C C . GLY B 1 141 ? 13.805 20.625 11.523 1 91.19 141 GLY B C 1
ATOM 2883 O O . GLY B 1 141 ? 13.891 21.609 10.789 1 91.19 141 GLY B O 1
ATOM 2884 N N . ARG B 1 142 ? 13.898 19.422 11.117 1 89.06 142 ARG B N 1
ATOM 2885 C CA . ARG B 1 142 ? 14.023 19.141 9.695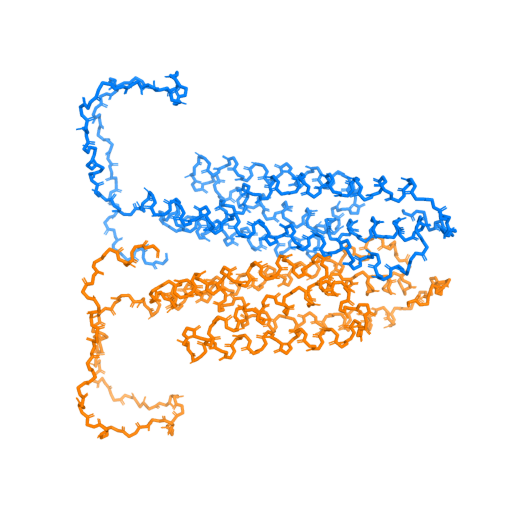 1 89.06 142 ARG B CA 1
ATOM 2886 C C . ARG B 1 142 ? 12.711 19.391 8.961 1 89.06 142 ARG B C 1
ATOM 2888 O O . ARG B 1 142 ? 11.648 19.406 9.578 1 89.06 142 ARG B O 1
ATOM 2895 N N . PRO B 1 143 ? 12.797 19.672 7.695 1 86.81 143 PRO B N 1
ATOM 2896 C CA . PRO B 1 143 ? 11.555 19.906 6.957 1 86.81 143 PRO B CA 1
ATOM 2897 C C . PRO B 1 143 ? 10.555 18.75 7.09 1 86.81 143 PRO B C 1
ATOM 2899 O O . PRO B 1 143 ? 10.945 17.578 7.043 1 86.81 143 PRO B O 1
ATOM 2902 N N . ALA B 1 144 ? 9.336 19.062 7.293 1 85.88 144 ALA B N 1
ATOM 2903 C CA . ALA B 1 144 ? 8.258 18.109 7.535 1 85.88 144 ALA B CA 1
ATOM 2904 C C . ALA B 1 144 ? 8.141 17.109 6.387 1 85.88 144 ALA B C 1
ATOM 2906 O O . ALA B 1 144 ? 7.969 15.914 6.613 1 85.88 144 ALA B O 1
ATOM 2907 N N . GLU B 1 145 ? 8.281 17.625 5.199 1 81.81 145 GLU B N 1
ATOM 2908 C CA . GLU B 1 145 ? 8.141 16.781 4.02 1 81.81 145 GLU B CA 1
ATOM 2909 C C . GLU B 1 145 ? 9.211 15.688 3.986 1 81.81 145 GLU B C 1
ATOM 2911 O O . GLU B 1 145 ? 8.93 14.555 3.605 1 81.81 145 GLU B O 1
ATOM 2916 N N . GLN B 1 146 ? 10.336 16.094 4.383 1 84.88 146 GLN B N 1
ATOM 2917 C CA . GLN B 1 146 ? 11.438 15.141 4.395 1 84.88 146 GLN B CA 1
ATOM 2918 C C . GLN B 1 146 ? 11.234 14.062 5.461 1 84.88 146 GLN B C 1
ATOM 2920 O O . GLN B 1 146 ? 11.484 12.883 5.215 1 84.88 146 GLN B O 1
ATOM 2925 N N . CYS B 1 147 ? 10.859 14.453 6.598 1 89.81 147 CYS B N 1
ATOM 2926 C CA . CYS B 1 147 ? 10.641 13.516 7.699 1 89.81 147 CYS B CA 1
ATOM 2927 C C . CYS B 1 147 ? 9.516 12.539 7.371 1 89.81 147 CYS B C 1
ATOM 2929 O O . CYS B 1 147 ? 9.656 11.336 7.574 1 89.81 147 CYS B O 1
ATOM 2931 N N . VAL B 1 148 ? 8.477 13.055 6.816 1 88.25 148 VAL B N 1
ATOM 2932 C CA . VAL B 1 148 ? 7.336 12.211 6.473 1 88.25 148 VAL B CA 1
ATOM 2933 C C . VAL B 1 148 ? 7.727 11.234 5.367 1 88.25 148 VAL B C 1
ATOM 2935 O O . VAL B 1 148 ? 7.359 10.055 5.414 1 88.25 148 VAL B O 1
ATOM 2938 N N . ALA B 1 149 ? 8.508 11.719 4.449 1 87 149 ALA B N 1
ATOM 2939 C CA . ALA B 1 149 ? 8.953 10.859 3.357 1 87 149 ALA B CA 1
ATOM 2940 C C . ALA B 1 149 ? 9.836 9.727 3.875 1 87 149 ALA B C 1
ATOM 2942 O O . ALA B 1 149 ? 9.766 8.602 3.387 1 87 149 ALA B O 1
ATOM 2943 N N . GLU B 1 150 ? 10.641 10.039 4.797 1 90.38 150 GLU B N 1
ATOM 2944 C CA . GLU B 1 150 ? 11.516 9.023 5.387 1 90.38 150 GLU B CA 1
ATOM 2945 C C . GLU B 1 150 ? 10.703 7.953 6.105 1 90.38 150 GLU B C 1
ATOM 2947 O O . GLU B 1 150 ? 11 6.762 5.988 1 90.38 150 GLU B O 1
ATOM 2952 N N . PHE B 1 151 ? 9.758 8.336 6.816 1 93.12 151 PHE B N 1
ATOM 2953 C CA . PHE B 1 151 ? 8.938 7.383 7.555 1 93.12 151 PHE B CA 1
ATOM 2954 C C . PHE B 1 151 ? 8.039 6.598 6.605 1 93.12 151 PHE B C 1
ATOM 2956 O O . PHE B 1 151 ? 7.758 5.422 6.84 1 93.12 151 PHE B O 1
ATOM 2963 N N . ALA B 1 152 ? 7.629 7.223 5.578 1 90.56 152 ALA B N 1
ATOM 2964 C CA . ALA B 1 152 ? 6.891 6.516 4.535 1 90.56 152 ALA B CA 1
ATOM 2965 C C . ALA B 1 152 ? 7.758 5.457 3.865 1 90.56 152 ALA B C 1
ATOM 2967 O O . ALA B 1 152 ? 7.281 4.363 3.551 1 90.56 152 ALA B O 1
ATOM 2968 N N . GLY B 1 153 ? 8.969 5.863 3.668 1 90.5 153 GLY B N 1
ATOM 2969 C CA . GLY B 1 153 ? 9.906 4.918 3.078 1 90.5 153 GLY B CA 1
ATOM 2970 C C . GLY B 1 153 ? 10.125 3.686 3.938 1 90.5 153 GLY B C 1
ATOM 2971 O O . GLY B 1 153 ? 10.234 2.572 3.42 1 90.5 153 GLY B O 1
ATOM 2972 N N . LEU B 1 154 ? 10.148 3.857 5.199 1 92.69 154 LEU B N 1
ATOM 2973 C CA . LEU B 1 154 ? 10.312 2.738 6.121 1 92.69 154 LEU B CA 1
ATOM 2974 C C . LEU B 1 154 ? 9.109 1.81 6.07 1 92.69 154 LEU B C 1
ATOM 2976 O O . LEU B 1 154 ? 9.258 0.586 6.094 1 92.69 154 LEU B O 1
ATOM 2980 N N . LEU B 1 155 ? 7.988 2.377 6 1 92.69 155 LEU B N 1
ATOM 2981 C CA . LEU B 1 155 ? 6.773 1.572 5.891 1 92.69 155 LEU B CA 1
ATOM 2982 C C . LEU B 1 155 ? 6.742 0.816 4.566 1 92.69 155 LEU B C 1
ATOM 2984 O O . LEU B 1 155 ? 6.375 -0.361 4.531 1 92.69 155 LEU B O 1
ATOM 2988 N N . LEU B 1 156 ? 7.113 1.495 3.553 1 90.44 156 LEU B N 1
ATOM 2989 C CA . LEU B 1 156 ? 7.176 0.85 2.246 1 90.44 156 LEU B CA 1
ATOM 2990 C C . LEU B 1 156 ? 8.172 -0.304 2.256 1 90.44 156 LEU B C 1
ATOM 2992 O O . LEU B 1 156 ? 7.918 -1.357 1.67 1 90.44 156 LEU B O 1
ATOM 2996 N N . GLY B 1 157 ? 9.258 -0.011 2.84 1 89.69 157 GLY B N 1
ATOM 2997 C CA . GLY B 1 157 ? 10.234 -1.083 2.975 1 89.69 157 GLY B CA 1
ATOM 2998 C C . GLY B 1 157 ? 9.68 -2.307 3.68 1 89.69 157 GLY B C 1
ATOM 2999 O O . GLY B 1 157 ? 9.93 -3.438 3.258 1 89.69 157 GLY B O 1
ATOM 3000 N N . LEU B 1 158 ? 8.953 -2.121 4.668 1 89.56 158 LEU B N 1
ATOM 3001 C CA . LEU B 1 158 ? 8.312 -3.211 5.402 1 89.56 158 LEU B CA 1
ATOM 3002 C C . LEU B 1 158 ? 7.312 -3.943 4.52 1 89.56 158 LEU B C 1
ATOM 3004 O O . LEU B 1 158 ? 7.203 -5.172 4.582 1 89.56 158 LEU B O 1
ATOM 3008 N N . PHE B 1 159 ? 6.621 -3.223 3.812 1 88.31 159 PHE B N 1
ATOM 3009 C CA . PHE B 1 159 ? 5.664 -3.824 2.893 1 88.31 159 PHE B CA 1
ATOM 3010 C C . PHE B 1 159 ? 6.367 -4.762 1.915 1 88.31 159 PHE B C 1
ATOM 3012 O O . PHE B 1 159 ? 5.891 -5.867 1.656 1 88.31 159 PHE B O 1
ATOM 3019 N N . VAL B 1 160 ? 7.449 -4.344 1.401 1 88.25 160 VAL B N 1
ATOM 3020 C CA . VAL B 1 160 ? 8.195 -5.125 0.419 1 88.25 160 VAL B CA 1
ATOM 3021 C C . VAL B 1 160 ? 8.773 -6.371 1.081 1 88.25 160 VAL B C 1
ATOM 3023 O O . VAL B 1 160 ? 8.781 -7.449 0.485 1 88.25 160 VAL B O 1
ATOM 3026 N N . ILE B 1 161 ? 9.242 -6.215 2.258 1 89 161 ILE B N 1
ATOM 3027 C CA . ILE B 1 161 ? 9.773 -7.355 3 1 89 161 ILE B CA 1
ATOM 3028 C C . ILE B 1 161 ? 8.695 -8.43 3.125 1 89 161 ILE B C 1
ATOM 3030 O O . ILE B 1 161 ? 8.969 -9.617 2.957 1 89 161 ILE B O 1
ATOM 3034 N N . ASN B 1 162 ? 7.512 -8.016 3.375 1 88.81 162 ASN B N 1
ATOM 3035 C CA . ASN B 1 162 ? 6.422 -8.977 3.516 1 88.81 162 ASN B CA 1
ATOM 3036 C C . ASN B 1 162 ? 6.078 -9.633 2.182 1 88.81 162 ASN B C 1
ATOM 3038 O O . ASN B 1 162 ? 5.699 -10.805 2.143 1 88.81 162 ASN B O 1
ATOM 3042 N N . GLN B 1 163 ? 6.191 -8.875 1.108 1 83.12 163 GLN B N 1
ATOM 3043 C CA . GLN B 1 163 ? 5.973 -9.469 -0.209 1 83.12 163 GLN B CA 1
ATOM 3044 C C . GLN B 1 163 ? 7.023 -10.531 -0.521 1 83.12 163 GLN B C 1
ATOM 3046 O O . GLN B 1 163 ? 6.703 -11.57 -1.093 1 83.12 163 GLN B O 1
ATOM 3051 N N . ILE B 1 164 ? 8.188 -10.219 -0.125 1 82.75 164 ILE B N 1
ATOM 3052 C CA . ILE B 1 164 ? 9.281 -11.164 -0.334 1 82.75 164 ILE B CA 1
ATOM 3053 C C . ILE B 1 164 ? 9.039 -12.43 0.489 1 82.75 164 ILE B C 1
ATOM 3055 O O . ILE B 1 164 ? 9.148 -13.539 -0.027 1 82.75 164 ILE B O 1
ATOM 3059 N N . ILE B 1 165 ? 8.688 -12.219 1.714 1 83.19 165 ILE B N 1
ATOM 3060 C CA . ILE B 1 165 ? 8.422 -13.344 2.604 1 83.19 165 ILE B CA 1
ATOM 3061 C C . ILE B 1 165 ? 7.285 -14.195 2.043 1 83.19 165 ILE B C 1
ATOM 3063 O O . ILE B 1 165 ? 7.379 -15.422 1.994 1 83.19 165 ILE B O 1
ATOM 3067 N N . GLY B 1 166 ? 6.234 -13.594 1.601 1 79.75 166 GLY B N 1
ATOM 3068 C CA . GLY B 1 166 ? 5.109 -14.32 1.033 1 79.75 166 GLY B CA 1
ATOM 3069 C C . GLY B 1 166 ? 5.484 -15.156 -0.172 1 79.75 166 GLY B C 1
ATOM 3070 O O . GLY B 1 166 ? 5.117 -16.328 -0.256 1 79.75 166 GLY B O 1
ATOM 3071 N N . ASN B 1 167 ? 6.242 -14.609 -1.079 1 73.75 167 ASN B N 1
ATOM 3072 C CA . ASN B 1 167 ? 6.637 -15.328 -2.289 1 73.75 167 ASN B CA 1
ATOM 3073 C C . ASN B 1 167 ? 7.633 -16.438 -1.981 1 73.75 167 ASN B C 1
ATOM 3075 O O . ASN B 1 167 ? 7.598 -17.5 -2.607 1 73.75 167 ASN B O 1
ATOM 3079 N N . LEU B 1 168 ? 8.508 -16.141 -1.044 1 74.38 168 LEU B N 1
ATOM 3080 C CA . LEU B 1 168 ? 9.461 -17.156 -0.623 1 74.38 168 LEU B CA 1
ATOM 3081 C C . LEU B 1 168 ? 8.734 -18.344 0.002 1 74.38 168 LEU B C 1
ATOM 3083 O O . LEU B 1 168 ? 9.094 -19.5 -0.256 1 74.38 168 LEU B O 1
ATOM 3087 N N . PHE B 1 169 ? 7.777 -18.047 0.791 1 77 169 PHE B N 1
ATOM 3088 C CA . PHE B 1 169 ? 6.988 -19.109 1.406 1 77 169 PHE B CA 1
ATOM 3089 C C . PHE B 1 169 ? 6.238 -19.906 0.348 1 77 169 PHE B C 1
ATOM 3091 O O . PHE B 1 169 ? 6.145 -21.125 0.438 1 77 169 PHE B O 1
ATOM 3098 N N . SER B 1 170 ? 5.648 -19.219 -0.591 1 70.81 170 SER B N 1
ATOM 3099 C CA . SER B 1 170 ? 4.965 -19.906 -1.686 1 70.81 170 SER B CA 1
ATOM 3100 C C . SER B 1 170 ? 5.926 -20.812 -2.459 1 70.81 170 SER B C 1
ATOM 3102 O O . SER B 1 170 ? 5.582 -21.938 -2.799 1 70.81 170 SER B O 1
ATOM 3104 N N . PHE B 1 171 ? 7.059 -20.328 -2.676 1 68.06 171 PHE B N 1
ATOM 3105 C CA . PHE B 1 171 ? 8.07 -21.094 -3.393 1 68.06 171 PHE B CA 1
ATOM 3106 C C . PHE B 1 171 ? 8.461 -22.328 -2.607 1 68.06 171 PHE B C 1
ATOM 3108 O O . PHE B 1 171 ? 8.508 -23.438 -3.162 1 68.06 171 PHE B O 1
ATOM 3115 N N . VAL B 1 172 ? 8.648 -22.203 -1.342 1 72.12 172 VAL B N 1
ATOM 3116 C CA . VAL B 1 172 ? 9.117 -23.297 -0.489 1 72.12 172 VAL B CA 1
ATOM 3117 C C . VAL B 1 172 ? 8.016 -24.344 -0.32 1 72.12 172 VAL B C 1
ATOM 3119 O O . VAL B 1 172 ? 8.266 -25.547 -0.445 1 72.12 172 VAL B O 1
ATOM 3122 N N . VAL B 1 173 ? 6.805 -23.953 -0.084 1 71.88 173 VAL B N 1
ATOM 3123 C CA . VAL B 1 173 ? 5.691 -24.875 0.165 1 71.88 173 VAL B CA 1
ATOM 3124 C C . VAL B 1 173 ? 5.352 -25.625 -1.115 1 71.88 173 VAL B C 1
ATOM 3126 O O . VAL B 1 173 ? 5.137 -26.844 -1.085 1 71.88 173 VAL B O 1
ATOM 3129 N N . LEU B 1 174 ? 5.332 -25 -2.209 1 67.38 174 LEU B N 1
ATOM 3130 C CA . LEU B 1 174 ? 4.938 -25.641 -3.457 1 67.38 174 LEU B CA 1
ATOM 3131 C C . LEU B 1 174 ? 6.051 -26.547 -3.979 1 67.38 174 LEU B C 1
ATOM 3133 O O . LEU B 1 174 ? 5.781 -27.531 -4.676 1 67.38 174 LEU B O 1
ATOM 3137 N N . HIS B 1 175 ? 7.203 -26.188 -3.703 1 66.88 175 HIS B N 1
ATOM 3138 C CA . HIS B 1 175 ? 8.312 -27.016 -4.145 1 66.88 175 HIS B CA 1
ATOM 3139 C C . HIS B 1 175 ? 8.539 -28.188 -3.189 1 66.88 175 HIS B C 1
ATOM 3141 O O . HIS B 1 175 ? 8.875 -29.281 -3.619 1 66.88 175 HIS B O 1
ATOM 3147 N N . LEU B 1 176 ? 8.359 -27.922 -2.016 1 65.31 176 LEU B N 1
ATOM 3148 C CA . LEU B 1 176 ? 8.602 -28.969 -1.029 1 65.31 176 LEU B CA 1
ATOM 3149 C C . LEU B 1 176 ? 7.367 -29.844 -0.854 1 65.31 176 LEU B C 1
ATOM 3151 O O . LEU B 1 176 ? 7.48 -31.031 -0.517 1 65.31 176 LEU B O 1
ATOM 3155 N N . PHE B 1 177 ? 6.195 -29.281 -1.122 1 62.53 177 PHE B N 1
ATOM 3156 C CA . PHE B 1 177 ? 4.938 -29.984 -0.957 1 62.53 177 PHE B CA 1
ATOM 3157 C C . PHE B 1 177 ? 4.039 -29.797 -2.176 1 62.53 177 PHE B C 1
ATOM 3159 O O . PHE B 1 177 ? 3.012 -29.125 -2.096 1 62.53 177 PHE B O 1
ATOM 3166 N N . PRO B 1 178 ? 4.469 -30.328 -3.443 1 57.22 178 PRO B N 1
ATOM 3167 C CA . PRO B 1 178 ? 3.664 -30.109 -4.648 1 57.22 178 PRO B CA 1
ATOM 3168 C C . PRO B 1 178 ? 2.236 -30.641 -4.508 1 57.22 178 PRO B C 1
ATOM 3170 O O . PRO B 1 178 ? 2.012 -31.656 -3.867 1 57.22 178 PRO B O 1
ATOM 3173 N N . PRO B 1 179 ? 1.303 -29.781 -4.84 1 54.56 179 PRO B N 1
ATOM 3174 C CA . PRO B 1 179 ? -0.084 -30.203 -4.633 1 54.56 179 PRO B CA 1
ATOM 3175 C C . PRO B 1 179 ? -0.37 -31.594 -5.211 1 54.56 179 PRO B C 1
ATOM 3177 O O . PRO B 1 179 ? -1.12 -32.375 -4.617 1 54.56 179 PRO B O 1
ATOM 3180 N N . ASN B 1 180 ? -0.301 -31.891 -6.703 1 44.62 180 ASN B N 1
ATOM 3181 C CA . ASN B 1 180 ? -0.649 -33.156 -7.324 1 44.62 180 ASN B CA 1
ATOM 3182 C C . ASN B 1 180 ? 0.419 -34.219 -7.07 1 44.62 180 ASN B C 1
ATOM 3184 O O . ASN B 1 180 ? 0.409 -35.281 -7.699 1 44.62 180 ASN B O 1
ATOM 3188 N N . SER B 1 181 ? 1.476 -34.062 -6.609 1 39.06 181 SER B N 1
ATOM 3189 C CA . SER B 1 181 ? 2.346 -35.219 -6.469 1 39.06 181 SER B CA 1
ATOM 3190 C C . SER B 1 181 ? 1.662 -36.344 -5.68 1 39.06 181 SER B C 1
ATOM 3192 O O . SER B 1 181 ? 1.333 -36.156 -4.504 1 39.06 181 SER B O 1
ATOM 3194 N N . THR B 1 182 ? 0.876 -37.188 -6.359 1 31.92 182 THR B N 1
ATOM 3195 C CA . THR B 1 182 ? 0.829 -38.625 -6.023 1 31.92 182 THR B CA 1
ATOM 3196 C C . THR B 1 182 ? 2.223 -39.125 -5.688 1 31.92 182 THR B C 1
ATOM 3198 O O . THR B 1 182 ? 2.465 -40.344 -5.727 1 31.92 182 THR B O 1
ATOM 3201 N N . ALA B 1 183 ? 3.355 -38.562 -6.051 1 33.31 183 ALA B N 1
ATOM 3202 C CA . ALA B 1 183 ? 4.562 -39.281 -5.664 1 33.31 183 ALA B CA 1
ATOM 3203 C C . ALA B 1 183 ? 4.504 -39.719 -4.199 1 33.31 183 ALA B C 1
ATOM 3205 O O . ALA B 1 183 ? 3.953 -39 -3.363 1 33.31 183 ALA B O 1
ATOM 3206 N N . THR B 1 184 ? 4.719 -41.031 -4.027 1 28.06 184 THR B N 1
ATOM 3207 C CA . THR B 1 184 ? 5.465 -41.844 -3.088 1 28.06 184 THR B CA 1
ATOM 3208 C C . THR B 1 184 ? 6.672 -41.094 -2.539 1 28.06 184 THR B C 1
ATOM 3210 O O . THR B 1 184 ? 7.562 -40.719 -3.297 1 28.06 184 THR B O 1
ATOM 3213 N N . ILE B 1 185 ? 6.602 -40.25 -1.607 1 28.86 185 ILE B N 1
ATOM 3214 C CA . ILE B 1 185 ? 7.77 -40.031 -0.761 1 28.86 185 ILE B CA 1
ATOM 3215 C C . ILE B 1 185 ? 8.656 -41.281 -0.773 1 28.86 185 ILE B C 1
ATOM 3217 O O . ILE B 1 185 ? 8.273 -42.312 -0.244 1 28.86 185 ILE B O 1
ATOM 3221 N N . ASN B 1 186 ? 9.203 -41.594 -1.907 1 23.8 186 ASN B N 1
ATOM 3222 C CA . ASN B 1 186 ? 10.273 -42.562 -1.732 1 23.8 186 ASN B CA 1
ATOM 3223 C C . ASN B 1 186 ? 11.258 -42.125 -0.655 1 23.8 186 ASN B C 1
ATOM 3225 O O . ASN B 1 186 ? 11.984 -41.125 -0.834 1 23.8 186 ASN B O 1
ATOM 3229 N N . THR B 1 187 ? 10.844 -42.312 0.579 1 25.28 187 THR B N 1
ATOM 3230 C CA . THR B 1 187 ? 11.625 -42.625 1.769 1 25.28 187 THR B CA 1
ATOM 3231 C C . THR B 1 187 ? 12.789 -43.531 1.423 1 25.28 187 THR B C 1
ATOM 3233 O O . THR B 1 187 ? 12.578 -44.719 1.16 1 25.28 187 THR B O 1
ATOM 3236 N N . THR B 1 188 ? 13.594 -43.25 0.459 1 24.25 188 THR B N 1
ATOM 3237 C CA . THR B 1 188 ? 14.789 -44.062 0.674 1 24.25 188 THR B CA 1
ATOM 3238 C C . THR B 1 188 ? 15.281 -43.906 2.111 1 24.25 188 THR B C 1
ATOM 3240 O O . THR B 1 188 ? 15.633 -42.812 2.547 1 24.25 188 THR B O 1
ATOM 3243 N N . ILE B 1 189 ? 14.797 -44.812 2.896 1 24 189 ILE B N 1
ATOM 3244 C CA . ILE B 1 189 ? 15.32 -45.438 4.098 1 24 189 ILE B CA 1
ATOM 3245 C C . ILE B 1 189 ? 16.812 -45.688 3.939 1 24 189 ILE B C 1
ATOM 3247 O O . ILE B 1 189 ? 17.234 -46.562 3.182 1 24 189 ILE B O 1
ATOM 3251 N N . ARG B 1 190 ? 17.609 -44.562 3.611 1 26.12 190 ARG B N 1
ATOM 3252 C CA . ARG B 1 190 ? 18.922 -45 4.074 1 26.12 190 ARG B CA 1
ATOM 3253 C C . ARG B 1 190 ? 18.859 -45.469 5.52 1 26.12 190 ARG B C 1
ATOM 3255 O O . ARG B 1 190 ? 18.359 -44.781 6.395 1 26.12 190 ARG B O 1
ATOM 3262 N N . THR B 1 191 ? 18.891 -46.781 5.859 1 24.27 191 THR B N 1
ATOM 3263 C CA . THR B 1 191 ? 19.203 -47.625 7.02 1 24.27 191 THR B CA 1
ATOM 3264 C C . THR B 1 191 ? 20.375 -47.031 7.809 1 24.27 191 THR B C 1
ATOM 3266 O O . THR B 1 191 ? 20.891 -47.656 8.727 1 24.27 191 THR B O 1
ATOM 3269 N N . THR B 1 192 ? 21.141 -46.031 7.43 1 24.27 192 THR B N 1
ATOM 3270 C CA . THR B 1 192 ? 22.031 -46.062 8.586 1 24.27 192 THR B CA 1
ATOM 3271 C C . THR B 1 192 ? 21.281 -45.656 9.852 1 24.27 192 THR B C 1
ATOM 3273 O O . THR B 1 192 ? 20.234 -45 9.781 1 24.27 192 THR B O 1
ATOM 3276 N N . ASP B 1 193 ? 21.609 -45.875 11.188 1 23.64 193 ASP B N 1
ATOM 3277 C CA . ASP B 1 193 ? 21.328 -45.844 12.625 1 23.64 193 ASP B CA 1
ATOM 3278 C C . ASP B 1 193 ? 20.859 -44.469 13.055 1 23.64 193 ASP B C 1
ATOM 3280 O O . ASP B 1 193 ? 20.344 -44.281 14.156 1 23.64 193 ASP B O 1
ATOM 3284 N N . ASP B 1 194 ? 21.375 -43.344 12.664 1 23.36 194 ASP B N 1
ATOM 3285 C CA . ASP B 1 194 ? 21.328 -42.312 13.695 1 23.36 194 ASP B CA 1
ATOM 3286 C C . ASP B 1 194 ? 19.938 -41.719 13.805 1 23.36 194 ASP B C 1
ATOM 3288 O O . ASP B 1 194 ? 19.234 -41.562 12.805 1 23.36 194 ASP B O 1
ATOM 3292 N N . GLN B 1 195 ? 19.188 -41.438 14.984 1 22.47 195 GLN B N 1
ATOM 3293 C CA . GLN B 1 195 ? 18.016 -41.219 15.812 1 22.47 195 GLN B CA 1
ATOM 3294 C C . GLN B 1 195 ? 17.125 -40.125 15.211 1 22.47 195 GLN B C 1
ATOM 3296 O O . GLN B 1 195 ? 17.562 -39.344 14.367 1 22.47 195 GLN B O 1
ATOM 3301 N N . PHE B 1 196 ? 15.836 -39.719 16.031 1 24.73 196 PHE B N 1
ATOM 3302 C CA . PHE B 1 196 ? 14.531 -39.375 16.578 1 24.73 196 PHE B CA 1
ATOM 3303 C C . PHE B 1 196 ? 14.32 -37.875 16.594 1 24.73 196 PHE B C 1
ATOM 3305 O O . PHE B 1 196 ? 13.266 -37.375 17.016 1 24.73 196 PHE B O 1
ATOM 3312 N N . LEU B 1 197 ? 15.242 -37.031 16.5 1 23.7 197 LEU B N 1
ATOM 3313 C CA . LEU B 1 197 ? 15.078 -35.969 17.484 1 23.7 197 LEU B CA 1
ATOM 3314 C C . LEU B 1 197 ? 13.906 -35.062 17.109 1 23.7 197 LEU B C 1
ATOM 3316 O O . LEU B 1 197 ? 13.125 -34.656 17.984 1 23.7 197 LEU B O 1
ATOM 3320 N N . TYR B 1 198 ? 13.883 -34.219 16.062 1 24.95 198 TYR B N 1
ATOM 3321 C CA . TYR B 1 198 ? 13.398 -32.938 16.531 1 24.95 198 TYR B CA 1
ATOM 3322 C C . TYR B 1 198 ? 11.875 -32.906 16.516 1 24.95 198 TYR B C 1
ATOM 3324 O O . TYR B 1 198 ? 11.281 -31.844 16.766 1 24.95 198 TYR B O 1
ATOM 3332 N N . CYS B 1 199 ? 11.141 -33.719 15.766 1 25.88 199 CYS B N 1
ATOM 3333 C CA . CYS B 1 199 ? 9.742 -33.344 15.953 1 25.88 199 CYS B CA 1
ATOM 3334 C C . CYS B 1 199 ? 9.312 -33.562 17.391 1 25.88 199 CYS B C 1
ATOM 3336 O O . CYS B 1 199 ? 9.766 -34.5 18.062 1 25.88 199 CYS B O 1
ATOM 3338 N N . GLY B 1 200 ? 8.812 -32.625 18.109 1 23.28 200 GLY B N 1
ATOM 3339 C CA . GLY B 1 200 ? 8.25 -33.031 19.391 1 23.28 200 GLY B CA 1
ATOM 3340 C C . GLY B 1 200 ? 7.391 -34.281 19.297 1 23.28 200 GLY B C 1
ATOM 3341 O O . GLY B 1 200 ? 6.824 -34.562 18.234 1 23.28 200 GLY B O 1
ATOM 3342 N N . ALA B 1 201 ? 7.609 -35.531 19.984 1 24.81 201 ALA B N 1
ATOM 3343 C CA . ALA B 1 201 ? 7.062 -36.844 20.297 1 24.81 201 ALA B CA 1
ATOM 3344 C C . ALA B 1 201 ? 5.539 -36.812 20.281 1 24.81 201 ALA B C 1
ATOM 3346 O O . ALA B 1 201 ? 4.898 -37.75 19.797 1 24.81 201 ALA B O 1
ATOM 3347 N N . ASN B 1 202 ? 4.883 -36.031 21.125 1 25.27 202 ASN B N 1
ATOM 3348 C CA . ASN B 1 202 ? 3.59 -36.406 21.703 1 25.27 202 ASN B CA 1
ATOM 3349 C C . ASN B 1 202 ? 2.479 -36.344 20.656 1 25.27 202 ASN B C 1
ATOM 3351 O O . ASN B 1 202 ? 1.367 -36.812 20.906 1 25.27 202 ASN B O 1
ATOM 3355 N N . ASP B 1 203 ? 2.355 -35.312 19.875 1 25.22 203 ASP B N 1
ATOM 3356 C CA . ASP B 1 203 ? 0.995 -35.281 19.344 1 25.22 203 ASP B CA 1
ATOM 3357 C C . ASP B 1 203 ? 0.829 -36.25 18.172 1 25.22 203 ASP B C 1
ATOM 3359 O O . ASP B 1 203 ? 0.027 -36 17.266 1 25.22 203 ASP B O 1
ATOM 3363 N N . CYS B 1 204 ? 1.726 -37.25 18.016 1 27.78 204 CYS B N 1
ATOM 3364 C CA . CYS B 1 204 ? 1.602 -38.406 17.156 1 27.78 204 CYS B CA 1
ATOM 3365 C C . CYS B 1 204 ? 0.315 -39.188 17.453 1 27.78 204 CYS B C 1
ATOM 3367 O O . CYS B 1 204 ? 0.168 -39.781 18.531 1 27.78 204 CYS B O 1
ATOM 3369 N N 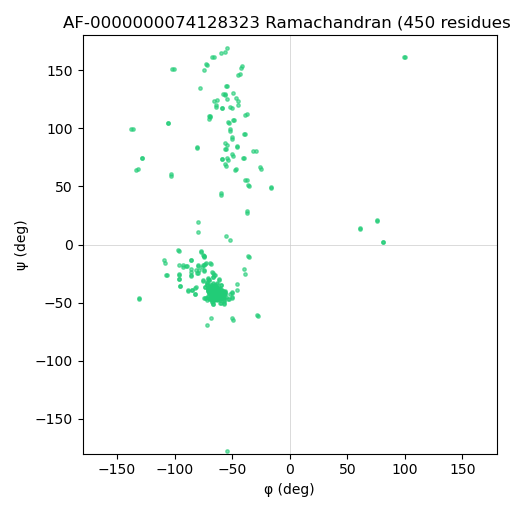. GLN B 1 205 ? -0.893 -38.625 17.172 1 25.44 205 GLN B N 1
ATOM 3370 C CA . GLN B 1 205 ? -2.051 -39.469 17.406 1 25.44 205 GLN B CA 1
ATOM 3371 C C . GLN B 1 205 ? -1.791 -40.906 16.938 1 25.44 205 GLN B C 1
ATOM 3373 O O . GLN B 1 205 ? -0.913 -41.125 16.109 1 25.44 205 GLN B O 1
ATOM 3378 N N . ASP B 1 206 ? -2.484 -41.906 17.531 1 25.97 206 ASP B N 1
ATOM 3379 C CA . ASP B 1 206 ? -2.51 -43.375 17.594 1 25.97 206 ASP B CA 1
ATOM 3380 C C . ASP B 1 206 ? -2.654 -43.969 16.203 1 25.97 206 ASP B C 1
ATOM 3382 O O . ASP B 1 206 ? -3.404 -43.469 15.367 1 25.97 206 ASP B O 1
ATOM 3386 N N . PRO B 1 207 ? -1.866 -44.875 15.75 1 27.27 207 PRO B N 1
ATOM 3387 C CA . PRO B 1 207 ? -1.818 -45.781 14.594 1 27.27 207 PRO B CA 1
ATOM 3388 C C . PRO B 1 207 ? -3.152 -46.469 14.336 1 27.27 207 PRO B C 1
ATOM 3390 O O . PRO B 1 207 ? -3.355 -47.031 13.258 1 27.27 207 PRO B O 1
ATOM 3393 N N . ASN B 1 208 ? -3.887 -46.875 15.352 1 26.59 208 ASN B N 1
ATOM 3394 C CA . ASN B 1 208 ? -4.883 -47.938 15.211 1 26.59 208 ASN B CA 1
ATOM 3395 C C . ASN B 1 208 ? -6.113 -47.469 14.453 1 26.59 208 ASN B C 1
ATOM 3397 O O . ASN B 1 208 ? -7.172 -48.094 14.516 1 26.59 208 ASN B O 1
ATOM 3401 N N . VAL B 1 209 ? -6.379 -46.188 14.281 1 26.62 209 VAL B N 1
ATOM 3402 C CA . VAL B 1 209 ? -7.766 -46.031 13.836 1 26.62 209 VAL B CA 1
ATOM 3403 C C . VAL B 1 209 ? -7.926 -46.688 12.461 1 26.62 209 VAL B C 1
ATOM 3405 O O . VAL B 1 209 ? -7.09 -46.531 11.578 1 26.62 209 VAL B O 1
ATOM 3408 N N . THR B 1 210 ? -8.766 -47.719 12.305 1 24.31 210 THR B N 1
ATOM 3409 C CA . THR B 1 210 ? -9.312 -48.625 11.305 1 24.31 210 THR B CA 1
ATOM 3410 C C . THR B 1 210 ? -9.688 -47.875 10.031 1 24.31 210 THR B C 1
ATOM 3412 O O . THR B 1 210 ? -9.984 -46.688 10.078 1 24.31 210 THR B O 1
ATOM 3415 N N . THR B 1 211 ? -9.562 -48.469 8.828 1 25.72 211 THR B N 1
ATOM 3416 C CA . THR B 1 211 ? -9.656 -48.344 7.375 1 25.72 211 THR B CA 1
ATOM 3417 C C . THR B 1 211 ? -11.039 -47.844 6.969 1 25.72 211 THR B C 1
ATOM 3419 O O . THR B 1 211 ? -11.406 -47.906 5.793 1 25.72 211 THR B O 1
ATOM 3422 N N . ALA B 1 212 ? -11.93 -47.438 7.879 1 24.47 212 ALA B N 1
ATOM 3423 C CA . ALA B 1 212 ? -13.266 -47.406 7.297 1 24.47 212 ALA B CA 1
ATOM 3424 C C . ALA B 1 212 ? -13.281 -46.5 6.047 1 24.47 212 ALA B C 1
ATOM 3426 O O . ALA B 1 212 ? -12.391 -45.688 5.852 1 24.47 212 ALA B O 1
ATOM 3427 N N . HIS B 1 213 ? -14.477 -46.656 5.188 1 24.34 213 HIS B N 1
ATOM 3428 C CA . HIS B 1 213 ? -14.953 -46.375 3.842 1 24.34 213 HIS B CA 1
ATOM 3429 C C . HIS B 1 213 ? -14.914 -44.875 3.555 1 24.34 213 HIS B C 1
ATOM 3431 O O . HIS B 1 213 ? -15.812 -44.125 3.973 1 24.34 213 HIS B O 1
ATOM 3437 N N . ILE B 1 214 ? -13.93 -44.219 3.879 1 23.88 214 ILE B N 1
ATOM 3438 C CA . ILE B 1 214 ? -14.102 -42.812 3.51 1 23.88 214 ILE B CA 1
ATOM 3439 C C . ILE B 1 214 ? -14.414 -42.719 2.02 1 23.88 214 ILE B C 1
ATOM 3441 O O . ILE B 1 214 ? -13.594 -43.094 1.177 1 23.88 214 ILE B O 1
ATOM 3445 N N . ASP B 1 215 ? -15.711 -42.938 1.712 1 23.11 215 ASP B N 1
ATOM 3446 C CA . ASP B 1 215 ? -16.328 -42.719 0.404 1 23.11 215 ASP B CA 1
ATOM 3447 C C . ASP B 1 215 ? -15.797 -41.438 -0.255 1 23.11 215 ASP B C 1
ATOM 3449 O O . ASP B 1 215 ? -15.977 -40.344 0.272 1 23.11 215 ASP B O 1
ATOM 3453 N N . GLN B 1 216 ? -14.68 -41.5 -0.712 1 24.56 216 GLN B N 1
ATOM 3454 C CA . GLN B 1 216 ? -14.062 -40.531 -1.604 1 24.56 216 GLN B CA 1
ATOM 3455 C C . GLN B 1 216 ? -15.016 -40.156 -2.74 1 24.56 216 GLN B C 1
ATOM 3457 O O . GLN B 1 216 ? -15.32 -40.969 -3.602 1 24.56 216 GLN B O 1
ATOM 3462 N N . TYR B 1 217 ? -16.172 -39.5 -2.355 1 24.86 217 TYR B N 1
ATOM 3463 C CA . TYR B 1 217 ? -17.062 -39.031 -3.408 1 24.86 217 TYR B CA 1
ATOM 3464 C C . TYR B 1 217 ? -16.281 -38.312 -4.52 1 24.86 217 TYR B C 1
ATOM 3466 O O . TYR B 1 217 ? -15.672 -37.281 -4.293 1 24.86 217 TYR B O 1
ATOM 3474 N N . VAL B 1 218 ? -15.766 -39.062 -5.422 1 25.94 218 VAL B N 1
ATOM 3475 C CA . VAL B 1 218 ? -15.234 -38.688 -6.727 1 25.94 218 VAL B CA 1
ATOM 3476 C C . VAL B 1 218 ? -16.312 -38 -7.547 1 25.94 218 VAL B C 1
ATOM 3478 O O . VAL B 1 218 ? -17.328 -38.594 -7.883 1 25.94 218 VAL B O 1
ATOM 3481 N N . PRO B 1 219 ? -16.641 -36.75 -7.191 1 24.19 219 PRO B N 1
ATOM 3482 C CA . PRO B 1 219 ? -17.688 -36.281 -8.117 1 24.19 219 PRO B CA 1
ATOM 3483 C C . PRO B 1 219 ? -17.312 -36.5 -9.578 1 24.19 219 PRO B C 1
ATOM 3485 O O . PRO B 1 219 ? -16.125 -36.438 -9.938 1 24.19 219 PRO B O 1
ATOM 3488 N N . THR B 1 220 ? -18.078 -37.312 -10.297 1 23.36 220 THR B N 1
ATOM 3489 C CA . THR B 1 220 ? -18.062 -37.719 -11.695 1 23.36 220 THR B CA 1
ATOM 3490 C C . THR B 1 220 ? -17.969 -36.5 -12.609 1 23.36 220 THR B C 1
ATOM 3492 O O . THR B 1 220 ? -17.641 -36.625 -13.789 1 23.36 220 THR B O 1
ATOM 3495 N N . ASN B 1 221 ? -18.812 -35.438 -12.328 1 23.59 221 ASN B N 1
ATOM 3496 C CA . ASN B 1 221 ? -19 -34.594 -13.508 1 23.59 221 ASN B CA 1
ATOM 3497 C C . ASN B 1 221 ? -17.734 -33.812 -13.852 1 23.59 221 ASN B C 1
ATOM 3499 O O . ASN B 1 221 ? -17.219 -33.062 -13.023 1 23.59 221 ASN B O 1
ATOM 3503 N N . PRO B 1 222 ? -16.984 -34.125 -14.938 1 23.06 222 PRO B N 1
ATOM 3504 C CA . PRO B 1 222 ? -15.711 -33.719 -15.508 1 23.06 222 PRO B CA 1
ATOM 3505 C C . PRO B 1 222 ? -15.586 -32.188 -15.617 1 23.06 222 PRO B C 1
ATOM 3507 O O . PRO B 1 222 ? -14.484 -31.672 -15.766 1 23.06 222 PRO B O 1
ATOM 3510 N N . VAL B 1 223 ? -16.672 -31.516 -16.016 1 23.94 223 VAL B N 1
ATOM 3511 C CA . VAL B 1 223 ? -16.594 -30.156 -16.516 1 23.94 223 VAL B CA 1
ATOM 3512 C C . VAL B 1 223 ? -16.141 -29.219 -15.391 1 23.94 223 VAL B C 1
ATOM 3514 O O . VAL B 1 223 ? -15.75 -28.078 -15.648 1 23.94 223 VAL B O 1
ATOM 3517 N N . ALA B 1 224 ? -16.562 -29.469 -14.172 1 22.45 224 ALA B N 1
ATOM 3518 C CA . ALA B 1 224 ? -16.531 -28.5 -13.086 1 22.45 224 ALA B CA 1
ATOM 3519 C C . ALA B 1 224 ? -15.094 -28.219 -12.648 1 22.45 224 ALA B C 1
ATOM 3521 O O . ALA B 1 224 ? -14.867 -27.547 -11.633 1 22.45 224 ALA B O 1
ATOM 3522 N N . LEU B 1 225 ? -14.141 -29 -12.992 1 22.03 225 LEU B N 1
ATOM 3523 C CA . LEU B 1 225 ? -12.773 -28.906 -12.492 1 22.03 225 LEU B CA 1
ATOM 3524 C C . LEU B 1 225 ? -12.133 -27.594 -12.891 1 22.03 225 LEU B C 1
ATOM 3526 O O . LEU B 1 225 ? -11.18 -27.141 -12.25 1 22.03 225 LEU B O 1
ATOM 3530 N N . TYR B 1 226 ? -12.203 -27.125 -14.172 1 20.08 226 TYR B N 1
ATOM 3531 C CA . TYR B 1 226 ? -11.32 -26.156 -14.82 1 20.08 226 TYR B CA 1
ATOM 3532 C C . TYR B 1 226 ? -11.68 -24.734 -14.414 1 20.08 226 TYR B C 1
ATOM 3534 O O . TYR B 1 226 ? -11.062 -23.781 -14.891 1 20.08 226 TYR B O 1
ATOM 3542 N N . VAL B 1 227 ? -12.875 -24.453 -13.867 1 18.48 227 VAL B N 1
ATOM 3543 C CA . VAL B 1 227 ? -13.062 -23.016 -13.625 1 18.48 227 VAL B CA 1
ATOM 3544 C C . VAL B 1 227 ? -12.242 -22.594 -12.414 1 18.48 227 VAL B C 1
ATOM 3546 O O . VAL B 1 227 ? -12.289 -23.234 -11.359 1 18.48 227 VAL B O 1
#

Foldseek 3Di:
DPPPPLAQAAAVVQLVVLVVVLVVVLVVVLVLLLLLLQCLLCQCQPPVVLSLSVVLNVLLVVLLVVCLPPPQVVVCVVVHLVVLQVQLSVLSVLLSVLVVVDDSVSSNVNSNSNSNSVNNNVVSVVCVLLVSLQSSCSHRVDDSVVSSVVSVVSNVVSVVVSNVSNVVSNVCCCVVPPPPPPDDPPPPPPPDDDDDDDDPPPPPPDPPDDPDDPPPCPPPDPPSNPD/DPPPPLAQAADVVQLVVLVVVLVVVLVVVLVLLLLLLQCLLCQCQPPVVLSLSVVLNVLLVVLLVVCLPPPQVVVCVVVHLVVLQVQLSVLSVLLSVLVVVDDSVSSNVNSNSNSNSVNNNVVSVVCVLLVSLQSSCSHRVDDSVVSSVVSVVSNVVSVVVSNVSNVVSNVCCCVVPPPPPPDDPPPPPPPDDDDDDDDPPPPPPDPPDDPDDPPPCPPPDPPSNPD

InterPro domains:
  IPR010291 Ion channel regulatory protein, UNC-93 [PF05978] (52-128)
  IPR036259 MFS transporter superfamily [SSF103473] (17-169)
  IPR051951 UNC-93 regulatory protein [PTHR19444] (19-210)

Solvent-accessible surface area (backbone atoms only — not comparable to full-atom values): 24218 Å² total; per-residue (Å²): 130,83,79,59,87,72,66,65,50,75,31,70,69,61,26,50,49,48,53,51,52,52,50,53,50,51,54,54,48,45,59,57,39,36,57,44,36,25,50,61,66,28,26,53,66,73,33,45,70,88,32,47,20,50,50,23,50,48,40,18,45,52,35,21,31,58,28,9,63,51,53,25,33,53,47,33,66,73,65,28,62,70,55,30,42,53,52,14,50,50,28,46,52,50,32,53,56,35,65,78,55,75,38,72,69,48,35,47,53,28,13,45,43,30,7,48,16,48,27,34,29,49,38,54,58,58,46,45,33,49,53,54,10,45,53,34,15,30,15,62,60,49,59,49,69,54,33,25,33,39,37,34,12,48,53,49,23,47,52,36,49,29,52,50,50,8,52,51,45,36,51,50,48,47,67,75,52,46,78,80,60,78,68,71,79,75,71,74,73,72,75,75,83,83,90,81,68,82,64,82,75,75,81,67,74,76,85,74,77,75,84,70,83,72,76,71,78,68,78,75,74,74,78,72,71,79,105,131,82,79,58,86,71,67,67,50,73,32,69,69,60,26,50,50,48,54,51,52,52,48,51,52,51,54,53,48,44,59,58,38,36,56,43,35,26,50,61,65,29,26,56,66,74,33,45,68,89,32,47,19,49,49,24,52,49,42,18,44,52,36,20,31,59,27,11,64,50,52,25,34,51,47,32,65,72,65,28,63,70,54,29,42,52,52,13,50,50,27,46,53,49,30,53,56,36,64,78,56,74,38,71,69,47,35,48,53,29,13,44,42,31,7,47,15,50,28,35,29,49,38,54,56,58,45,46,32,48,54,53,9,45,54,33,14,30,14,62,62,48,60,47,70,54,34,24,32,40,37,34,11,49,51,49,22,48,53,38,51,28,53,49,49,8,52,51,46,36,52,49,46,46,68,76,53,46,79,80,62,76,68,70,77,74,70,73,71,72,75,73,81,84,87,79,67,82,64,83,74,76,82,65,73,78,85,74,77,76,83,71,81,73,76,70,79,67,78,75,75,75,76,70,71,81,105

Sequence (454 aa):
MEETKSEVSVDPKKAKKVRMHYFGILVGLILLFSGYTSILVLQSSINIKEGLGSQMMTITYIVTFLSSFFISPLFIRVVGVKKALMLGELGYVLYVAANFYPSPAVLYIAGVLGGLSESIYWIPVGIIYVHYGMKYHRYTGRPAEQCVAEFAGLLLGLFVINQIIGNLFSFVVLHLFPPNSTATINTTIRTTDDQFLYCGANDCQDPNVTTAHIDQYVPTNPVALYVMEETKSEVSVDPKKAKKVRMHYFGILVGLILLFSGYTSILVLQSSINIKEGLGSQMMTITYIVTFLSSFFISPLFIRVVGVKKALMLGELGYVLYVAANFYPSPAVLYIAGVLGGLSESIYWIPVGIIYVHYGMKYHRYTGRPAEQCVAEFAGLLLGLFVINQIIGNLFSFVVLHLFPPNSTATINTTIRTTDDQFLYCGANDCQDPNVTTAHIDQYVPTNPVALYV

Secondary structure (DSSP, 8-state):
-----------HHHHHHHHHHHHHHHHHHHHHHHHHHHHHHHHHHHS-GGGHHHHHHHHHHHHHHHIIIIIHHHHHHHH-HHHHHHHHHHHHHHHHHHTTS--HHHHHHHHHHHHHHHHHHHHHHHHHHHHHHHHHHHHH---HHHHHHHHHHHHHHHHHHHHHHHHHHHHHHHHHS-SS-----------------SS-STT---TT-------------GGGG--/-----------HHHHHHHHHHHHHHHHHHHHHHHHHHHHHHHHHHHS-GGGHHHHHHHHHHHHHHHIIIIIHHHHHHHH-HHHHHHHHHHHHHHHHHHTTS--HHHHHHHHHHHHHHHHHHHHHHHHHHHHHHHHHHHHH---HHHHHHHHHHHHHHHHHHHHHHHHHHHHHHHHHS-SS-----------------SS-STT---TT-------------GGGG--

Radius of gyration: 26.09 Å; Cα contacts (8 Å, |Δi|>4): 504; chains: 2; bounding box: 41×78×69 Å

Organism: Ciona intestinalis (NCBI:txid7719)